Protein AF-A0A542Y1R7-F1 (afdb_monomer)

Nearest PDB structures (foldseek):
  6dq3-assembly2_B  TM=8.408E-01  e=1.015E-08  Streptococcus pyogenes
  2c79-assembly1_A  TM=8.727E-01  e=6.900E-05  Acetivibrio thermocellus
  6hm9-assembly1_A  TM=8.653E-01  e=7.761E-05  Bacillus anthracis
  7bkf-assembly1_A  TM=8.375E-01  e=1.482E-04  Bacillus anthracis
  6hpa-assembly1_A  TM=8.366E-01  e=2.238E-04  Bacillus anthracis

Foldseek 3Di:
DQFEAEAAAEDDDPDDPDVPCVLRYYYLVVVLVVLVVCLVPPSYAAEYPAAFPCCQVRVLVSCVVSVHEHEYAYALQCLVPPGGPHLVSLQVNVVSPHHYAHQFHPLDAQEPDDPVRCCRGFPVSQVSSCVSNVHHHLDYEYRVLDHYDDDPDPDDDDNGRADYDRFDQADNHGDDDDDDDDDDDDDDDDDDDDDDDDDDDDDDDDDDDDDPDDDDDCDPVNLVVLCVVPVVLLVVLLVVLVVVLVVVCVLFFKKKFKWKKAWFWFPDDPPRPPRCQQPPVLLVLLQVLLCVLVVNDDWPDDLFNVQACVSVVNQWDKTWDQDAPDGSRYGDRRGSMIIIMTMHSDPVVRLVVVVVSVVSSVVSQVVVCVVVVQDNSGGTDIDIDVVRSDMDGGGDDPVRSVVSSVVSSVVSNVVSSVVSVVVVVVVVVVVVVVVVVVVVPDD

InterPro domains:
  IPR002509 NodB homology domain [PF01522] (41-146)
  IPR002509 NodB homology domain [PS51677] (42-145)
  IPR011330 Glycoside hydrolase/deacetylase, beta/alpha-barrel [SSF88713] (41-148)

pLDDT: mean 75.61, std 21.47, range [24.28, 97.62]

Sequence (443 aa):
MIANICFHGIGTIIREREPGEARYWVTEGSFLRILDELRENPRVRLSFDDGNASDASVALPALLERGLQATFFALAGRRDDAASLSPADLRELRGAGMQIGSHGWEHVPWRGLSDAEARRELIDARTALVEASGGPIDDAALPAGALRPPPAGPAAAGPVPHRVHERPPPGQAHLAHPGALQRHGTRHGRVGALPRGASPGHPGSSQPRGERGEEAPVTIRHIVTAMLRRWYAPLALLLCAVLATALMLHDGGTYSTRTVISFMRPSTTTLSPSNGTNDSNIIAFAAAVTAQVNNGRAAARYSMDDAPFYGAGIREGVLVDLADSGNQWAATIDKAEIEVQVVGRTLDWVESRQQQLIDKIVSTAESQQAQLSVTDDGRITASVVPLTTQIEHVTPSRSALVTAFAAMLAVALLIGAWASVGIDRMLTARHDRASDSAKGQTP

Secondary structure (DSSP, 8-state):
--EE--BSEES--SS-SSTTGGGGEEPHHHHHHHHHHHTT-TTEE--BSTTBTHIIIIIHHHHHHHT---EEEE-TTTTTSTTB--HHHHHHHHHTT-EEEE--SS---STT--HHHHHIIIIIHHHHHHHHHTS---EEE-GGG-PPPPPSSS-------SEEEPPPPSSS--------------------------------------PPPPPPP--HHHHHHHHHHTTHHHHHHHHHHHHHHHHHTTS--EEEEEEEEEEE-TT--TT-TT--TT-HHHHHHHHHHHHHHTTTPPP---S-TTS-TTTTT-SSEEEEEE---SBTTB----S-EEEEEEEESSHHHHHHHHHHHHHHHHHHHHHHHHHTT--GGGPPEEEE-GGG---EEE---HHHHHHHHHHHHHHHHHHHHHHHHHHHHHHHHHHHHHHHHHHTT--

Structure (mmCIF, N/CA/C/O backbone):
data_AF-A0A542Y1R7-F1
#
_entry.id   AF-A0A542Y1R7-F1
#
loop_
_atom_site.group_PDB
_atom_site.id
_atom_site.type_symbol
_atom_site.label_atom_id
_atom_site.label_alt_id
_atom_site.label_comp_id
_atom_site.label_asym_id
_atom_site.label_entity_id
_atom_site.label_seq_id
_atom_site.pdbx_PDB_ins_code
_atom_site.Cartn_x
_atom_site.Cartn_y
_atom_site.Cartn_z
_atom_site.occupancy
_atom_site.B_iso_or_equiv
_atom_site.auth_seq_id
_atom_site.auth_comp_id
_atom_site.auth_asym_id
_atom_site.auth_atom_id
_atom_site.pdbx_PDB_model_num
ATOM 1 N N . MET A 1 1 ? -23.478 -6.245 2.203 1.00 48.12 1 MET A N 1
ATOM 2 C CA . MET A 1 1 ? -22.604 -7.156 1.436 1.00 48.12 1 MET A CA 1
ATOM 3 C C . MET A 1 1 ? -22.417 -8.436 2.243 1.00 48.12 1 MET A C 1
ATOM 5 O O . MET A 1 1 ? -22.935 -8.494 3.356 1.00 48.12 1 MET A O 1
ATOM 9 N N . ILE A 1 2 ? -21.748 -9.450 1.689 1.00 57.19 2 ILE A N 1
ATOM 10 C CA . ILE A 1 2 ? -21.076 -10.452 2.528 1.00 57.19 2 ILE A CA 1
ATOM 11 C C . ILE A 1 2 ? -19.677 -9.902 2.785 1.00 57.19 2 ILE A C 1
ATOM 13 O O . ILE A 1 2 ? -18.994 -9.481 1.854 1.00 57.19 2 ILE A O 1
ATOM 17 N N . ALA A 1 3 ? -19.361 -9.822 4.063 1.00 72.75 3 ALA A N 1
ATOM 18 C CA . ALA A 1 3 ? -18.211 -9.197 4.662 1.00 72.75 3 ALA A CA 1
ATOM 19 C C . ALA A 1 3 ? -17.218 -10.235 5.182 1.00 72.75 3 ALA A C 1
ATOM 21 O O . ALA A 1 3 ? -17.434 -11.444 5.071 1.00 72.75 3 ALA A O 1
ATOM 22 N N . ASN A 1 4 ? -16.076 -9.735 5.644 1.00 78.62 4 ASN A N 1
ATOM 23 C CA . ASN A 1 4 ? -14.827 -10.437 5.414 1.00 78.62 4 ASN A CA 1
ATOM 24 C C . ASN A 1 4 ? -13.638 -9.724 6.138 1.00 78.62 4 ASN A C 1
ATOM 26 O O . ASN A 1 4 ? -13.486 -8.542 5.878 1.00 78.62 4 ASN A O 1
ATOM 30 N N . ILE A 1 5 ? -12.761 -10.334 6.956 1.00 82.88 5 ILE A N 1
ATOM 31 C CA . ILE A 1 5 ? -11.481 -9.715 7.428 1.00 82.88 5 ILE A CA 1
ATOM 32 C C . ILE A 1 5 ? -10.321 -10.750 7.469 1.00 82.88 5 ILE A C 1
ATOM 34 O O . ILE A 1 5 ? -10.461 -11.736 8.188 1.00 82.88 5 ILE A O 1
ATOM 38 N N . CYS A 1 6 ? -9.218 -10.573 6.709 1.00 86.62 6 CYS A N 1
ATOM 39 C CA . CYS A 1 6 ? -8.192 -11.625 6.501 1.00 86.62 6 CYS A CA 1
ATOM 40 C C . CYS A 1 6 ? -7.018 -11.663 7.487 1.00 86.62 6 CYS A C 1
ATOM 42 O O . CYS A 1 6 ? -6.420 -10.640 7.818 1.00 86.62 6 CYS A O 1
ATOM 44 N N . PHE A 1 7 ? -6.655 -12.886 7.879 1.00 88.06 7 PHE A N 1
ATOM 45 C CA . PHE A 1 7 ? -5.561 -13.230 8.782 1.00 88.06 7 PHE A CA 1
ATOM 46 C C . PHE A 1 7 ? -4.466 -14.005 8.034 1.00 88.06 7 PHE A C 1
ATOM 48 O O . PHE A 1 7 ? -4.766 -14.764 7.116 1.00 88.06 7 PHE A O 1
ATOM 55 N N . HIS A 1 8 ? -3.208 -13.799 8.429 1.00 88.19 8 HIS A N 1
ATOM 56 C CA . HIS A 1 8 ? -2.035 -14.462 7.831 1.00 88.19 8 HIS A CA 1
ATOM 57 C C . HIS A 1 8 ? -1.196 -15.174 8.908 1.00 88.19 8 HIS A C 1
ATOM 59 O O . HIS A 1 8 ? -0.702 -16.277 8.701 1.00 88.19 8 HIS A O 1
ATOM 65 N N . GLY A 1 9 ? -1.072 -14.572 10.098 1.00 87.62 9 GLY A N 1
ATOM 66 C CA . GLY A 1 9 ? -0.497 -15.215 11.280 1.00 87.62 9 GLY A CA 1
ATOM 67 C C . GLY A 1 9 ? -1.096 -14.667 12.575 1.00 87.62 9 GLY A C 1
ATOM 68 O O . GLY A 1 9 ? -1.527 -13.513 12.633 1.00 87.62 9 GLY A O 1
ATOM 69 N N . ILE A 1 10 ? -1.136 -15.497 13.620 1.00 91.38 10 ILE A N 1
ATOM 70 C CA . ILE A 1 10 ? -1.618 -15.120 14.958 1.00 91.38 10 ILE A CA 1
ATOM 71 C C . ILE A 1 10 ? -0.508 -15.329 15.993 1.00 91.38 10 ILE A C 1
ATOM 73 O O . ILE A 1 10 ? 0.193 -16.342 15.969 1.00 91.38 10 ILE A O 1
ATOM 77 N N . GLY A 1 11 ? -0.394 -14.397 16.939 1.00 86.81 11 GLY A N 1
ATOM 78 C CA . GLY A 1 11 ? 0.522 -14.476 18.074 1.00 86.81 11 GLY A CA 1
ATOM 79 C C . GLY A 1 11 ? 1.840 -13.747 17.819 1.00 86.81 11 GLY A C 1
ATOM 80 O O . GLY A 1 11 ? 1.865 -12.683 17.202 1.00 86.81 11 GLY A O 1
ATOM 81 N N . THR A 1 12 ? 2.938 -14.300 18.333 1.00 78.31 12 THR A N 1
ATOM 82 C CA . THR A 1 12 ? 4.277 -13.706 18.220 1.00 78.31 12 THR A CA 1
ATOM 83 C C . THR A 1 12 ? 5.041 -14.337 17.063 1.00 78.31 12 THR A C 1
ATOM 85 O O . THR A 1 12 ? 5.358 -15.526 17.107 1.00 78.31 12 THR A O 1
ATOM 88 N N . ILE A 1 13 ? 5.398 -13.535 16.060 1.00 75.75 13 ILE A N 1
ATOM 89 C CA . ILE A 1 13 ? 6.267 -13.979 14.969 1.00 75.75 13 ILE A CA 1
ATOM 90 C C . ILE A 1 13 ? 7.671 -14.309 15.504 1.00 75.75 13 ILE A C 1
ATOM 92 O O . ILE A 1 13 ? 8.332 -13.479 16.128 1.00 75.75 13 ILE A O 1
ATOM 96 N N . ILE A 1 14 ? 8.132 -15.542 15.281 1.00 67.06 14 ILE A N 1
ATOM 97 C CA . ILE A 1 14 ? 9.459 -16.004 15.735 1.00 67.06 14 ILE A CA 1
ATOM 98 C C . ILE A 1 14 ? 10.557 -15.537 14.765 1.00 67.06 14 ILE A C 1
ATOM 100 O O . ILE A 1 14 ? 11.686 -15.260 15.173 1.00 67.06 14 ILE A O 1
ATOM 104 N N . ARG A 1 15 ? 10.228 -15.457 13.471 1.00 71.00 15 ARG A N 1
ATOM 105 C CA . ARG A 1 15 ? 11.106 -15.018 12.383 1.00 71.00 15 ARG A CA 1
ATOM 106 C C . ARG A 1 15 ? 10.259 -14.673 11.157 1.00 71.00 15 ARG A C 1
ATOM 108 O O . ARG A 1 15 ? 9.436 -15.492 10.768 1.00 71.00 15 ARG A O 1
ATOM 115 N N . GLU A 1 16 ? 10.518 -13.532 10.522 1.00 72.12 16 GLU A N 1
ATOM 116 C CA . GLU A 1 16 ? 9.963 -13.234 9.193 1.00 72.12 16 GLU A CA 1
ATOM 117 C C . GLU A 1 16 ? 10.487 -14.227 8.143 1.00 72.12 16 GLU A C 1
ATOM 119 O O . GLU A 1 16 ? 11.700 -14.442 8.008 1.00 72.12 16 GLU A O 1
ATOM 124 N N . ARG A 1 17 ? 9.556 -14.823 7.395 1.00 72.19 17 ARG A N 1
ATOM 125 C CA . ARG A 1 17 ? 9.794 -15.583 6.164 1.00 72.19 17 ARG A CA 1
ATOM 126 C C . ARG A 1 17 ? 9.994 -14.625 4.991 1.00 72.19 17 ARG A C 1
ATOM 128 O O . ARG A 1 17 ? 10.876 -14.852 4.164 1.00 72.19 17 ARG A O 1
ATOM 135 N N . GLU A 1 18 ? 9.209 -13.547 4.956 1.00 73.19 18 GLU A N 1
ATOM 136 C CA . GLU A 1 18 ? 9.225 -12.513 3.916 1.00 73.19 18 GLU A CA 1
ATOM 137 C C . GLU A 1 18 ? 9.390 -11.100 4.515 1.00 73.19 18 GLU A C 1
ATOM 139 O O . GLU A 1 18 ? 8.871 -10.838 5.600 1.00 73.19 18 GLU A O 1
ATOM 144 N N . PRO A 1 19 ? 10.097 -10.163 3.846 1.00 69.00 19 PRO A N 1
ATOM 145 C CA . PRO A 1 19 ? 10.390 -8.847 4.420 1.00 69.00 19 PRO A CA 1
ATOM 146 C C . PRO A 1 19 ? 9.138 -8.030 4.776 1.00 69.00 19 PRO A C 1
ATOM 148 O O . PRO A 1 19 ? 8.379 -7.594 3.904 1.00 69.00 19 PRO A O 1
ATOM 151 N N . GLY A 1 20 ? 8.958 -7.761 6.068 1.00 71.56 20 GLY A N 1
ATOM 152 C CA . GLY A 1 20 ? 7.815 -7.022 6.592 1.00 71.56 20 GLY A CA 1
ATOM 153 C C . GLY A 1 20 ? 6.532 -7.847 6.725 1.00 71.56 20 GLY A C 1
ATOM 154 O O . GLY A 1 20 ? 5.465 -7.239 6.833 1.00 71.56 20 GLY A O 1
ATOM 155 N N . GLU A 1 21 ? 6.609 -9.183 6.707 1.00 73.31 21 GLU A N 1
ATOM 156 C CA . GLU A 1 21 ? 5.509 -10.108 7.030 1.00 73.31 21 GLU A CA 1
ATOM 157 C C . GLU A 1 21 ? 4.869 -9.792 8.393 1.00 73.31 21 GLU A C 1
ATOM 159 O O . GLU A 1 21 ? 3.648 -9.879 8.538 1.00 73.31 21 GLU A O 1
ATOM 164 N N . ALA A 1 22 ? 5.662 -9.352 9.380 1.00 72.19 22 ALA A N 1
ATOM 165 C CA . ALA A 1 22 ? 5.204 -9.120 10.751 1.00 72.19 22 ALA A CA 1
ATOM 166 C C . ALA A 1 22 ? 4.040 -8.115 10.867 1.00 72.19 22 ALA A C 1
ATOM 168 O O . ALA A 1 22 ? 3.312 -8.143 11.856 1.00 72.19 22 ALA A O 1
ATOM 169 N N . ARG A 1 23 ? 3.816 -7.254 9.860 1.00 75.25 23 ARG A N 1
ATOM 170 C CA . ARG A 1 23 ? 2.679 -6.313 9.831 1.00 75.25 23 ARG A CA 1
ATOM 171 C C . ARG A 1 23 ? 1.317 -6.978 9.583 1.00 75.25 23 ARG A C 1
ATOM 173 O O . ARG A 1 23 ? 0.295 -6.347 9.828 1.00 75.25 23 ARG A O 1
ATOM 180 N N . TYR A 1 24 ? 1.300 -8.221 9.098 1.00 77.00 24 TYR A N 1
ATOM 181 C CA . TYR A 1 24 ? 0.085 -9.019 8.877 1.00 77.00 24 TYR A CA 1
ATOM 182 C C . TYR A 1 24 ? -0.195 -10.019 10.011 1.00 77.00 24 TYR A C 1
ATOM 184 O O . TYR A 1 24 ? -1.202 -10.731 9.978 1.00 77.00 24 TYR A O 1
ATOM 192 N N . TRP A 1 25 ? 0.675 -10.066 11.026 1.00 84.12 25 TRP A N 1
ATOM 193 C CA . TRP A 1 25 ? 0.477 -10.875 12.222 1.00 84.12 25 TRP A CA 1
ATOM 194 C C . TRP A 1 25 ? -0.378 -10.125 13.249 1.00 84.12 25 TRP A C 1
ATOM 196 O O . TRP A 1 25 ? -0.056 -9.009 13.656 1.00 84.12 25 TRP A O 1
ATOM 206 N N . VAL A 1 26 ? -1.466 -10.751 13.701 1.00 83.56 26 VAL A N 1
ATOM 207 C CA . VAL A 1 26 ? -2.347 -10.200 14.743 1.00 83.56 26 VAL A CA 1
ATOM 208 C C . VAL A 1 26 ? -2.017 -10.797 16.108 1.00 83.56 26 VAL A C 1
ATOM 210 O O . VAL A 1 26 ? -1.765 -11.994 16.237 1.00 83.56 26 VAL A O 1
ATOM 213 N N . THR A 1 27 ? -2.068 -9.991 17.171 1.00 88.81 27 THR A N 1
ATOM 214 C CA . THR A 1 27 ? -1.951 -10.537 18.531 1.00 88.81 27 THR A CA 1
ATOM 215 C C . THR A 1 27 ? -3.157 -11.419 18.853 1.00 88.81 27 THR A C 1
ATOM 217 O O . THR A 1 27 ? -4.286 -11.097 18.482 1.00 88.81 27 THR A O 1
ATOM 220 N N . GLU A 1 28 ? -2.938 -12.519 19.573 1.00 87.56 28 GLU A N 1
ATOM 221 C CA . GLU A 1 28 ? -3.985 -13.485 19.944 1.00 87.56 28 GLU A CA 1
ATOM 222 C C . GLU A 1 28 ? -5.172 -12.808 20.653 1.00 87.56 28 GLU A C 1
ATOM 224 O O . GLU A 1 28 ? -6.318 -12.948 20.235 1.00 87.56 28 GLU A O 1
ATOM 229 N N . GLY A 1 29 ? -4.898 -11.937 21.631 1.00 79.12 29 GLY A N 1
ATOM 230 C CA . GLY A 1 29 ? -5.917 -11.124 22.310 1.00 79.12 29 GLY A CA 1
ATOM 231 C C . GLY A 1 29 ? -6.604 -10.057 21.439 1.00 79.12 29 GLY A C 1
ATOM 232 O O . GLY A 1 29 ? -7.515 -9.382 21.911 1.00 79.12 29 GLY A O 1
ATOM 233 N N . SER A 1 30 ? -6.195 -9.871 20.182 1.00 84.94 30 SER A N 1
ATOM 234 C CA . SER A 1 30 ? -6.931 -9.080 19.183 1.00 84.94 30 SER A CA 1
ATOM 235 C C . SER A 1 30 ? -7.720 -9.974 18.236 1.00 84.94 30 SER A C 1
ATOM 237 O O . SER A 1 30 ? -8.882 -9.683 17.972 1.00 84.94 30 SER A O 1
ATOM 239 N N . PHE A 1 31 ? -7.132 -11.091 17.805 1.00 91.62 31 PHE A N 1
ATOM 240 C CA . PHE A 1 31 ? -7.815 -12.137 17.048 1.00 91.62 31 PHE A CA 1
ATOM 241 C C . PHE A 1 31 ? -9.071 -12.646 17.777 1.00 91.62 31 PHE A C 1
ATOM 243 O O . PHE A 1 31 ? -10.156 -12.626 17.201 1.00 91.62 31 PHE A O 1
ATOM 250 N N . LEU A 1 32 ? -8.956 -12.996 19.064 1.00 90.94 32 LEU A N 1
ATOM 251 C CA . LEU A 1 32 ? -10.081 -13.469 19.880 1.00 90.94 32 LEU A CA 1
ATOM 252 C C . LEU A 1 32 ? -11.215 -12.435 19.968 1.00 90.94 32 LEU A C 1
ATOM 254 O O . LEU A 1 32 ? -12.363 -12.783 19.711 1.00 90.94 32 LEU A O 1
ATOM 258 N N . ARG A 1 33 ? -10.892 -11.154 20.218 1.00 86.00 33 ARG A N 1
ATOM 259 C CA . ARG A 1 33 ? -11.887 -10.062 20.247 1.00 86.00 33 ARG A CA 1
ATOM 260 C C . ARG A 1 33 ? -12.607 -9.894 18.910 1.00 86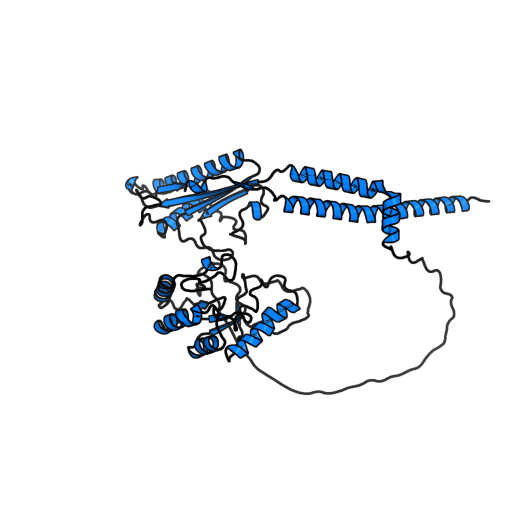.00 33 ARG A C 1
ATOM 262 O O . ARG A 1 33 ? -13.814 -9.685 18.900 1.00 86.00 33 ARG A O 1
ATOM 269 N N . ILE A 1 34 ? -11.888 -10.016 17.791 1.00 87.25 34 ILE A N 1
ATOM 270 C CA . ILE A 1 34 ? -12.508 -9.980 16.462 1.00 87.25 34 ILE A CA 1
ATOM 271 C C . ILE A 1 34 ? -13.465 -11.170 16.310 1.00 87.25 34 ILE A C 1
ATOM 273 O O . ILE A 1 34 ? -14.605 -10.970 15.910 1.00 87.25 34 ILE A O 1
ATOM 277 N N . LEU A 1 35 ? -13.067 -12.394 16.679 1.00 90.38 35 LEU A N 1
ATOM 278 C CA . LEU A 1 35 ? -13.981 -13.541 16.616 1.00 90.38 35 LEU A CA 1
ATOM 279 C C . LEU A 1 35 ? -15.208 -13.385 17.538 1.00 90.38 35 LEU A C 1
ATOM 281 O O . LEU A 1 35 ? -16.299 -13.805 17.154 1.00 90.38 35 LEU A O 1
ATOM 285 N N . ASP A 1 36 ? -15.053 -12.774 18.717 1.00 87.62 36 ASP A N 1
ATOM 286 C CA . ASP A 1 36 ? -16.157 -12.482 19.642 1.00 87.62 36 ASP A CA 1
ATOM 287 C C . ASP A 1 36 ? -17.170 -11.490 19.032 1.00 87.62 36 ASP A C 1
ATOM 289 O O . ASP A 1 36 ? -18.377 -11.716 19.123 1.00 87.62 36 ASP A O 1
ATOM 293 N N . GLU A 1 37 ? -16.705 -10.437 18.347 1.00 85.69 37 GLU A N 1
ATOM 294 C CA . GLU A 1 37 ? -17.565 -9.497 17.605 1.00 85.69 37 GLU A CA 1
ATOM 295 C C . GLU A 1 37 ? -18.207 -10.132 16.355 1.00 85.69 37 GLU A C 1
ATOM 297 O O . GLU A 1 37 ? -19.353 -9.830 16.009 1.00 85.69 37 GLU A O 1
ATOM 302 N N . LEU A 1 38 ? -17.488 -11.023 15.662 1.00 85.12 38 LEU A N 1
ATOM 303 C CA . LEU A 1 38 ? -17.956 -11.663 14.429 1.00 85.12 38 LEU A CA 1
ATOM 304 C C . LEU A 1 38 ? -18.984 -12.777 14.656 1.00 85.12 38 LEU A C 1
ATOM 306 O O . LEU A 1 38 ? -19.801 -13.029 13.769 1.00 85.12 38 LEU A O 1
ATOM 310 N N . ARG A 1 39 ? -18.969 -13.421 15.828 1.00 80.12 39 ARG A N 1
ATOM 311 C CA . ARG A 1 39 ? -19.844 -14.542 16.210 1.00 80.12 39 ARG A CA 1
ATOM 312 C C . ARG A 1 39 ? -21.325 -14.314 15.882 1.00 80.12 39 ARG A C 1
ATOM 314 O O . ARG A 1 39 ? -21.979 -15.197 15.336 1.00 80.12 39 ARG A O 1
ATOM 321 N N . GLU A 1 40 ? -21.843 -13.127 16.187 1.00 77.56 40 GLU A N 1
ATOM 322 C CA . GLU A 1 40 ? -23.264 -12.784 16.015 1.00 77.56 40 GLU A CA 1
ATOM 323 C C . GLU A 1 40 ? -23.559 -12.116 14.649 1.00 77.56 40 GLU A C 1
ATOM 325 O O . GLU A 1 40 ? -24.663 -11.626 14.404 1.00 77.56 40 GLU A O 1
ATOM 330 N N . ASN A 1 41 ? -22.584 -12.091 13.727 1.00 76.81 41 ASN A N 1
ATOM 331 C CA . ASN A 1 41 ? -22.679 -11.420 12.430 1.00 76.81 41 ASN A CA 1
ATOM 332 C C . ASN A 1 41 ? -22.591 -12.415 11.248 1.00 76.81 41 ASN A C 1
ATOM 334 O O . ASN A 1 41 ? -21.558 -12.504 10.580 1.00 76.81 41 ASN A O 1
ATOM 338 N N . PRO A 1 42 ? -23.694 -13.105 10.884 1.00 69.75 42 PRO A N 1
ATOM 339 C CA . PRO A 1 42 ? -23.722 -14.121 9.820 1.00 69.75 42 PRO A CA 1
ATOM 340 C C . PRO A 1 42 ? -23.530 -13.556 8.401 1.00 69.75 42 PRO A C 1
ATOM 342 O O . PRO A 1 42 ? -23.693 -14.268 7.410 1.00 69.75 42 PRO A O 1
ATOM 345 N N . ARG A 1 43 ? -23.219 -12.261 8.274 1.00 77.56 43 ARG A N 1
ATOM 346 C CA . ARG A 1 43 ? -22.772 -11.658 7.018 1.00 77.56 43 ARG A CA 1
ATOM 347 C C . ARG A 1 43 ? -21.259 -11.708 6.864 1.00 77.56 43 ARG A C 1
ATOM 349 O O . ARG A 1 43 ? -20.813 -11.310 5.800 1.00 77.56 43 ARG A O 1
ATOM 356 N N . VAL A 1 44 ? -20.489 -12.175 7.849 1.00 76.56 44 VAL A N 1
ATOM 357 C CA . VAL A 1 44 ? -19.024 -12.256 7.777 1.00 76.56 44 VAL A CA 1
ATOM 358 C C . VAL A 1 44 ? -18.567 -13.708 7.573 1.00 76.56 44 VAL A C 1
ATOM 360 O O . VAL A 1 44 ? -18.993 -14.598 8.303 1.00 76.56 44 VAL A O 1
ATOM 363 N N . ARG A 1 45 ? -17.727 -13.965 6.560 1.00 83.44 45 ARG A N 1
ATOM 364 C CA . ARG A 1 45 ? -17.006 -15.246 6.376 1.00 83.44 45 ARG A CA 1
ATOM 365 C C . ARG A 1 45 ? -15.670 -15.225 7.123 1.00 83.44 45 ARG A C 1
ATOM 367 O O . ARG A 1 45 ? -15.236 -14.151 7.514 1.00 83.44 45 ARG A O 1
ATOM 374 N N . LEU A 1 46 ? -14.991 -16.373 7.250 1.00 89.81 46 LEU A N 1
ATOM 375 C CA . LEU A 1 46 ? -13.599 -16.472 7.724 1.00 89.81 46 LEU A CA 1
ATOM 376 C C . LEU A 1 46 ? -12.697 -17.250 6.738 1.00 89.81 46 LEU A C 1
ATOM 378 O O . LEU A 1 46 ? -13.151 -18.126 5.992 1.00 89.81 46 LEU A O 1
ATOM 382 N N . SER A 1 47 ? -11.415 -16.885 6.704 1.00 91.44 47 SER A N 1
ATOM 383 C CA . SER A 1 47 ? -10.331 -17.469 5.898 1.00 91.44 47 SER A CA 1
ATOM 384 C C . SER A 1 47 ? -8.964 -17.014 6.420 1.00 91.44 47 SER A C 1
ATOM 386 O O . SER A 1 47 ? -8.887 -16.040 7.168 1.00 91.44 47 SER A O 1
ATOM 388 N N . PHE A 1 48 ? -7.922 -17.753 6.054 1.00 93.12 48 PHE A N 1
ATOM 389 C CA . PHE A 1 48 ? -6.539 -17.554 6.489 1.00 93.12 48 PHE A CA 1
ATOM 390 C C . PHE A 1 48 ? -5.633 -17.789 5.282 1.00 93.12 48 PHE A C 1
ATOM 392 O O . PHE A 1 48 ? -5.799 -18.810 4.614 1.00 93.12 48 PHE A O 1
ATOM 399 N N . ASP A 1 49 ? -4.738 -16.852 4.987 1.00 90.88 49 ASP A N 1
ATOM 400 C CA . ASP A 1 49 ? -3.763 -16.961 3.895 1.00 90.88 49 ASP A CA 1
ATOM 401 C C . ASP A 1 49 ? -2.394 -17.443 4.447 1.00 90.88 49 ASP A C 1
ATOM 403 O O . ASP A 1 49 ? -2.248 -17.645 5.652 1.00 90.88 49 ASP A O 1
ATOM 407 N N . ASP A 1 50 ? -1.405 -17.699 3.580 1.00 89.38 50 ASP A N 1
ATOM 408 C CA . ASP A 1 50 ? -0.088 -18.325 3.867 1.00 89.38 50 ASP A CA 1
ATOM 409 C C . ASP A 1 50 ? -0.082 -19.775 4.412 1.00 89.38 50 ASP A C 1
ATOM 411 O O . ASP A 1 50 ? 0.760 -20.584 3.999 1.00 89.38 50 ASP A O 1
ATOM 415 N N . GLY A 1 51 ? -0.985 -20.133 5.329 1.00 90.69 51 GLY A N 1
ATOM 416 C CA . GLY A 1 51 ? -0.994 -21.428 6.017 1.00 90.69 51 GLY A CA 1
ATOM 417 C C . GLY A 1 51 ? 0.099 -21.537 7.085 1.00 90.69 51 GLY A C 1
ATOM 418 O O . GLY A 1 51 ? 0.969 -22.415 7.009 1.00 90.69 51 GLY A O 1
ATOM 419 N N . ASN A 1 52 ? 0.095 -20.631 8.063 1.00 92.56 52 ASN A N 1
ATOM 420 C CA . ASN A 1 52 ? 1.057 -20.618 9.170 1.00 92.56 52 ASN A CA 1
ATOM 421 C C . ASN A 1 52 ? 0.660 -21.611 10.279 1.00 92.56 52 ASN A C 1
ATOM 423 O O . ASN A 1 52 ? -0.511 -21.919 10.471 1.00 92.56 52 ASN A O 1
ATOM 427 N N . ALA A 1 53 ? 1.620 -22.106 11.070 1.00 92.44 53 ALA A N 1
ATOM 428 C CA . ALA A 1 53 ? 1.323 -23.084 12.134 1.00 92.44 53 ALA A CA 1
ATOM 429 C C . ALA A 1 53 ? 0.377 -22.556 13.244 1.00 92.44 53 ALA A C 1
ATOM 431 O O . ALA A 1 53 ? -0.223 -23.345 13.982 1.00 92.44 53 ALA A O 1
ATOM 432 N N . SER A 1 54 ? 0.202 -21.234 13.357 1.00 93.69 54 SER A N 1
ATOM 433 C CA . SER A 1 54 ? -0.796 -20.596 14.229 1.00 93.69 54 SER A CA 1
ATOM 434 C C . SER A 1 54 ? -2.248 -20.841 13.786 1.00 93.69 54 SER A C 1
ATOM 436 O O . SER A 1 54 ? -3.153 -20.778 14.617 1.00 93.69 54 SER A O 1
ATOM 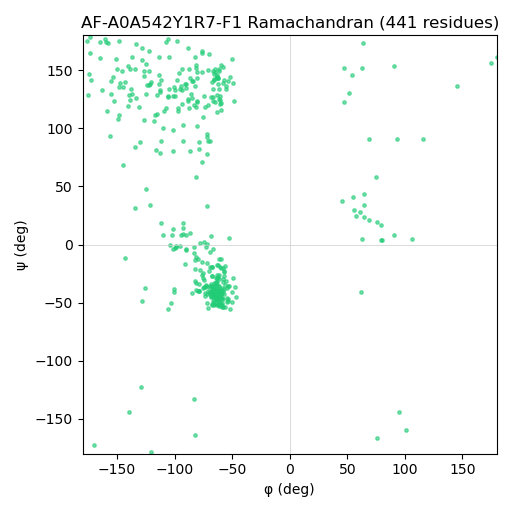438 N N . ASP A 1 55 ? -2.486 -21.224 12.532 1.00 95.31 55 ASP A N 1
ATOM 439 C CA . ASP A 1 55 ? -3.819 -21.543 12.009 1.00 95.31 55 ASP A CA 1
ATOM 440 C C . ASP A 1 55 ? -4.426 -22.787 12.679 1.00 95.31 55 ASP A C 1
ATOM 442 O O . ASP A 1 55 ? -5.595 -22.794 13.067 1.00 95.31 55 ASP A O 1
ATOM 446 N N . ALA A 1 56 ? -3.627 -23.836 12.883 1.00 95.38 56 ALA A N 1
ATOM 447 C CA . ALA A 1 56 ? -4.068 -25.034 13.597 1.00 95.38 56 ALA A CA 1
ATOM 448 C C . ALA A 1 56 ? -3.918 -24.893 15.119 1.00 95.38 56 ALA A C 1
ATOM 450 O O . ALA A 1 56 ? -4.821 -25.263 15.865 1.00 95.38 56 ALA A O 1
ATOM 451 N N . SER A 1 57 ? -2.807 -24.319 15.594 1.00 94.56 57 SER A N 1
ATOM 452 C CA . SER A 1 57 ? -2.527 -24.243 17.037 1.00 94.56 57 SER A CA 1
ATOM 453 C C . SER A 1 57 ? -3.300 -23.149 17.788 1.00 94.56 57 SER A C 1
ATOM 455 O O . SER A 1 57 ? -3.474 -23.275 18.999 1.00 94.56 57 SER A O 1
ATOM 457 N N . VAL A 1 58 ? -3.790 -22.106 17.101 1.00 95.00 58 VAL A N 1
ATOM 458 C CA . VAL A 1 58 ? -4.508 -20.969 17.715 1.00 95.00 58 VAL A CA 1
ATOM 459 C C . VAL A 1 58 ? -5.849 -20.691 17.031 1.00 95.00 58 VAL A C 1
ATOM 461 O O . VAL A 1 58 ? -6.862 -20.564 17.721 1.00 95.00 58 VAL A O 1
ATOM 464 N N . ALA A 1 59 ? -5.905 -20.614 15.693 1.00 96.62 59 ALA A N 1
ATOM 465 C CA . ALA A 1 59 ? -7.149 -20.241 15.011 1.00 96.62 59 ALA A CA 1
ATOM 466 C C . ALA A 1 59 ? -8.236 -21.314 15.158 1.00 96.62 59 ALA A C 1
ATOM 468 O O . ALA A 1 59 ? -9.347 -21.012 15.592 1.00 96.62 59 ALA A O 1
ATOM 469 N N . LEU A 1 60 ? -7.913 -22.569 14.840 1.00 97.38 60 LEU A N 1
ATOM 470 C CA . LEU A 1 60 ? -8.839 -23.700 14.905 1.00 97.38 60 LEU A CA 1
ATOM 471 C C . LEU A 1 60 ? -9.574 -23.840 16.259 1.00 97.38 60 LEU A C 1
ATOM 473 O O . LEU A 1 60 ? -10.809 -23.825 16.241 1.00 97.38 60 LEU A O 1
ATOM 477 N N . PRO A 1 61 ? -8.902 -23.940 17.427 1.00 97.62 61 PRO A N 1
ATOM 478 C CA . PRO A 1 61 ? -9.604 -24.077 18.706 1.00 97.62 61 PRO A CA 1
ATOM 479 C C . PRO A 1 61 ? -10.480 -22.858 19.036 1.00 97.62 61 PRO A C 1
ATOM 481 O O . PRO A 1 61 ? -11.613 -23.025 19.490 1.00 97.62 61 PRO A O 1
ATOM 484 N N . ALA A 1 62 ? -10.012 -21.640 18.744 1.00 96.69 62 ALA A N 1
ATOM 485 C CA . ALA A 1 62 ? -10.762 -20.410 19.000 1.00 96.69 62 ALA A CA 1
ATOM 486 C C . ALA A 1 62 ? -12.015 -20.257 18.114 1.00 96.69 62 ALA A C 1
ATOM 488 O O . ALA A 1 62 ? -13.032 -19.720 18.566 1.00 96.69 62 ALA A O 1
ATOM 489 N N . LEU A 1 63 ? -11.957 -20.742 16.867 1.00 96.19 63 LEU A N 1
ATOM 490 C CA . LEU A 1 63 ? -13.099 -20.817 15.951 1.00 96.19 63 LEU A CA 1
ATOM 491 C C . LEU A 1 63 ? -14.127 -21.851 16.429 1.00 96.19 63 LEU A C 1
ATOM 493 O O . LEU A 1 63 ? -15.322 -21.552 16.456 1.00 96.19 63 LEU A O 1
ATOM 497 N N . LEU A 1 64 ? -13.666 -23.036 16.848 1.00 96.31 64 LEU A N 1
ATOM 498 C CA . LEU A 1 64 ? -14.523 -24.114 17.352 1.00 96.31 64 LEU A CA 1
ATOM 499 C C . LEU A 1 64 ? -15.274 -23.718 18.629 1.00 96.31 64 LEU A C 1
ATOM 501 O O . LEU A 1 64 ? -16.479 -23.949 18.710 1.00 96.31 64 LEU A O 1
ATOM 505 N N . GLU A 1 65 ? -14.609 -23.052 19.580 1.00 95.94 65 GLU A N 1
ATOM 506 C CA . GLU A 1 65 ? -15.239 -22.498 20.794 1.00 95.94 65 GLU A CA 1
ATOM 507 C C . GLU A 1 65 ? -16.418 -21.556 20.469 1.00 95.94 65 GLU A C 1
ATOM 509 O O . GLU A 1 65 ? -17.403 -21.483 21.207 1.00 95.94 65 GLU A O 1
ATOM 514 N N . ARG A 1 66 ? -16.342 -20.854 19.332 1.00 93.12 66 ARG A N 1
ATOM 515 C CA . ARG A 1 66 ? -17.324 -19.852 18.889 1.00 93.12 66 ARG A CA 1
ATOM 516 C C . ARG A 1 66 ? -18.325 -20.379 17.858 1.00 93.12 66 ARG A C 1
ATOM 518 O O . ARG A 1 66 ? -19.231 -19.641 17.482 1.00 93.12 66 ARG A O 1
ATOM 525 N N . GLY A 1 67 ? -18.188 -21.630 17.411 1.00 92.69 67 GLY A N 1
ATOM 526 C CA . GLY A 1 67 ? -19.019 -22.219 16.353 1.00 92.69 67 GLY A CA 1
ATOM 527 C C . GLY A 1 67 ? -18.789 -21.617 14.959 1.00 92.69 67 GLY A C 1
ATOM 528 O O . GLY A 1 67 ? -19.665 -21.713 14.098 1.00 92.69 67 GLY A O 1
ATOM 529 N N . LEU A 1 68 ? -17.639 -20.976 14.736 1.00 92.81 68 LEU A N 1
ATOM 530 C CA . LEU A 1 68 ? -17.286 -20.293 13.490 1.00 92.81 68 LEU A CA 1
ATOM 531 C C . LEU A 1 68 ? -16.630 -21.251 12.480 1.00 92.81 68 LEU A C 1
ATOM 533 O O . LEU A 1 68 ? -15.959 -22.208 12.858 1.00 92.81 68 LEU A O 1
ATOM 537 N N . GLN A 1 69 ? -16.797 -20.972 11.182 1.00 91.38 69 GLN A N 1
ATOM 538 C CA . GLN A 1 69 ? -16.206 -21.743 10.077 1.00 91.38 69 GLN A CA 1
ATOM 539 C C . GLN A 1 69 ? -15.319 -20.856 9.205 1.00 91.38 69 GLN A C 1
ATOM 541 O O . GLN A 1 69 ? -15.711 -19.738 8.866 1.00 91.38 69 GLN A O 1
ATOM 546 N N . ALA A 1 70 ? -14.159 -21.376 8.796 1.00 93.81 70 ALA A N 1
ATOM 547 C CA . ALA A 1 70 ? -13.157 -20.645 8.025 1.00 93.81 70 ALA A CA 1
ATOM 548 C C . ALA A 1 70 ? -12.597 -21.431 6.821 1.00 93.81 70 ALA A C 1
ATOM 550 O O . ALA A 1 70 ? -12.898 -22.609 6.638 1.00 93.81 70 ALA A O 1
ATOM 551 N N . THR A 1 71 ? -11.791 -20.753 5.994 1.00 92.44 71 THR A N 1
ATOM 552 C CA . THR A 1 71 ? -11.220 -21.248 4.724 1.00 92.44 71 THR A CA 1
ATOM 553 C C . THR A 1 71 ? -9.690 -21.083 4.717 1.00 92.44 71 THR A C 1
ATOM 555 O O . THR A 1 71 ? -9.206 -19.967 4.620 1.00 92.44 71 THR A O 1
ATOM 558 N N . PHE A 1 72 ? -8.899 -22.143 4.841 1.00 95.12 72 PHE A N 1
ATOM 559 C CA . PHE A 1 72 ? -7.439 -22.027 5.004 1.00 95.12 72 PHE A CA 1
ATOM 560 C C . PHE A 1 72 ? -6.711 -22.202 3.662 1.00 95.12 72 PHE A C 1
ATOM 562 O O . PHE A 1 72 ? -6.768 -23.278 3.067 1.00 95.12 72 PHE A O 1
ATOM 569 N N . PHE A 1 73 ? -6.046 -21.159 3.164 1.00 94.94 73 PHE A N 1
ATOM 570 C CA . PHE A 1 73 ? -5.287 -21.150 1.910 1.00 94.94 73 PHE A CA 1
ATOM 571 C C . PHE A 1 73 ? -3.827 -21.489 2.179 1.00 94.94 73 PHE A C 1
ATOM 573 O O . PHE A 1 73 ? -2.987 -20.626 2.412 1.00 94.94 73 PHE A O 1
ATOM 580 N N . ALA A 1 74 ? -3.524 -22.782 2.143 1.00 93.00 74 ALA A N 1
ATOM 581 C CA . ALA A 1 74 ? -2.180 -23.266 2.411 1.00 93.00 74 ALA A CA 1
ATOM 582 C C . ALA A 1 74 ? -1.263 -23.133 1.184 1.00 93.00 74 ALA A C 1
ATOM 584 O O . ALA A 1 74 ? -1.694 -23.288 0.036 1.00 93.00 74 ALA A O 1
ATOM 585 N N . LEU A 1 75 ? 0.027 -22.907 1.435 1.00 93.50 75 LEU A N 1
ATOM 586 C CA . LEU A 1 75 ? 1.079 -22.950 0.420 1.00 93.50 75 LEU A CA 1
ATOM 587 C C . LEU A 1 75 ? 1.619 -24.373 0.253 1.00 93.50 75 LEU A C 1
ATOM 589 O O . LEU A 1 75 ? 2.229 -24.944 1.159 1.00 93.50 75 LEU A O 1
ATOM 593 N N . ALA A 1 76 ? 1.460 -24.940 -0.943 1.00 90.00 76 ALA A N 1
ATOM 594 C CA . ALA A 1 76 ? 1.847 -26.320 -1.239 1.00 90.00 76 ALA A CA 1
ATOM 595 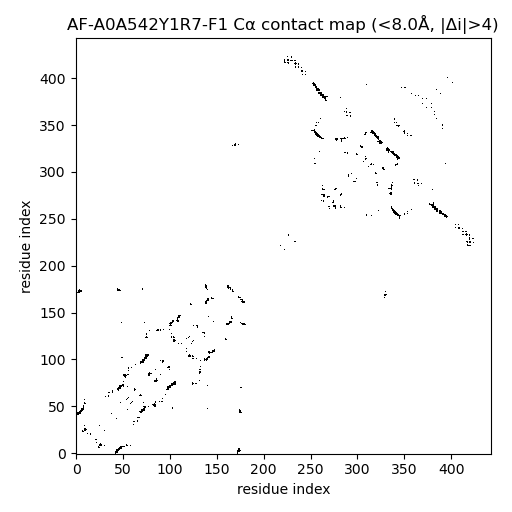C C . ALA A 1 76 ? 3.350 -26.595 -1.058 1.00 90.00 76 ALA A C 1
ATOM 597 O O . ALA A 1 76 ? 3.731 -27.737 -0.785 1.00 90.00 76 ALA A O 1
ATOM 598 N N . GLY A 1 77 ? 4.194 -25.565 -1.197 1.00 91.44 77 GLY A N 1
ATOM 599 C CA . GLY A 1 77 ? 5.635 -25.631 -0.959 1.00 91.44 77 GLY A CA 1
ATOM 600 C C . GLY A 1 77 ? 6.060 -25.506 0.506 1.00 91.44 77 GLY A C 1
ATOM 601 O O . GLY A 1 77 ? 7.207 -25.824 0.803 1.00 91.44 77 GLY A O 1
ATOM 602 N N . ARG A 1 78 ? 5.167 -25.089 1.420 1.00 89.94 78 ARG A N 1
ATOM 603 C CA . ARG A 1 78 ? 5.456 -24.932 2.862 1.00 89.94 78 ARG A CA 1
ATOM 604 C C . ARG A 1 78 ? 4.941 -26.087 3.735 1.00 89.94 78 ARG A C 1
ATOM 606 O O . ARG A 1 78 ? 5.239 -26.122 4.918 1.00 89.94 78 ARG A O 1
ATOM 613 N N . ARG A 1 79 ? 4.230 -27.074 3.175 1.00 84.38 79 ARG A N 1
ATOM 614 C CA . ARG A 1 79 ? 3.655 -28.223 3.923 1.00 84.38 79 ARG A CA 1
ATOM 615 C C . ARG A 1 79 ? 4.669 -29.063 4.730 1.00 84.38 79 ARG A C 1
ATOM 617 O O . ARG A 1 79 ? 4.275 -29.796 5.628 1.00 84.38 79 ARG A O 1
ATOM 624 N N . ASP A 1 80 ? 5.948 -29.015 4.352 1.00 86.12 80 ASP A N 1
ATOM 625 C CA . ASP A 1 80 ? 7.042 -29.781 4.968 1.00 86.12 80 ASP A CA 1
ATOM 626 C C . ASP A 1 80 ? 7.895 -28.892 5.922 1.00 86.12 80 ASP A C 1
ATOM 628 O O . ASP A 1 80 ? 8.943 -29.318 6.408 1.00 86.12 80 ASP A O 1
ATOM 632 N N . ASP A 1 81 ? 7.458 -27.650 6.188 1.00 87.31 81 ASP A N 1
ATOM 633 C CA . ASP A 1 81 ? 8.081 -26.658 7.081 1.00 87.31 81 ASP A CA 1
ATOM 634 C C . ASP A 1 81 ? 7.377 -26.644 8.452 1.00 87.31 81 ASP A C 1
ATOM 636 O O . ASP A 1 81 ? 6.161 -26.495 8.543 1.00 87.31 81 ASP A O 1
ATOM 640 N N . ALA A 1 82 ? 8.148 -26.771 9.537 1.00 87.06 82 ALA A N 1
ATOM 641 C CA . ALA A 1 82 ? 7.628 -26.932 10.900 1.00 87.06 82 ALA A CA 1
ATOM 642 C C . ALA A 1 82 ? 6.925 -25.692 11.500 1.00 87.06 82 ALA A C 1
ATOM 644 O O . ALA A 1 82 ? 6.383 -25.781 12.599 1.00 87.06 82 ALA A O 1
ATOM 645 N N . ALA A 1 83 ? 6.945 -24.543 10.819 1.00 88.62 83 ALA A N 1
ATOM 646 C CA . ALA A 1 83 ? 6.193 -23.344 11.193 1.00 88.62 83 ALA A CA 1
ATOM 647 C C . ALA A 1 83 ? 5.067 -23.015 10.185 1.00 88.62 83 ALA A C 1
ATOM 649 O O . ALA A 1 83 ? 4.572 -21.888 10.148 1.00 88.62 83 ALA A O 1
ATOM 650 N N . SER A 1 84 ? 4.662 -23.981 9.358 1.00 92.06 84 SER A N 1
ATOM 65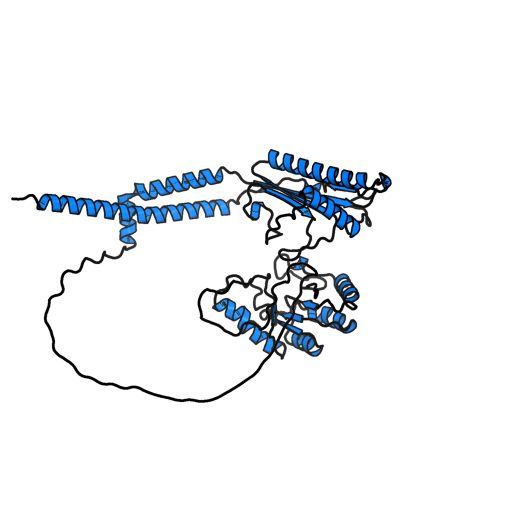1 C CA . SER A 1 84 ? 3.503 -23.916 8.459 1.00 92.06 84 SER A CA 1
ATOM 652 C C . SER A 1 84 ? 2.598 -25.139 8.649 1.00 92.06 84 SER A C 1
ATOM 654 O O . SER A 1 84 ? 2.962 -26.089 9.337 1.00 92.06 84 SER A O 1
ATOM 656 N N . LEU A 1 85 ? 1.398 -25.105 8.064 1.00 93.50 85 LEU A N 1
ATOM 657 C CA . LEU A 1 85 ? 0.428 -26.200 8.149 1.00 93.50 85 LEU A CA 1
ATOM 658 C C . LEU A 1 85 ? 0.956 -27.483 7.490 1.00 93.50 85 LEU A C 1
ATOM 660 O O . LEU A 1 85 ? 1.090 -27.565 6.265 1.00 93.50 85 LEU A O 1
ATOM 664 N N . SER A 1 86 ? 1.187 -28.514 8.301 1.00 95.31 86 SER A N 1
ATOM 665 C CA . SER A 1 86 ? 1.569 -29.842 7.833 1.00 95.31 86 SER A CA 1
ATOM 666 C C . SER A 1 86 ? 0.370 -30.610 7.253 1.00 95.31 86 SER A C 1
ATOM 668 O O . SER A 1 86 ? -0.792 -30.270 7.502 1.00 95.31 86 SER A O 1
ATOM 670 N N . PRO A 1 87 ? 0.595 -31.730 6.539 1.00 95.88 87 PRO A N 1
ATOM 671 C CA . PRO A 1 87 ? -0.486 -32.617 6.120 1.00 95.88 87 PRO A CA 1
ATOM 672 C C . PRO A 1 87 ? -1.344 -33.155 7.277 1.00 95.88 87 PRO A C 1
ATOM 674 O O . PRO A 1 87 ? -2.482 -33.549 7.038 1.00 95.88 87 PRO A O 1
ATOM 677 N N . ALA A 1 88 ? -0.831 -33.211 8.514 1.00 96.62 88 ALA A N 1
ATOM 678 C CA . ALA A 1 88 ? -1.638 -33.590 9.674 1.00 96.62 88 ALA A CA 1
ATOM 679 C C . ALA A 1 88 ? -2.625 -32.472 10.039 1.00 96.62 88 ALA A C 1
ATOM 681 O O . ALA A 1 88 ? -3.829 -32.721 10.080 1.00 96.62 88 ALA A O 1
ATOM 682 N N . ASP A 1 89 ? -2.126 -31.244 10.168 1.00 97.44 89 ASP A N 1
ATOM 683 C CA . ASP A 1 89 ? -2.910 -30.053 10.514 1.00 97.44 89 ASP A CA 1
ATOM 684 C C . ASP A 1 89 ? -3.995 -29.770 9.463 1.00 97.44 89 ASP A C 1
ATOM 686 O O . ASP A 1 89 ? -5.149 -29.507 9.791 1.00 97.44 89 ASP A O 1
ATOM 690 N N . LEU A 1 90 ? -3.667 -29.933 8.175 1.00 96.81 90 LEU A N 1
ATOM 691 C CA . LEU A 1 90 ? -4.631 -29.822 7.073 1.00 96.81 90 LEU A CA 1
ATOM 692 C C . LEU A 1 90 ? -5.746 -30.881 7.136 1.00 96.81 90 LEU A C 1
ATOM 694 O O . LEU A 1 90 ? -6.855 -30.637 6.663 1.00 96.81 90 LEU A O 1
ATOM 698 N N . ARG A 1 91 ? -5.489 -32.061 7.711 1.00 97.00 91 ARG A N 1
ATOM 699 C CA . ARG A 1 91 ? -6.535 -33.072 7.941 1.00 97.00 91 ARG A CA 1
ATOM 700 C C . ARG A 1 91 ? -7.333 -32.791 9.212 1.00 97.00 91 ARG A C 1
ATOM 702 O O . ARG A 1 91 ? -8.526 -33.079 9.222 1.00 97.00 91 ARG A O 1
ATOM 709 N N . GLU A 1 92 ? -6.721 -32.196 10.233 1.00 97.31 92 GLU A N 1
ATOM 710 C CA . GLU A 1 92 ? -7.410 -31.762 11.452 1.00 97.31 92 GLU A CA 1
ATOM 711 C C . GLU A 1 92 ? -8.382 -30.609 11.166 1.00 97.31 92 GLU A C 1
ATOM 713 O O . GLU A 1 92 ? -9.576 -30.743 11.432 1.00 97.31 92 GLU A O 1
ATOM 718 N N . LEU A 1 93 ? -7.914 -29.544 10.501 1.00 97.12 93 LEU A N 1
ATOM 719 C CA . LEU A 1 93 ? -8.733 -28.424 10.022 1.00 97.12 93 LEU A CA 1
ATOM 720 C C . LEU A 1 93 ? -9.953 -28.920 9.228 1.00 97.12 93 LEU A C 1
ATOM 722 O O . LEU A 1 93 ? -11.089 -28.539 9.518 1.00 97.12 93 LEU A O 1
ATOM 726 N N . ARG A 1 94 ? -9.741 -29.824 8.259 1.00 94.56 94 ARG A N 1
ATOM 727 C CA . ARG A 1 94 ? -10.831 -30.407 7.459 1.00 94.56 94 ARG A CA 1
ATOM 728 C C . ARG A 1 94 ? -11.763 -31.290 8.296 1.00 94.56 94 ARG A C 1
ATOM 730 O O . ARG A 1 94 ? -12.977 -31.236 8.107 1.00 94.56 94 ARG A O 1
ATOM 737 N N . GLY A 1 95 ? -11.222 -32.092 9.215 1.00 95.81 95 GLY A N 1
ATOM 738 C CA . GLY A 1 95 ? -11.990 -32.952 10.122 1.00 95.81 95 GLY A CA 1
ATOM 739 C C . GLY A 1 95 ? -12.876 -32.165 11.092 1.00 95.81 95 GLY A C 1
ATOM 740 O O . GLY A 1 95 ? -13.984 -32.596 11.401 1.00 95.81 95 GLY A O 1
ATOM 741 N N . ALA A 1 96 ? -12.428 -30.975 11.488 1.00 96.44 96 ALA A N 1
ATOM 742 C CA . ALA A 1 96 ? -13.175 -30.001 12.276 1.00 96.44 96 ALA A CA 1
ATOM 743 C C . ALA A 1 96 ? -14.210 -29.186 11.467 1.00 96.44 96 ALA A C 1
ATOM 745 O O . ALA A 1 96 ? -14.895 -28.331 12.025 1.00 96.44 96 ALA A O 1
ATOM 746 N N . GLY A 1 97 ? -14.348 -29.444 10.160 1.00 93.81 97 GLY A N 1
ATOM 747 C CA . GLY A 1 97 ? -15.333 -28.797 9.288 1.00 93.81 97 GLY A CA 1
ATOM 748 C C . GLY A 1 97 ? -14.857 -27.519 8.590 1.00 93.81 97 GLY A C 1
ATOM 749 O O . GLY A 1 97 ? -15.670 -26.853 7.949 1.00 93.81 97 GLY A O 1
ATOM 750 N N . MET A 1 98 ? -13.568 -27.175 8.670 1.00 96.38 98 MET A N 1
ATOM 751 C CA . MET A 1 98 ? -13.014 -26.018 7.961 1.00 96.38 98 MET A CA 1
ATOM 752 C C . MET A 1 98 ? -12.826 -26.306 6.464 1.00 96.38 98 MET A C 1
ATOM 754 O O . MET A 1 98 ? -12.548 -27.431 6.039 1.00 96.38 98 MET A O 1
ATOM 758 N N . GLN A 1 99 ? -12.963 -25.263 5.648 1.00 93.44 99 GLN A N 1
ATOM 759 C CA . GLN A 1 99 ? -12.667 -25.290 4.216 1.00 93.44 99 GLN A CA 1
ATOM 760 C C . GLN A 1 99 ? -11.154 -25.108 4.003 1.00 93.44 99 GLN A C 1
ATOM 762 O O . GLN A 1 99 ? -10.483 -24.486 4.825 1.00 93.44 99 GLN A O 1
ATOM 767 N N . ILE A 1 100 ? -10.599 -25.644 2.911 1.00 91.88 100 ILE A N 1
ATOM 768 C CA . ILE A 1 100 ? -9.162 -25.544 2.598 1.00 91.88 100 ILE A CA 1
ATOM 769 C C . ILE A 1 100 ? -9.000 -25.222 1.113 1.00 91.88 100 ILE A C 1
ATOM 771 O O . ILE A 1 100 ? -9.588 -25.892 0.265 1.00 91.88 100 ILE A O 1
ATOM 775 N N . GLY A 1 101 ? -8.206 -24.197 0.820 1.00 88.44 101 GLY A N 1
ATOM 776 C CA . GLY A 1 101 ? -7.857 -23.734 -0.517 1.00 88.44 101 GLY A CA 1
ATOM 777 C C . GLY A 1 101 ? -6.349 -23.783 -0.778 1.00 88.44 101 GLY A C 1
ATOM 778 O O . GLY A 1 101 ? -5.561 -24.195 0.072 1.00 88.44 101 GLY A O 1
ATOM 779 N N . SER A 1 102 ? -5.946 -23.341 -1.968 1.00 89.38 102 SER A N 1
ATOM 780 C CA . SER A 1 102 ? -4.546 -23.169 -2.369 1.00 89.38 102 SER A CA 1
ATOM 781 C C . SER A 1 102 ? -4.146 -21.696 -2.381 1.00 89.38 102 SER A C 1
ATOM 783 O O . SER A 1 102 ? -4.850 -20.878 -2.976 1.00 89.38 102 SER A O 1
ATOM 785 N N . HIS A 1 103 ? -2.987 -21.370 -1.807 1.00 93.00 103 HIS A N 1
ATOM 786 C CA . HIS A 1 103 ? -2.315 -20.082 -2.030 1.00 93.00 103 HIS A CA 1
ATOM 787 C C . HIS A 1 103 ? -1.141 -20.188 -3.021 1.00 93.00 103 HIS A C 1
ATOM 789 O O . HIS A 1 103 ? -0.327 -19.281 -3.132 1.00 93.00 103 HIS A O 1
ATOM 795 N N . GLY A 1 104 ? -1.027 -21.303 -3.750 1.00 89.56 104 GLY A N 1
ATOM 796 C CA . GLY A 1 104 ? 0.073 -21.558 -4.684 1.00 89.56 104 GLY A CA 1
ATOM 797 C C . GLY A 1 104 ? 1.148 -22.487 -4.123 1.00 89.56 104 GLY A C 1
ATOM 798 O O . GLY A 1 104 ? 0.889 -23.263 -3.197 1.00 89.56 104 GLY A O 1
ATOM 799 N N . TRP A 1 105 ? 2.352 -22.445 -4.699 1.00 91.00 105 TRP A N 1
ATOM 800 C CA . TRP A 1 105 ? 3.496 -23.245 -4.243 1.00 91.00 105 TRP A CA 1
ATOM 801 C C . TRP A 1 105 ? 4.525 -22.391 -3.498 1.00 91.00 105 TRP A C 1
ATOM 803 O O . TRP A 1 105 ? 4.852 -22.721 -2.359 1.00 91.00 105 TRP A O 1
ATOM 813 N N . GLU A 1 106 ? 5.032 -21.324 -4.122 1.00 87.12 106 GLU A N 1
ATOM 814 C CA . GLU A 1 106 ? 6.144 -20.501 -3.606 1.00 87.12 106 GLU A CA 1
ATOM 815 C C . GLU A 1 106 ? 5.740 -19.085 -3.157 1.00 87.12 106 GLU A C 1
ATOM 817 O O . GLU A 1 106 ? 6.618 -18.294 -2.828 1.00 87.12 106 GLU A O 1
ATOM 822 N N . HIS A 1 107 ? 4.439 -18.767 -3.112 1.00 87.38 107 HIS A N 1
ATOM 823 C CA . HIS A 1 107 ? 3.909 -17.426 -2.793 1.00 87.38 107 HIS A CA 1
ATOM 824 C C . HIS A 1 107 ? 4.368 -16.328 -3.785 1.00 87.38 107 HIS A C 1
ATOM 826 O O . HIS A 1 107 ? 4.458 -15.145 -3.467 1.00 87.38 107 HIS A O 1
ATOM 832 N N . VAL A 1 108 ? 4.646 -16.708 -5.037 1.00 83.69 108 VAL A N 1
ATOM 833 C CA . VAL A 1 108 ? 5.048 -15.757 -6.087 1.00 83.69 108 VAL A CA 1
ATOM 834 C C . VAL A 1 108 ? 3.835 -15.028 -6.689 1.00 83.69 108 VAL A C 1
ATOM 836 O O . VAL A 1 108 ? 2.795 -15.656 -6.892 1.00 83.69 108 VAL A O 1
ATOM 839 N N . PRO A 1 109 ? 3.933 -13.732 -7.051 1.00 78.62 109 PRO A N 1
ATOM 840 C CA . PRO A 1 109 ? 2.827 -13.011 -7.682 1.00 78.62 109 PRO A CA 1
ATOM 841 C C . PRO A 1 109 ? 2.407 -13.640 -9.018 1.00 78.62 109 PRO A C 1
ATOM 843 O O . PRO A 1 109 ? 3.204 -13.742 -9.950 1.00 78.62 109 PRO A O 1
ATOM 846 N N . TRP A 1 110 ? 1.129 -13.999 -9.165 1.00 73.56 110 TRP A N 1
ATOM 847 C CA . TRP A 1 110 ? 0.633 -14.690 -10.369 1.00 73.56 110 TRP A CA 1
ATOM 848 C C . TRP A 1 110 ? 0.530 -13.797 -11.628 1.00 73.56 110 TRP A C 1
ATOM 850 O O . TRP A 1 110 ? 0.225 -14.269 -12.730 1.00 73.56 110 TRP A O 1
ATOM 860 N N . ARG A 1 111 ? 0.844 -12.502 -11.511 1.00 73.88 111 ARG A N 1
ATOM 861 C CA . ARG A 1 111 ? 0.920 -11.556 -12.630 1.00 73.88 111 ARG A CA 1
ATOM 862 C C . ARG A 1 111 ? 2.255 -11.689 -13.367 1.00 73.88 111 ARG A C 1
ATOM 864 O O . ARG A 1 111 ? 3.251 -11.095 -12.975 1.00 73.88 111 ARG A O 1
ATOM 871 N N . GLY A 1 112 ? 2.221 -12.363 -14.515 1.00 72.19 112 GLY A N 1
ATOM 872 C CA . GLY A 1 112 ? 3.347 -12.415 -15.460 1.00 72.19 112 GLY A CA 1
ATOM 873 C C . GLY A 1 112 ? 4.115 -13.736 -15.490 1.00 72.19 112 GLY A C 1
ATOM 874 O O . GLY A 1 112 ? 5.090 -13.821 -16.229 1.00 72.19 112 GLY A O 1
ATOM 875 N N . LEU A 1 113 ? 3.651 -14.752 -14.753 1.00 78.38 113 LEU A N 1
ATOM 876 C CA . LEU A 1 113 ? 4.198 -16.111 -14.793 1.00 78.38 113 LEU A CA 1
ATOM 877 C C . LEU A 1 113 ? 4.296 -16.660 -16.226 1.00 78.38 113 LEU A C 1
ATOM 879 O O . LEU A 1 113 ? 3.400 -16.451 -17.054 1.00 78.38 113 LEU A O 1
ATOM 883 N N . SER A 1 114 ? 5.353 -17.429 -16.481 1.00 80.62 114 SER A N 1
ATOM 884 C CA . SER A 1 114 ? 5.441 -18.343 -17.619 1.00 80.62 114 SER A CA 1
ATOM 885 C C . SER A 1 114 ? 4.505 -19.545 -17.446 1.00 80.62 114 SER A C 1
ATOM 887 O O . SER A 1 114 ? 4.070 -19.866 -16.339 1.00 80.62 114 SER A O 1
ATOM 889 N N . ASP A 1 115 ? 4.241 -20.271 -18.534 1.00 76.44 115 ASP A N 1
ATOM 890 C CA . ASP A 1 115 ? 3.380 -21.463 -18.518 1.00 76.44 115 ASP A CA 1
ATOM 891 C C . ASP A 1 115 ? 3.885 -22.554 -17.546 1.00 76.44 115 ASP A C 1
ATOM 893 O O . ASP A 1 115 ? 3.090 -23.309 -16.984 1.00 76.44 115 ASP A O 1
ATOM 897 N N . ALA A 1 116 ? 5.202 -22.628 -17.316 1.00 78.56 116 ALA A N 1
ATOM 898 C CA . ALA A 1 116 ? 5.816 -23.577 -16.387 1.00 78.56 116 ALA A CA 1
ATOM 899 C C . ALA A 1 116 ? 5.579 -23.189 -14.917 1.00 78.56 116 ALA A C 1
ATOM 901 O O . ALA A 1 116 ? 5.208 -24.039 -14.106 1.00 78.56 116 ALA A O 1
ATOM 902 N N . GLU A 1 117 ? 5.741 -21.907 -14.583 1.00 82.75 117 GLU A N 1
ATOM 903 C CA . GLU A 1 117 ? 5.468 -21.378 -13.242 1.00 82.75 117 GLU A CA 1
ATOM 904 C C . GLU A 1 117 ? 3.964 -21.420 -12.945 1.00 82.75 117 GLU A C 1
ATOM 906 O O . GLU A 1 117 ? 3.562 -21.915 -11.897 1.00 82.75 117 GLU A O 1
ATOM 911 N N . ALA A 1 118 ? 3.117 -21.022 -13.900 1.00 77.69 118 ALA A N 1
ATOM 912 C CA . ALA A 1 118 ? 1.664 -21.113 -13.775 1.00 77.69 118 ALA A CA 1
ATOM 913 C C . ALA A 1 118 ? 1.187 -22.565 -13.585 1.00 77.69 118 ALA A C 1
ATOM 915 O O . ALA A 1 118 ? 0.292 -22.822 -12.780 1.00 77.69 118 ALA A O 1
ATOM 916 N N . ARG A 1 119 ? 1.806 -23.543 -14.263 1.00 78.44 119 ARG A N 1
ATOM 917 C CA . ARG A 1 119 ? 1.531 -24.967 -14.016 1.00 78.44 119 ARG A CA 1
ATOM 918 C C . ARG A 1 119 ? 1.900 -25.375 -12.584 1.00 78.44 119 ARG A C 1
ATOM 920 O O . ARG A 1 119 ? 1.118 -26.077 -11.942 1.00 78.44 119 ARG A O 1
ATOM 927 N N . ARG A 1 120 ? 3.056 -24.937 -12.080 1.00 85.06 120 ARG A N 1
ATOM 928 C CA . ARG A 1 120 ? 3.532 -25.264 -10.728 1.00 85.06 120 ARG A CA 1
ATOM 929 C C . ARG A 1 120 ? 2.637 -24.657 -9.642 1.00 85.06 120 ARG A C 1
ATOM 931 O O . ARG A 1 120 ? 2.155 -25.377 -8.769 1.00 85.06 120 ARG A O 1
ATOM 938 N N . GLU A 1 121 ? 2.369 -23.359 -9.750 1.00 84.38 121 GLU A N 1
ATOM 939 C CA . GLU A 1 121 ? 1.569 -22.577 -8.802 1.00 84.38 121 GLU A CA 1
ATOM 940 C C . GLU A 1 121 ? 0.085 -22.968 -8.790 1.00 84.38 121 GLU A C 1
ATOM 942 O O . GLU A 1 121 ? -0.532 -22.984 -7.730 1.00 84.38 121 GLU A O 1
ATOM 947 N N . LEU A 1 122 ? -0.510 -23.309 -9.939 1.00 81.50 122 LEU A N 1
ATOM 948 C CA . LEU A 1 122 ? -1.957 -23.556 -10.023 1.00 81.50 122 LEU A CA 1
ATOM 949 C C . LEU A 1 122 ? -2.328 -25.045 -10.023 1.00 81.50 122 LEU A C 1
ATOM 951 O O . LEU A 1 122 ? -3.342 -25.424 -9.437 1.00 81.50 122 LEU A O 1
ATOM 955 N N . ILE A 1 123 ? -1.541 -25.901 -10.687 1.00 80.50 123 ILE A N 1
ATOM 956 C CA . ILE A 1 123 ? -1.910 -27.304 -10.947 1.00 80.50 123 ILE A CA 1
ATOM 957 C C . ILE A 1 123 ? -1.165 -28.256 -10.010 1.00 80.50 123 ILE A C 1
ATOM 959 O O . ILE A 1 123 ? -1.798 -29.089 -9.353 1.00 80.50 123 ILE A O 1
ATOM 963 N N . ASP A 1 124 ? 0.159 -28.128 -9.904 1.00 78.88 124 ASP A N 1
ATOM 964 C CA . ASP A 1 124 ? 0.948 -29.007 -9.033 1.00 78.88 124 ASP A CA 1
ATOM 965 C C . ASP A 1 124 ? 0.680 -28.692 -7.552 1.00 78.88 124 ASP A C 1
ATOM 967 O O . ASP A 1 124 ? 0.484 -29.612 -6.757 1.00 78.88 124 ASP A O 1
ATOM 971 N N . ALA A 1 125 ? 0.549 -27.408 -7.193 1.00 86.75 125 ALA A N 1
ATOM 972 C CA . ALA A 1 125 ? 0.178 -26.981 -5.843 1.00 86.75 125 ALA A CA 1
ATOM 973 C C . ALA A 1 125 ? -1.183 -27.538 -5.398 1.00 86.75 125 ALA A C 1
ATOM 975 O O . ALA A 1 125 ? -1.291 -28.166 -4.344 1.00 86.75 125 ALA A O 1
ATOM 976 N N . ARG A 1 126 ? -2.216 -27.384 -6.241 1.00 85.81 126 ARG A N 1
ATOM 977 C CA . ARG A 1 126 ? -3.552 -27.949 -5.995 1.00 85.81 126 ARG A CA 1
ATOM 978 C C . ARG A 1 126 ? -3.483 -29.465 -5.805 1.00 85.81 126 ARG A C 1
ATOM 980 O O . ARG A 1 126 ? -4.131 -29.994 -4.910 1.00 85.81 126 ARG A O 1
ATOM 987 N N . THR A 1 127 ? -2.697 -30.158 -6.629 1.00 79.12 127 THR A N 1
ATOM 988 C CA . THR A 1 127 ? -2.511 -31.616 -6.536 1.00 79.12 127 THR A CA 1
ATOM 989 C C . THR A 1 127 ? -1.917 -32.022 -5.185 1.00 79.12 127 THR A C 1
ATOM 991 O O . THR A 1 127 ? -2.497 -32.859 -4.496 1.00 79.12 127 THR A O 1
ATOM 994 N N . ALA A 1 128 ? -0.826 -31.374 -4.765 1.00 85.56 128 ALA A N 1
ATOM 995 C CA . ALA A 1 128 ? -0.167 -31.655 -3.489 1.00 85.56 128 ALA A CA 1
ATOM 996 C C . ALA A 1 128 ? -1.057 -31.343 -2.269 1.00 85.56 128 ALA A C 1
ATOM 998 O O . ALA A 1 128 ? -1.035 -32.078 -1.283 1.00 85.56 128 ALA A O 1
ATOM 999 N N . LEU A 1 129 ? -1.880 -30.289 -2.327 1.00 87.94 129 LEU A N 1
ATOM 1000 C CA . LEU A 1 129 ? -2.801 -29.934 -1.240 1.00 87.94 129 LEU A CA 1
ATOM 1001 C C . LEU A 1 129 ? -4.022 -30.863 -1.157 1.00 87.94 129 LEU A C 1
ATOM 1003 O O . LEU A 1 129 ? -4.511 -31.118 -0.055 1.00 87.94 129 LEU A O 1
ATOM 1007 N N . VAL A 1 130 ? -4.494 -31.417 -2.282 1.00 81.62 130 VAL A N 1
ATOM 1008 C CA . VAL A 1 130 ? -5.527 -32.472 -2.286 1.00 81.62 130 VAL A CA 1
ATOM 1009 C C . VAL A 1 130 ? -5.012 -33.737 -1.597 1.00 81.62 130 VAL A C 1
ATOM 1011 O O . VAL A 1 130 ? -5.717 -34.313 -0.768 1.00 81.62 130 VAL A O 1
ATOM 1014 N N . GLU A 1 131 ? -3.775 -34.140 -1.897 1.00 90.19 131 GLU A N 1
ATOM 1015 C CA . GLU A 1 131 ? -3.111 -35.279 -1.254 1.00 90.19 131 GLU A CA 1
ATOM 1016 C C . GLU A 1 131 ? -2.881 -35.028 0.245 1.00 90.19 131 GLU A C 1
ATOM 1018 O O . GLU A 1 131 ? -3.300 -35.830 1.080 1.00 90.19 131 GLU A O 1
ATOM 1023 N N . ALA A 1 132 ? -2.294 -33.881 0.605 1.00 91.38 132 ALA A N 1
ATOM 1024 C CA . ALA A 1 132 ? -1.986 -33.541 1.992 1.00 91.38 132 ALA A CA 1
ATOM 1025 C C . ALA A 1 132 ? -3.244 -33.455 2.876 1.00 91.38 132 ALA A C 1
ATOM 1027 O O . ALA A 1 132 ? -3.298 -34.082 3.935 1.00 91.38 132 ALA A O 1
ATOM 1028 N N . SER A 1 133 ? -4.270 -32.723 2.429 1.00 91.19 133 SER A N 1
ATOM 1029 C CA . SER A 1 133 ? -5.499 -32.473 3.201 1.00 91.19 133 SER A CA 1
ATOM 1030 C C . SER A 1 133 ? -6.553 -33.585 3.111 1.00 91.19 133 SER A C 1
ATOM 1032 O O . SER A 1 133 ? -7.610 -33.468 3.734 1.00 91.19 133 SER A O 1
ATOM 1034 N N . GLY A 1 134 ? -6.315 -34.643 2.325 1.00 86.12 134 GLY A N 1
ATOM 1035 C CA . GLY A 1 134 ? -7.226 -35.785 2.186 1.00 86.12 134 GLY A CA 1
ATOM 1036 C C . GLY A 1 134 ? -8.594 -35.460 1.566 1.00 86.12 134 GLY A C 1
ATOM 1037 O O . GLY A 1 134 ? -9.561 -36.180 1.811 1.00 86.12 134 GLY A O 1
ATOM 1038 N N . GLY A 1 135 ? -8.712 -34.378 0.792 1.00 81.19 135 GLY A N 1
ATOM 1039 C CA . GLY A 1 135 ? -9.986 -33.930 0.223 1.00 81.19 135 GLY A CA 1
ATOM 1040 C C . GLY A 1 135 ? -9.819 -32.907 -0.903 1.00 81.19 135 GLY A C 1
ATOM 1041 O O . GLY A 1 135 ? -8.702 -32.476 -1.181 1.00 81.19 135 GLY A O 1
ATOM 1042 N N . PRO A 1 136 ? -10.909 -32.510 -1.582 1.00 76.88 136 PRO A N 1
ATOM 1043 C CA . PRO A 1 136 ? -10.838 -31.564 -2.690 1.00 76.88 136 PRO A CA 1
ATOM 1044 C C . PRO A 1 136 ? -10.363 -30.175 -2.237 1.00 76.88 136 PRO A C 1
ATOM 1046 O O . PRO A 1 136 ? -10.626 -29.741 -1.112 1.00 76.88 136 PRO A O 1
ATOM 1049 N N . ILE A 1 137 ? -9.672 -29.504 -3.157 1.00 82.81 137 ILE A N 1
ATOM 1050 C CA . ILE A 1 137 ? -9.190 -28.122 -3.089 1.00 82.81 137 ILE A CA 1
ATOM 1051 C C . ILE A 1 137 ? -9.645 -27.493 -4.406 1.00 82.81 137 ILE A C 1
ATOM 1053 O O . ILE A 1 137 ? -8.947 -27.601 -5.409 1.00 82.81 137 ILE A O 1
ATOM 1057 N N . ASP A 1 138 ? -10.845 -26.931 -4.490 1.00 75.69 138 ASP A N 1
ATOM 1058 C CA . ASP A 1 138 ? -11.414 -26.475 -5.778 1.00 75.69 138 ASP A CA 1
ATOM 1059 C C . ASP A 1 138 ? -11.115 -24.995 -6.081 1.00 75.69 138 ASP A C 1
ATOM 1061 O O . ASP A 1 138 ? -11.733 -24.357 -6.938 1.00 75.69 138 ASP A O 1
ATOM 1065 N N . ASP A 1 139 ? -10.100 -24.481 -5.384 1.00 78.81 139 ASP A N 1
ATOM 1066 C CA . ASP A 1 139 ? -10.288 -23.309 -4.545 1.00 78.81 139 ASP A CA 1
ATOM 1067 C C . ASP A 1 139 ? -8.966 -22.552 -4.350 1.00 78.81 139 ASP A C 1
ATOM 1069 O O . ASP A 1 139 ? -7.966 -23.174 -3.985 1.00 78.81 139 ASP A O 1
ATOM 1073 N N . ALA A 1 140 ? -8.934 -21.230 -4.576 1.00 78.38 140 ALA A N 1
ATOM 1074 C CA . ALA A 1 140 ? -7.684 -20.464 -4.489 1.00 78.38 140 ALA A CA 1
ATOM 1075 C C . ALA A 1 140 ? -7.834 -18.971 -4.140 1.00 78.38 140 ALA A C 1
ATOM 1077 O O . ALA A 1 140 ? -8.735 -18.298 -4.646 1.00 78.38 140 ALA A O 1
ATOM 1078 N N . ALA A 1 141 ? -6.875 -18.452 -3.370 1.00 78.00 141 ALA A N 1
ATOM 1079 C CA . ALA A 1 141 ? -6.605 -17.028 -3.155 1.00 78.00 141 ALA A CA 1
ATOM 1080 C C . ALA A 1 141 ? -5.257 -16.676 -3.811 1.00 78.00 141 ALA A C 1
ATOM 1082 O O . ALA A 1 141 ? -4.339 -17.494 -3.771 1.00 78.00 141 ALA A O 1
ATOM 1083 N N . LEU A 1 142 ? -5.123 -15.497 -4.433 1.00 76.88 142 LEU A N 1
ATOM 1084 C CA . LEU A 1 142 ? -3.894 -15.135 -5.157 1.00 76.88 142 LEU A CA 1
ATOM 1085 C C . LEU A 1 142 ? -2.836 -14.528 -4.216 1.00 76.88 142 LEU A C 1
ATOM 1087 O O . LEU A 1 142 ? -3.149 -13.519 -3.573 1.00 76.88 142 LEU A O 1
ATOM 1091 N N . PRO A 1 143 ? -1.579 -15.013 -4.232 1.00 67.69 143 PRO A N 1
ATOM 1092 C CA . PRO A 1 143 ? -0.427 -14.287 -3.700 1.00 67.69 143 PRO A CA 1
ATOM 1093 C C . PRO A 1 143 ? -0.397 -12.851 -4.220 1.00 67.69 143 PRO A C 1
ATOM 1095 O O . PRO A 1 143 ? -0.449 -12.613 -5.433 1.00 67.69 143 PRO A O 1
ATOM 1098 N N . ALA A 1 144 ? -0.372 -11.892 -3.294 1.00 57.06 144 ALA A N 1
ATOM 1099 C CA . ALA A 1 144 ? -0.436 -10.461 -3.588 1.00 57.06 144 ALA A CA 1
ATOM 1100 C C . ALA A 1 144 ? -1.526 -10.066 -4.622 1.00 57.06 144 ALA A C 1
ATOM 1102 O O . ALA A 1 144 ? -1.295 -9.197 -5.460 1.00 57.06 144 ALA A O 1
ATOM 1103 N N . GLY A 1 145 ? -2.703 -10.712 -4.598 1.00 46.19 145 GLY A N 1
ATOM 1104 C CA . GLY A 1 145 ? -3.945 -10.253 -5.247 1.00 46.19 145 GLY A CA 1
ATOM 1105 C C . GLY A 1 145 ? -3.961 -10.118 -6.782 1.00 46.19 145 GLY A C 1
ATOM 1106 O O . GLY A 1 145 ? -4.948 -9.631 -7.334 1.00 46.19 145 GLY A O 1
ATOM 1107 N N . ALA A 1 146 ? -2.899 -10.504 -7.495 1.00 38.44 146 ALA A N 1
ATOM 1108 C CA . ALA A 1 146 ? -2.647 -10.024 -8.855 1.00 38.44 146 ALA A CA 1
ATOM 1109 C C . ALA A 1 146 ? -2.827 -11.089 -9.956 1.00 38.44 146 ALA A C 1
ATOM 1111 O O . ALA A 1 146 ? -1.907 -11.854 -10.249 1.00 38.44 146 ALA A O 1
ATOM 1112 N N . LEU A 1 147 ? -3.971 -11.074 -10.654 1.00 35.66 147 LEU A N 1
ATOM 1113 C CA . LEU A 1 147 ? -4.183 -11.875 -11.869 1.00 35.66 147 LEU A CA 1
ATOM 1114 C C . LEU A 1 147 ? -3.597 -11.192 -13.128 1.00 35.66 147 LEU A C 1
ATOM 1116 O O . LEU A 1 147 ? -3.339 -9.982 -13.167 1.00 35.66 147 LEU A O 1
ATOM 1120 N N . ARG A 1 148 ? -3.400 -11.988 -14.185 1.00 36.62 148 ARG A N 1
ATOM 1121 C CA . ARG A 1 148 ? -3.086 -11.565 -15.559 1.00 36.62 148 ARG A CA 1
ATOM 1122 C C . ARG A 1 148 ? -4.367 -11.606 -16.419 1.00 36.62 148 ARG A C 1
ATOM 1124 O O . ARG A 1 148 ? -5.051 -12.627 -16.385 1.00 36.62 148 ARG A O 1
ATOM 1131 N N . PRO A 1 149 ? -4.673 -10.595 -17.260 1.00 33.81 149 PRO A N 1
ATOM 1132 C CA . PRO A 1 149 ? -5.728 -10.735 -18.265 1.00 33.81 149 PRO A CA 1
ATOM 1133 C C . PRO A 1 149 ? -5.386 -11.858 -19.271 1.00 33.81 149 PRO A C 1
ATOM 1135 O O . PRO A 1 149 ? -4.209 -12.027 -19.627 1.00 33.81 149 PRO A O 1
ATOM 1138 N N . PRO A 1 150 ? -6.379 -12.633 -19.745 1.00 33.38 150 PRO A N 1
ATOM 1139 C CA . PRO A 1 150 ? -6.131 -13.779 -20.614 1.00 33.38 150 PRO A CA 1
ATOM 1140 C C . PRO A 1 150 ? -5.492 -13.354 -21.949 1.00 33.38 150 PRO A C 1
ATOM 1142 O O . PRO A 1 150 ? -5.816 -12.287 -22.478 1.00 33.38 150 PRO A O 1
ATOM 1145 N N . PRO A 1 151 ? -4.583 -14.166 -22.523 1.00 35.84 151 PRO A N 1
ATOM 1146 C CA . PRO A 1 151 ? -4.031 -13.899 -23.847 1.00 35.84 151 PRO A CA 1
ATOM 1147 C C . PRO A 1 151 ? -5.126 -13.950 -24.921 1.00 35.84 151 PRO A C 1
ATOM 1149 O O . PRO A 1 151 ? -6.031 -14.782 -24.872 1.00 35.84 151 PRO A O 1
ATOM 1152 N N . ALA A 1 152 ? -5.015 -13.089 -25.933 1.00 30.84 152 ALA A N 1
ATOM 1153 C CA . ALA A 1 152 ? -5.937 -13.051 -27.066 1.00 30.84 152 ALA A CA 1
ATOM 1154 C C . ALA A 1 152 ? -5.666 -14.204 -28.059 1.00 30.84 152 ALA A C 1
ATOM 1156 O O . ALA A 1 152 ? -5.150 -13.987 -29.154 1.00 30.84 152 ALA A O 1
ATOM 1157 N N . GLY A 1 153 ? -5.993 -15.442 -27.673 1.00 32.59 153 GLY A N 1
ATOM 1158 C CA . GLY A 1 153 ? -5.857 -16.624 -28.529 1.00 32.59 153 GLY A CA 1
ATOM 1159 C C . GLY A 1 153 ? -6.460 -17.899 -27.913 1.00 32.59 153 GLY A C 1
ATOM 1160 O O . GLY A 1 153 ? -6.335 -18.102 -26.707 1.00 32.59 153 GLY A O 1
ATOM 1161 N N . PRO A 1 154 ? -7.111 -18.778 -28.703 1.00 39.50 154 PRO A N 1
ATOM 1162 C CA . PRO A 1 154 ? -7.790 -19.968 -28.186 1.00 39.50 154 PRO A CA 1
ATOM 1163 C C . PRO A 1 154 ? -6.844 -21.179 -28.051 1.00 39.50 154 PRO A C 1
ATOM 1165 O O . PRO A 1 154 ? -6.838 -22.069 -28.901 1.00 39.50 154 PRO A O 1
ATOM 1168 N N . ALA A 1 155 ? -6.053 -21.238 -26.975 1.00 35.16 155 ALA A N 1
ATOM 1169 C CA . ALA A 1 155 ? -5.237 -22.410 -26.628 1.00 35.16 155 ALA A CA 1
ATOM 1170 C C . ALA A 1 155 ? -5.003 -22.544 -25.106 1.00 35.16 155 ALA A C 1
ATOM 1172 O O . ALA A 1 155 ? -5.099 -21.568 -24.372 1.00 35.16 155 ALA A O 1
ATOM 1173 N N . ALA A 1 156 ? -4.656 -23.760 -24.658 1.00 32.12 156 ALA A N 1
ATOM 1174 C CA . ALA A 1 156 ? -4.178 -24.089 -23.303 1.00 32.12 156 ALA A CA 1
ATOM 1175 C C . ALA A 1 156 ? -5.150 -23.876 -22.111 1.00 32.12 156 ALA A C 1
ATOM 1177 O O . ALA A 1 156 ? -4.743 -23.460 -21.028 1.00 32.12 156 ALA A O 1
ATOM 1178 N N . ALA A 1 157 ? -6.423 -24.262 -22.253 1.00 33.19 157 ALA A N 1
ATOM 1179 C CA . ALA A 1 157 ? -7.341 -24.381 -21.113 1.00 33.19 157 ALA A CA 1
ATOM 1180 C C . ALA A 1 157 ? -7.115 -25.689 -20.317 1.00 33.19 157 ALA A C 1
ATOM 1182 O O . ALA A 1 157 ? -7.754 -26.710 -20.576 1.00 33.19 157 ALA A O 1
ATOM 1183 N N . GLY A 1 158 ? -6.213 -25.654 -19.331 1.00 36.50 158 GLY A N 1
ATOM 1184 C CA . GLY A 1 158 ? -6.256 -26.582 -18.191 1.00 36.50 158 GLY A CA 1
ATOM 1185 C C . GLY A 1 158 ? -7.361 -26.187 -17.192 1.00 36.50 158 GLY A C 1
ATOM 1186 O O . GLY A 1 158 ? -7.863 -25.062 -17.265 1.00 36.50 158 GLY A O 1
ATOM 1187 N N . PRO A 1 159 ? -7.767 -27.067 -16.256 1.00 34.03 159 PRO A N 1
ATOM 1188 C CA . PRO A 1 159 ? -8.781 -26.736 -15.256 1.00 34.03 159 PRO A CA 1
ATOM 1189 C C . PRO A 1 159 ? -8.231 -25.750 -14.211 1.00 34.03 159 PRO A C 1
ATOM 1191 O O . PRO A 1 159 ? -7.649 -26.143 -13.201 1.00 34.03 159 PRO A O 1
ATOM 1194 N N . VAL A 1 160 ? -8.438 -24.458 -14.470 1.00 43.47 160 VAL A N 1
ATOM 1195 C CA . VAL A 1 160 ? -8.316 -23.370 -13.485 1.00 43.47 160 VAL A CA 1
ATOM 1196 C C . VAL A 1 160 ? -9.262 -23.663 -12.301 1.00 43.47 160 VAL A C 1
ATOM 1198 O O . VAL A 1 160 ? -10.364 -24.165 -12.548 1.00 43.47 160 VAL A O 1
ATOM 1201 N N . PRO A 1 161 ? -8.885 -23.377 -11.034 1.00 38.38 161 PRO A N 1
ATOM 1202 C CA . PRO A 1 161 ? -9.782 -23.524 -9.882 1.00 38.38 161 PRO A CA 1
ATOM 1203 C C . PRO A 1 161 ? -11.143 -22.850 -10.116 1.00 38.38 161 PRO A C 1
ATOM 1205 O O . PRO A 1 161 ? -11.232 -21.761 -10.685 1.00 38.38 161 PRO A O 1
ATOM 1208 N N . HIS A 1 162 ? -12.219 -23.515 -9.689 1.00 34.59 162 HIS A N 1
ATOM 1209 C CA . HIS A 1 162 ? -13.588 -23.200 -10.114 1.00 34.59 162 HIS A CA 1
ATOM 1210 C C . HIS A 1 162 ? -14.120 -21.866 -9.574 1.00 34.59 162 HIS A C 1
ATOM 1212 O O . HIS A 1 162 ? -15.076 -21.324 -10.133 1.00 34.59 162 HIS A O 1
ATOM 1218 N N . ARG A 1 163 ? -13.517 -21.328 -8.510 1.00 42.84 163 ARG A N 1
ATOM 1219 C CA . ARG A 1 163 ? -13.735 -19.953 -8.056 1.00 42.84 163 ARG A CA 1
ATOM 1220 C C . ARG A 1 163 ? -12.446 -19.425 -7.409 1.00 42.84 163 ARG A C 1
ATOM 1222 O O . ARG A 1 163 ? -12.032 -19.890 -6.352 1.00 42.84 163 ARG A O 1
ATOM 1229 N N . VAL A 1 164 ? -11.821 -18.467 -8.090 1.00 44.31 164 VAL A N 1
ATOM 1230 C CA . VAL A 1 164 ? -10.631 -17.723 -7.647 1.00 44.31 164 VAL A CA 1
ATOM 1231 C C . VAL A 1 164 ? -11.058 -16.519 -6.806 1.00 44.31 164 VAL A C 1
ATOM 1233 O O . VAL A 1 164 ? -12.054 -15.870 -7.131 1.00 44.31 164 VAL A O 1
ATOM 1236 N N . HIS A 1 165 ? -10.291 -16.196 -5.764 1.00 44.00 165 HIS A N 1
ATOM 1237 C CA . HIS A 1 165 ? -10.521 -15.033 -4.909 1.00 44.00 165 HIS A CA 1
ATOM 1238 C C . HIS A 1 165 ? -9.598 -13.866 -5.219 1.00 44.00 165 HIS A C 1
ATOM 1240 O O . HIS A 1 165 ? -8.637 -13.579 -4.509 1.00 44.00 165 HIS A O 1
ATOM 1246 N N . GLU A 1 166 ? -9.977 -13.140 -6.268 1.00 43.38 166 GLU A N 1
ATOM 1247 C CA . GLU A 1 166 ? -9.717 -11.705 -6.331 1.00 43.38 166 GLU A CA 1
ATOM 1248 C C . GLU A 1 166 ? -10.463 -11.016 -5.170 1.00 43.38 166 GLU A C 1
ATOM 1250 O O . GLU A 1 166 ? -11.563 -11.435 -4.784 1.00 43.38 166 GLU A O 1
ATOM 1255 N N . ARG A 1 167 ? -9.862 -9.977 -4.577 1.00 36.06 167 ARG A N 1
ATOM 1256 C CA . ARG A 1 167 ? -10.490 -9.244 -3.468 1.00 36.06 167 ARG A CA 1
ATOM 1257 C C . ARG A 1 167 ? -11.756 -8.518 -3.955 1.00 36.06 167 ARG A C 1
ATOM 1259 O O . ARG A 1 167 ? -11.733 -7.942 -5.044 1.00 36.06 167 ARG A O 1
ATOM 1266 N N . PRO A 1 168 ? -12.842 -8.465 -3.157 1.00 28.47 168 PRO A N 1
ATOM 1267 C CA . PRO A 1 168 ? -13.921 -7.520 -3.427 1.00 28.47 168 PRO A CA 1
ATOM 1268 C C . PRO A 1 168 ? -13.379 -6.079 -3.351 1.00 28.47 168 PRO A C 1
ATOM 1270 O O . PRO A 1 168 ? -12.464 -5.824 -2.562 1.00 28.47 168 PRO A O 1
ATOM 1273 N N . PRO A 1 169 ? -13.937 -5.118 -4.116 1.00 26.66 169 PRO A N 1
ATOM 1274 C CA . PRO A 1 169 ? -13.599 -3.708 -3.938 1.00 26.66 169 PRO A CA 1
ATOM 1275 C C . PRO A 1 169 ? -13.910 -3.291 -2.488 1.00 26.66 169 PRO A C 1
ATOM 1277 O O . PRO A 1 169 ? -14.931 -3.728 -1.945 1.00 26.66 169 PRO A O 1
ATOM 1280 N N . PRO A 1 170 ? -13.055 -2.485 -1.834 1.00 25.05 170 PRO A N 1
ATOM 1281 C CA . PRO A 1 170 ? -13.065 -2.365 -0.381 1.00 25.05 170 PRO A CA 1
ATOM 1282 C C . PRO A 1 170 ? -14.278 -1.597 0.149 1.00 25.05 170 PRO A C 1
ATOM 1284 O O . PRO A 1 170 ? -14.298 -0.375 0.263 1.00 25.05 170 PRO A O 1
ATOM 1287 N N . GLY A 1 171 ? -15.294 -2.362 0.528 1.00 29.30 171 GLY A N 1
ATOM 1288 C CA . GLY A 1 171 ? -16.463 -1.919 1.267 1.00 29.30 171 GLY A CA 1
ATOM 1289 C C . GLY A 1 171 ? -17.078 -3.142 1.926 1.00 29.30 171 GLY A C 1
ATOM 1290 O O . GLY A 1 171 ? -17.528 -4.046 1.232 1.00 29.30 171 GLY A O 1
ATOM 1291 N N . GLN A 1 172 ? -17.067 -3.189 3.261 1.00 29.02 172 GLN A N 1
ATOM 1292 C CA . GLN A 1 172 ? -17.305 -4.424 4.027 1.00 29.02 172 GLN A CA 1
ATOM 1293 C C . GLN A 1 172 ? -16.215 -5.512 3.813 1.00 29.02 172 GLN A C 1
ATOM 1295 O O . GLN A 1 172 ? -16.494 -6.697 3.934 1.00 29.02 172 GLN A O 1
ATOM 1300 N N . ALA A 1 173 ? -14.962 -5.067 3.627 1.00 26.78 173 ALA A N 1
ATOM 1301 C CA . ALA A 1 173 ? -13.701 -5.773 3.929 1.00 26.78 173 ALA A CA 1
ATOM 1302 C C . ALA A 1 173 ? -13.390 -7.092 3.137 1.00 26.78 173 ALA A C 1
ATOM 1304 O O . ALA A 1 173 ? -14.170 -7.492 2.269 1.00 26.78 173 ALA A O 1
ATOM 1305 N N . HIS A 1 174 ? -12.187 -7.688 3.288 1.00 29.95 174 HIS A N 1
ATOM 1306 C CA . HIS A 1 174 ? -11.635 -8.751 2.399 1.00 29.95 174 HIS A CA 1
ATOM 1307 C C . HIS A 1 174 ? -11.269 -10.070 3.118 1.00 29.95 174 HIS A C 1
ATOM 1309 O O . HIS A 1 174 ? -10.686 -10.039 4.194 1.00 29.95 174 HIS A O 1
ATOM 1315 N N . LEU A 1 175 ? -11.638 -11.191 2.474 1.00 26.14 175 LEU A N 1
ATOM 1316 C CA . LEU A 1 175 ? -11.447 -12.629 2.763 1.00 26.14 175 LEU A CA 1
ATOM 1317 C C . LEU A 1 175 ? -11.896 -13.399 1.496 1.00 26.14 175 LEU A C 1
ATOM 1319 O O . LEU A 1 175 ? -12.212 -12.766 0.480 1.00 26.14 175 LEU A O 1
ATOM 1323 N N . ALA A 1 176 ? -11.972 -14.734 1.546 1.00 27.08 176 ALA A N 1
ATOM 1324 C CA . ALA A 1 176 ? -12.300 -15.575 0.393 1.00 27.08 176 ALA A CA 1
ATOM 1325 C C . ALA A 1 176 ? -13.503 -16.546 0.575 1.00 27.08 176 ALA A C 1
ATOM 1327 O O . ALA A 1 176 ? -13.862 -16.960 1.684 1.00 27.08 176 ALA A O 1
ATOM 1328 N N . HIS A 1 177 ? -14.138 -16.920 -0.555 1.00 36.12 177 HIS A N 1
ATOM 1329 C CA . HIS A 1 177 ? -14.905 -18.184 -0.681 1.00 36.12 177 HIS A CA 1
ATOM 1330 C C . HIS A 1 177 ? -13.915 -19.344 -0.981 1.00 36.12 177 HIS A C 1
ATOM 1332 O O . HIS A 1 177 ? -12.744 -19.066 -0.748 1.00 36.12 177 HIS A O 1
ATOM 1338 N N . PRO A 1 178 ? -14.237 -20.584 -1.469 1.00 40.28 178 PRO A N 1
ATOM 1339 C CA . PRO A 1 178 ? -15.120 -20.973 -2.607 1.00 40.28 178 PRO A CA 1
ATOM 1340 C C . PRO A 1 178 ? -15.999 -22.226 -2.279 1.00 40.28 178 PRO A C 1
ATOM 1342 O O . PRO A 1 178 ? -16.560 -22.214 -1.187 1.00 40.28 178 PRO A O 1
ATOM 1345 N N . GLY A 1 179 ? -16.376 -23.239 -3.094 1.00 31.39 179 GLY A N 1
ATOM 1346 C CA . GLY A 1 179 ? -16.309 -23.573 -4.544 1.00 31.39 179 GLY A CA 1
ATOM 1347 C C . GLY A 1 179 ? -17.703 -24.004 -5.088 1.00 31.39 179 GLY A C 1
ATOM 1348 O O . GLY A 1 179 ? -18.629 -23.199 -4.944 1.00 31.39 179 GLY A O 1
ATOM 1349 N N . ALA A 1 180 ? -17.998 -25.175 -5.695 1.00 28.97 180 ALA A N 1
ATOM 1350 C CA . ALA A 1 180 ? -17.218 -26.356 -6.140 1.00 28.97 180 ALA A CA 1
ATOM 1351 C C . ALA A 1 180 ? -18.127 -27.368 -6.942 1.00 28.97 180 ALA A C 1
ATOM 1353 O O . ALA A 1 180 ? -19.342 -27.300 -6.778 1.00 28.97 180 ALA A O 1
ATOM 1354 N N . LEU A 1 181 ? -17.552 -28.342 -7.699 1.00 27.83 181 LEU A N 1
ATOM 1355 C CA . LEU A 1 181 ? -18.114 -29.672 -8.143 1.00 27.83 181 LEU A CA 1
ATOM 1356 C C . LEU A 1 181 ? -19.382 -29.756 -9.078 1.00 27.83 181 LEU A C 1
ATOM 1358 O O . LEU A 1 181 ? -20.267 -28.919 -8.988 1.00 27.83 181 LEU A O 1
ATOM 1362 N N . GLN A 1 182 ? -19.647 -30.771 -9.946 1.00 27.12 182 GLN A N 1
ATOM 1363 C CA . GLN A 1 182 ? -18.882 -31.856 -10.641 1.00 27.12 182 GLN A CA 1
ATOM 1364 C C . GLN A 1 182 ? -19.793 -32.619 -11.679 1.00 27.12 182 GLN A C 1
ATOM 1366 O O . GLN A 1 182 ? -20.999 -32.394 -11.687 1.00 27.12 182 GLN A O 1
ATOM 1371 N N . ARG A 1 183 ? -19.239 -33.619 -12.419 1.00 26.56 183 ARG A N 1
ATOM 1372 C CA . ARG A 1 183 ? -19.865 -34.790 -13.142 1.00 26.56 183 ARG A CA 1
ATOM 1373 C C . ARG A 1 183 ? -20.297 -34.609 -14.619 1.00 26.56 183 ARG A C 1
ATOM 1375 O O . ARG A 1 183 ? -20.666 -33.514 -15.002 1.00 26.56 183 ARG A O 1
ATOM 1382 N N . HIS A 1 184 ? -20.377 -35.639 -15.494 1.00 25.23 184 HIS A N 1
ATOM 1383 C CA . HIS A 1 184 ? -19.664 -36.939 -15.707 1.00 25.23 184 HIS A CA 1
ATOM 1384 C C . HIS A 1 184 ? -20.198 -37.577 -17.034 1.00 25.23 184 HIS A C 1
ATOM 1386 O O . HIS A 1 184 ? -21.385 -37.421 -17.307 1.00 25.23 184 HIS A O 1
ATOM 1392 N N . GLY A 1 185 ? -19.422 -38.320 -17.850 1.00 24.50 185 GLY A N 1
ATOM 1393 C CA . GLY A 1 185 ? -19.968 -38.978 -19.070 1.00 24.50 185 GLY A CA 1
ATOM 1394 C C . GLY A 1 185 ? -18.953 -39.699 -19.987 1.00 24.50 185 GLY A C 1
ATOM 1395 O O . GLY A 1 185 ? -17.770 -39.380 -19.954 1.00 24.50 185 GLY A O 1
ATOM 1396 N N . THR A 1 186 ? -19.391 -40.687 -20.793 1.00 24.28 186 THR A N 1
ATOM 1397 C CA . THR A 1 186 ? -18.513 -41.571 -21.615 1.00 24.28 186 THR A CA 1
ATOM 1398 C C . THR A 1 186 ? -19.121 -42.000 -22.971 1.00 24.28 186 THR A C 1
ATOM 1400 O O . THR A 1 186 ? -20.331 -42.200 -23.026 1.00 24.28 186 THR A O 1
ATOM 1403 N N . ARG A 1 187 ? -18.278 -42.230 -24.014 1.00 25.39 187 ARG A N 1
ATOM 1404 C CA . ARG A 1 187 ? -18.234 -43.407 -24.955 1.00 25.39 187 ARG A CA 1
ATOM 1405 C C . ARG A 1 187 ? -17.838 -43.141 -26.438 1.00 25.39 187 ARG A C 1
ATOM 1407 O O . ARG A 1 187 ? -18.416 -42.294 -27.094 1.00 25.39 187 ARG A O 1
ATOM 1414 N N . HIS A 1 188 ? -16.975 -44.043 -26.946 1.00 26.06 188 HIS A N 1
ATOM 1415 C CA . HIS A 1 188 ? -16.872 -44.682 -28.292 1.00 26.06 188 HIS A CA 1
ATOM 1416 C C . HIS A 1 188 ? -16.804 -43.917 -29.647 1.00 26.06 188 HIS A C 1
ATOM 1418 O O . HIS A 1 188 ? -17.547 -42.985 -29.908 1.00 26.06 188 HIS A O 1
ATOM 1424 N N . GLY A 1 189 ? -16.027 -44.510 -30.584 1.00 25.55 189 GLY A N 1
ATOM 1425 C CA . GLY A 1 189 ? -16.066 -44.299 -32.054 1.00 25.55 189 GLY A CA 1
ATOM 1426 C C . GLY A 1 189 ? -14.770 -43.687 -32.621 1.00 25.55 189 GLY A C 1
ATOM 1427 O O . GLY A 1 189 ? -14.611 -42.481 -32.544 1.00 25.55 189 GLY A O 1
ATOM 1428 N N . ARG A 1 190 ? -13.717 -44.393 -33.075 1.00 25.88 190 ARG A N 1
ATOM 1429 C CA . ARG A 1 190 ? -13.501 -45.595 -33.931 1.00 25.88 190 ARG A CA 1
ATOM 1430 C C . ARG A 1 190 ? -13.279 -45.283 -35.432 1.00 25.88 190 ARG A C 1
ATOM 1432 O O . ARG A 1 190 ? -14.218 -45.333 -36.207 1.00 25.88 190 ARG A O 1
ATOM 1439 N N . VAL A 1 191 ? -11.996 -45.117 -35.788 1.00 28.58 191 VAL A N 1
ATOM 1440 C CA . VAL A 1 191 ? -11.287 -45.526 -37.034 1.00 28.58 191 VAL A CA 1
ATOM 1441 C C . VAL A 1 191 ? -11.928 -45.238 -38.410 1.00 28.58 191 VAL A C 1
ATOM 1443 O O . VAL A 1 191 ? -12.934 -45.831 -38.777 1.00 28.58 191 VAL A O 1
ATOM 1446 N N . GLY A 1 192 ? -11.193 -44.506 -39.257 1.00 27.16 192 GLY A N 1
ATOM 1447 C CA . GLY A 1 192 ? -11.336 -44.494 -40.721 1.00 27.16 192 GLY A CA 1
ATOM 1448 C C . GLY A 1 192 ? -10.019 -44.060 -41.383 1.00 27.16 192 GLY A C 1
ATOM 1449 O O . GLY A 1 192 ? -9.335 -43.196 -40.839 1.00 27.16 192 GLY A O 1
ATOM 1450 N N . ALA A 1 193 ? -9.623 -44.676 -42.503 1.00 28.47 193 ALA A N 1
ATOM 1451 C CA . ALA A 1 193 ? -8.302 -44.484 -43.116 1.00 28.47 193 ALA A CA 1
ATOM 1452 C C . ALA A 1 193 ? -8.354 -44.136 -44.619 1.00 28.47 193 ALA A C 1
ATOM 1454 O O . ALA A 1 193 ? -9.320 -44.434 -45.315 1.00 28.47 193 ALA A O 1
ATOM 1455 N N . LEU A 1 194 ? -7.255 -43.536 -45.091 1.00 35.78 194 LEU A N 1
ATOM 1456 C CA . LEU A 1 194 ? -6.812 -43.404 -46.493 1.00 35.78 194 LEU A CA 1
ATOM 1457 C C . LEU A 1 194 ? -6.838 -44.773 -47.236 1.00 35.78 194 LEU A C 1
ATOM 1459 O O . LEU A 1 194 ? -6.720 -45.783 -46.537 1.00 35.78 194 LEU A O 1
ATOM 1463 N N . PRO A 1 195 ? -6.875 -44.864 -48.602 1.00 42.81 195 PRO A N 1
ATOM 1464 C CA . PRO A 1 195 ? -5.963 -44.086 -49.468 1.00 42.81 195 PRO A CA 1
ATOM 1465 C C . PRO A 1 195 ? -6.315 -43.795 -50.961 1.00 42.81 195 PRO A C 1
ATOM 1467 O O . PRO A 1 195 ? -7.201 -44.387 -51.558 1.00 42.81 195 PRO A O 1
ATOM 1470 N N . ARG A 1 196 ? -5.448 -42.954 -51.565 1.00 30.75 196 ARG A N 1
ATOM 1471 C CA . ARG A 1 196 ? -4.901 -42.961 -52.954 1.00 30.75 196 ARG A CA 1
ATOM 1472 C C . ARG A 1 196 ? -5.825 -43.046 -54.190 1.00 30.75 196 ARG A C 1
ATOM 1474 O O . ARG A 1 196 ? -6.488 -44.044 -54.432 1.00 30.75 196 ARG A O 1
ATOM 1481 N N . GLY A 1 197 ? -5.575 -42.119 -55.123 1.00 28.59 197 GLY A N 1
ATOM 1482 C CA . GLY A 1 197 ? -5.735 -42.305 -56.573 1.00 28.59 197 GLY A CA 1
ATOM 1483 C C . GLY A 1 197 ? -4.687 -41.484 -57.346 1.00 28.59 197 GLY A C 1
ATOM 1484 O O . GLY A 1 197 ? -4.391 -40.359 -56.953 1.00 28.59 197 GLY A O 1
ATOM 1485 N N . ALA A 1 198 ? -4.100 -42.054 -58.404 1.00 27.86 198 ALA A N 1
ATOM 1486 C CA . ALA A 1 198 ? -3.228 -41.370 -59.380 1.00 27.86 198 ALA A CA 1
ATOM 1487 C C . ALA A 1 198 ? -4.019 -41.145 -60.695 1.00 27.86 198 ALA A C 1
ATOM 1489 O O . ALA A 1 198 ? -5.065 -41.762 -60.876 1.00 27.86 198 ALA A O 1
ATOM 1490 N N . SER A 1 199 ? -3.640 -40.250 -61.616 1.00 31.41 199 SER A N 1
ATOM 1491 C CA . SER A 1 199 ? -2.560 -40.458 -62.606 1.00 31.41 199 SER A CA 1
ATOM 1492 C C . SER A 1 199 ? -2.306 -39.188 -63.474 1.00 31.41 199 SER A C 1
ATOM 1494 O O . SER A 1 199 ? -3.006 -38.196 -63.278 1.00 31.41 199 SER A O 1
ATOM 1496 N N . PRO A 1 200 ? -1.289 -39.157 -64.372 1.00 44.03 200 PRO A N 1
ATOM 1497 C CA . PRO A 1 200 ? -0.608 -37.911 -64.779 1.00 44.03 200 PRO A CA 1
ATOM 1498 C C . PRO A 1 200 ? -0.937 -37.372 -66.192 1.00 44.03 200 PRO A C 1
ATOM 1500 O O . PRO A 1 200 ? -1.597 -38.038 -66.986 1.00 44.03 200 PRO A O 1
ATOM 1503 N N . GLY A 1 201 ? -0.374 -36.200 -66.543 1.00 28.98 201 GLY A N 1
ATOM 1504 C CA . GLY A 1 201 ? -0.440 -35.618 -67.895 1.00 28.98 201 GLY A CA 1
ATOM 1505 C C . GLY A 1 201 ? 0.690 -34.630 -68.251 1.00 28.98 201 GLY A C 1
ATOM 1506 O O . GLY A 1 201 ? 0.542 -33.443 -68.006 1.00 28.98 201 GLY A O 1
ATOM 1507 N N . HIS A 1 202 ? 1.761 -35.155 -68.869 1.00 32.81 202 HIS A N 1
ATOM 1508 C CA . HIS A 1 202 ? 2.831 -34.533 -69.694 1.00 32.81 202 HIS A CA 1
ATOM 1509 C C . HIS A 1 202 ? 3.596 -33.235 -69.280 1.00 32.81 202 HIS A C 1
ATOM 1511 O O . HIS A 1 202 ? 3.083 -32.373 -68.576 1.00 32.81 202 HIS A O 1
ATOM 1517 N N . PRO A 1 203 ? 4.864 -33.072 -69.739 1.00 40.28 203 PRO A N 1
ATOM 1518 C CA . PRO A 1 203 ? 5.713 -31.921 -69.419 1.00 40.28 203 PRO A CA 1
ATOM 1519 C C . PRO A 1 203 ? 5.647 -30.791 -70.464 1.00 40.28 203 PRO A C 1
ATOM 1521 O O . PRO A 1 203 ? 5.517 -31.043 -71.661 1.00 40.28 203 PRO A O 1
ATOM 1524 N N . GLY A 1 204 ? 5.857 -29.548 -70.017 1.00 29.61 204 GLY A N 1
ATOM 1525 C CA . GLY A 1 204 ? 6.122 -28.383 -70.868 1.00 29.61 204 GLY A CA 1
ATOM 1526 C C . GLY A 1 204 ? 7.421 -27.689 -70.449 1.00 29.61 204 GLY A C 1
ATOM 1527 O O . GLY A 1 204 ? 7.628 -27.426 -69.266 1.00 29.61 204 GLY A O 1
ATOM 1528 N N . SER A 1 205 ? 8.316 -27.418 -71.400 1.00 32.78 205 SER A N 1
ATOM 1529 C CA . SER A 1 205 ? 9.648 -26.859 -71.136 1.00 32.78 205 SER A CA 1
ATOM 1530 C C . SER A 1 205 ? 9.682 -25.330 -71.232 1.00 32.78 205 SER A C 1
ATOM 1532 O O . SER A 1 205 ? 9.463 -24.777 -72.309 1.00 32.78 205 SER A O 1
ATOM 1534 N N . SER A 1 206 ? 10.070 -24.649 -70.152 1.00 31.16 206 SER A N 1
ATOM 1535 C CA . SER A 1 206 ? 10.439 -23.225 -70.169 1.00 31.16 206 SER A CA 1
ATOM 1536 C C . SER A 1 206 ? 11.507 -22.922 -69.114 1.00 31.16 206 SER A C 1
ATOM 1538 O O . SER A 1 206 ? 11.404 -23.389 -67.982 1.00 31.16 206 SER A O 1
ATOM 1540 N N . GLN A 1 207 ? 12.528 -22.148 -69.485 1.00 32.44 207 GLN A N 1
ATOM 1541 C CA . GLN A 1 207 ? 13.680 -21.816 -68.634 1.00 32.44 207 GLN A CA 1
ATOM 1542 C C . GLN A 1 207 ? 13.293 -20.932 -67.426 1.00 32.44 207 GLN A C 1
ATOM 1544 O O . GLN A 1 207 ? 12.389 -20.100 -67.553 1.00 32.44 207 GLN A O 1
ATOM 1549 N N . PRO A 1 208 ? 13.997 -21.034 -66.278 1.00 35.62 208 PRO A N 1
ATOM 1550 C CA . PRO A 1 208 ? 13.830 -20.098 -65.170 1.00 35.62 208 PRO A CA 1
ATOM 1551 C C . PRO A 1 208 ? 14.325 -18.700 -65.568 1.00 35.62 208 PRO A C 1
ATOM 1553 O O . PRO A 1 208 ? 15.399 -18.541 -66.150 1.00 35.62 208 PRO A O 1
ATOM 1556 N N . ARG A 1 209 ? 13.531 -17.668 -65.262 1.00 32.88 209 ARG A N 1
ATOM 1557 C CA . ARG A 1 209 ? 13.745 -16.295 -65.742 1.00 32.88 209 ARG A CA 1
ATOM 1558 C C . ARG A 1 209 ? 14.128 -15.347 -64.605 1.00 32.88 209 ARG A C 1
ATOM 1560 O O . ARG A 1 209 ? 13.263 -14.676 -64.053 1.00 32.88 209 ARG A O 1
ATOM 1567 N N . GLY A 1 210 ? 15.430 -15.247 -64.340 1.00 30.94 210 GLY A N 1
ATOM 1568 C CA . GLY A 1 210 ? 16.041 -14.157 -63.571 1.00 30.94 210 GLY A CA 1
ATOM 1569 C C . GLY A 1 210 ? 15.694 -14.129 -62.082 1.00 30.94 210 GLY A C 1
ATOM 1570 O O . GLY A 1 210 ? 14.767 -13.435 -61.661 1.00 30.94 210 GLY A O 1
ATOM 1571 N N . GLU A 1 211 ? 16.511 -14.801 -61.274 1.00 34.72 211 GLU A N 1
ATOM 1572 C CA . GLU A 1 211 ? 16.565 -14.557 -59.833 1.00 34.72 211 GLU A CA 1
ATOM 1573 C C . GLU A 1 211 ? 16.971 -13.094 -59.587 1.00 34.72 211 GLU A C 1
ATOM 1575 O O . GLU A 1 211 ? 18.025 -12.636 -60.033 1.00 34.72 211 GLU A O 1
ATOM 1580 N N . ARG A 1 212 ? 16.118 -12.332 -58.894 1.00 39.88 212 ARG A N 1
ATOM 1581 C CA . ARG A 1 212 ? 16.516 -11.037 -58.328 1.00 39.88 212 ARG A CA 1
ATOM 1582 C C . ARG A 1 212 ? 17.207 -11.334 -57.006 1.00 39.88 212 ARG A C 1
ATOM 1584 O O . ARG A 1 212 ? 16.607 -11.979 -56.155 1.00 39.88 212 ARG A O 1
ATOM 1591 N N . GLY A 1 213 ? 18.469 -10.921 -56.908 1.00 37.25 213 GLY A N 1
ATOM 1592 C CA . GLY A 1 213 ? 19.423 -11.489 -55.959 1.00 37.25 213 GLY A CA 1
ATOM 1593 C C . GLY A 1 213 ? 18.974 -11.459 -54.501 1.00 37.25 213 GLY A C 1
ATOM 1594 O O . GLY A 1 213 ? 18.503 -10.436 -54.003 1.00 37.25 213 GLY A O 1
ATOM 1595 N N . GLU A 1 214 ? 19.198 -12.578 -53.815 1.00 41.31 214 GLU A N 1
ATOM 1596 C CA . GLU A 1 214 ? 19.224 -12.614 -52.359 1.00 41.31 214 GLU A CA 1
ATOM 1597 C C . GLU A 1 214 ? 20.356 -11.705 -51.859 1.00 41.31 214 GLU A C 1
ATOM 1599 O O . GLU A 1 214 ? 21.517 -11.856 -52.249 1.00 41.31 214 GLU A O 1
ATOM 1604 N N . GLU A 1 215 ? 20.041 -10.749 -50.984 1.00 56.00 215 GLU A N 1
ATOM 1605 C CA . GLU A 1 215 ? 21.088 -10.030 -50.264 1.00 56.00 215 GLU A CA 1
ATOM 1606 C C . GLU A 1 215 ? 21.795 -10.997 -49.307 1.00 56.00 215 GLU A C 1
ATOM 1608 O O . GLU A 1 215 ? 21.159 -11.590 -48.434 1.00 56.00 215 GLU A O 1
ATOM 1613 N N . ALA A 1 216 ? 23.119 -11.123 -49.431 1.00 60.31 216 ALA A N 1
ATOM 1614 C CA . ALA A 1 216 ? 23.902 -11.972 -48.538 1.00 60.31 216 ALA A CA 1
ATOM 1615 C C . ALA A 1 216 ? 23.665 -11.590 -47.055 1.00 60.31 216 ALA A C 1
ATOM 1617 O O . ALA A 1 216 ? 23.705 -10.400 -46.713 1.00 60.31 216 ALA A O 1
ATOM 1618 N N . PRO A 1 217 ? 23.435 -12.569 -46.158 1.00 69.19 217 PRO A N 1
ATOM 1619 C CA . PRO A 1 217 ? 22.967 -12.303 -44.801 1.00 69.19 217 PRO A CA 1
ATOM 1620 C C . PRO A 1 217 ? 23.963 -11.457 -43.997 1.00 69.19 217 PRO A C 1
ATOM 1622 O O . PRO A 1 217 ? 25.169 -11.724 -43.967 1.00 69.19 217 PRO A O 1
ATOM 1625 N N . VAL A 1 218 ? 23.446 -10.431 -43.310 1.00 74.62 218 VAL A N 1
ATOM 1626 C CA . VAL A 1 218 ? 24.243 -9.432 -42.578 1.00 74.62 218 VAL A CA 1
ATOM 1627 C C . VAL A 1 218 ? 24.915 -10.064 -41.354 1.00 74.62 218 VAL A C 1
ATOM 1629 O O . VAL A 1 218 ? 24.389 -10.094 -40.246 1.00 74.62 218 VAL A O 1
ATOM 1632 N N . THR A 1 219 ? 26.117 -10.589 -41.572 1.00 87.12 219 THR A N 1
ATOM 1633 C CA . THR A 1 219 ? 26.963 -11.214 -40.550 1.00 87.12 219 THR A CA 1
ATOM 1634 C C . THR A 1 219 ? 27.540 -10.175 -39.584 1.00 87.12 219 THR A C 1
ATOM 1636 O O . THR A 1 219 ? 27.883 -9.068 -39.997 1.00 87.12 219 THR A O 1
ATOM 1639 N N . ILE A 1 220 ? 27.786 -10.557 -38.324 1.00 83.94 220 ILE A N 1
ATOM 1640 C CA . ILE A 1 220 ? 28.398 -9.687 -37.293 1.00 83.94 220 ILE A CA 1
ATOM 1641 C C . ILE A 1 220 ? 29.693 -9.016 -37.798 1.00 83.94 220 ILE A C 1
ATOM 1643 O O . ILE A 1 220 ? 29.894 -7.819 -37.604 1.00 83.94 220 ILE A O 1
ATOM 1647 N N . ARG A 1 221 ? 30.542 -9.753 -38.533 1.00 84.50 221 ARG A N 1
ATOM 1648 C CA . ARG A 1 221 ? 31.776 -9.224 -39.146 1.00 84.50 221 ARG A CA 1
ATOM 1649 C C . ARG A 1 221 ? 31.516 -8.067 -40.121 1.00 84.50 221 ARG A C 1
ATOM 1651 O O . ARG A 1 221 ? 32.301 -7.121 -40.152 1.00 84.50 221 ARG A O 1
ATOM 1658 N N . HIS A 1 222 ? 30.431 -8.115 -40.896 1.00 84.38 222 HIS A N 1
ATOM 1659 C CA . HIS A 1 222 ? 30.034 -7.029 -41.797 1.00 84.38 222 HIS A CA 1
ATOM 1660 C C . HIS A 1 222 ? 29.558 -5.796 -41.020 1.00 84.38 222 HIS A C 1
ATOM 1662 O O . HIS A 1 222 ? 29.967 -4.688 -41.360 1.00 84.38 222 HIS A O 1
ATOM 1668 N N . ILE A 1 223 ? 28.792 -5.982 -39.938 1.00 85.81 223 ILE A N 1
ATOM 1669 C CA . ILE A 1 223 ? 28.353 -4.886 -39.055 1.00 85.81 223 ILE A CA 1
ATOM 1670 C C . ILE A 1 223 ? 29.568 -4.167 -38.449 1.00 85.81 223 ILE A C 1
ATOM 1672 O O . ILE A 1 223 ? 29.707 -2.957 -38.610 1.00 85.81 223 ILE A O 1
ATOM 1676 N N . VAL A 1 224 ? 30.497 -4.910 -37.833 1.00 87.94 224 VAL A N 1
ATOM 1677 C CA . VAL A 1 224 ? 31.718 -4.341 -37.228 1.00 87.94 224 VAL A CA 1
ATOM 1678 C C . VAL A 1 224 ? 32.578 -3.621 -38.273 1.00 87.94 224 VAL A C 1
ATOM 1680 O O . VAL A 1 224 ? 33.067 -2.521 -38.024 1.00 87.94 224 VAL A O 1
ATOM 1683 N N . THR A 1 225 ? 32.719 -4.191 -39.474 1.00 88.06 225 THR A N 1
ATOM 1684 C CA . THR A 1 225 ? 33.491 -3.565 -40.561 1.00 88.06 225 THR A CA 1
ATOM 1685 C C . THR A 1 225 ? 32.831 -2.268 -41.045 1.00 88.06 225 THR A C 1
ATOM 1687 O O . THR A 1 225 ? 33.525 -1.271 -41.238 1.00 88.06 225 THR A O 1
ATOM 1690 N N . ALA A 1 226 ? 31.501 -2.236 -41.183 1.00 85.62 226 ALA A N 1
ATOM 1691 C CA . ALA A 1 226 ? 30.764 -1.023 -41.535 1.00 85.62 226 ALA A CA 1
ATOM 1692 C C . ALA A 1 226 ? 30.896 0.057 -40.447 1.00 85.62 226 ALA A C 1
ATOM 1694 O O . ALA A 1 226 ? 31.166 1.213 -40.770 1.00 85.62 226 ALA A O 1
ATOM 1695 N N . MET A 1 227 ? 30.792 -0.311 -39.162 1.00 87.56 227 MET A N 1
ATOM 1696 C CA . MET A 1 227 ? 30.999 0.613 -38.036 1.00 87.56 227 MET A CA 1
ATOM 1697 C C . MET A 1 227 ? 32.402 1.226 -38.030 1.00 87.56 227 MET A C 1
ATOM 1699 O O . MET A 1 227 ? 32.533 2.421 -37.793 1.00 87.56 227 MET A O 1
ATOM 1703 N N . LEU A 1 228 ? 33.447 0.453 -38.343 1.00 90.44 228 LEU A N 1
ATOM 1704 C CA . LEU A 1 228 ? 34.815 0.975 -38.451 1.00 90.44 228 LEU A CA 1
ATOM 1705 C C . LEU A 1 228 ? 34.977 1.924 -39.654 1.00 90.44 228 LEU A C 1
ATOM 1707 O O . LEU A 1 228 ? 35.568 2.995 -39.523 1.00 90.44 228 LEU A O 1
ATOM 1711 N N . ARG A 1 229 ? 34.400 1.586 -40.818 1.00 89.81 229 ARG A N 1
ATOM 1712 C CA . ARG A 1 229 ? 34.419 2.447 -42.023 1.00 89.81 229 ARG A CA 1
ATOM 1713 C C . ARG A 1 229 ? 33.599 3.731 -41.861 1.00 89.81 229 ARG A C 1
ATOM 1715 O O . ARG A 1 229 ? 33.880 4.722 -42.534 1.00 89.81 229 ARG A O 1
ATOM 1722 N N . ARG A 1 230 ? 32.579 3.713 -40.998 1.00 91.50 230 ARG A N 1
ATOM 1723 C CA . ARG A 1 230 ? 31.625 4.809 -40.758 1.00 91.50 230 ARG A CA 1
ATOM 1724 C C . ARG A 1 230 ? 31.628 5.272 -39.302 1.00 91.50 230 ARG A C 1
ATOM 1726 O O . ARG A 1 230 ? 30.592 5.698 -38.811 1.00 91.50 230 ARG A O 1
ATOM 1733 N N . TRP A 1 231 ? 32.786 5.234 -38.636 1.00 91.50 231 TRP A N 1
ATOM 1734 C CA . TRP A 1 231 ? 32.966 5.493 -37.194 1.00 91.50 231 TRP A CA 1
ATOM 1735 C C . TRP A 1 231 ? 32.304 6.780 -36.673 1.00 91.50 231 TRP A C 1
ATOM 1737 O O . TRP A 1 231 ? 31.869 6.830 -35.524 1.00 91.50 231 TRP A O 1
ATOM 1747 N N . TYR A 1 232 ? 32.164 7.796 -37.527 1.00 93.56 232 TYR A N 1
ATOM 1748 C CA . TYR A 1 232 ? 31.455 9.037 -37.222 1.00 93.56 232 TYR A CA 1
ATOM 1749 C C . TYR A 1 232 ? 29.965 8.829 -36.890 1.00 93.56 232 TYR A C 1
ATOM 1751 O O . TYR A 1 232 ? 29.418 9.589 -36.102 1.00 93.56 232 TYR A O 1
ATOM 1759 N N . ALA A 1 233 ? 29.304 7.807 -37.445 1.00 90.00 233 ALA A N 1
ATOM 1760 C CA . ALA A 1 233 ? 27.887 7.526 -37.214 1.00 90.00 233 ALA A CA 1
ATOM 1761 C C . ALA A 1 233 ? 27.595 6.993 -35.792 1.00 90.00 233 ALA A C 1
ATOM 1763 O O . ALA A 1 233 ? 26.801 7.627 -35.093 1.00 90.00 233 ALA A O 1
ATOM 1764 N N . PRO A 1 234 ? 28.230 5.904 -35.299 1.00 91.44 234 PRO A N 1
ATOM 1765 C CA . PRO A 1 234 ? 28.069 5.493 -33.909 1.00 91.44 234 PRO A CA 1
ATOM 1766 C C . PRO A 1 234 ? 28.659 6.522 -32.939 1.00 91.44 234 PRO A C 1
ATOM 1768 O O . PRO A 1 234 ? 28.072 6.722 -31.883 1.00 91.44 234 PRO A O 1
ATOM 1771 N N . LEU A 1 235 ? 29.746 7.230 -33.284 1.00 93.81 235 LEU A N 1
ATOM 1772 C CA . LEU A 1 235 ? 30.284 8.283 -32.414 1.00 93.81 235 LEU A CA 1
ATOM 1773 C C . LEU A 1 235 ? 29.307 9.457 -32.247 1.00 93.81 235 LEU A C 1
ATOM 1775 O O . LEU A 1 235 ? 29.090 9.900 -31.124 1.00 93.81 235 LEU A O 1
ATOM 1779 N N . ALA A 1 236 ? 28.686 9.940 -33.328 1.00 93.75 236 ALA A N 1
ATOM 1780 C CA . ALA A 1 236 ? 27.687 11.005 -33.244 1.00 93.75 236 ALA A CA 1
ATOM 1781 C C . ALA A 1 236 ? 26.484 10.577 -32.390 1.00 93.75 236 ALA A C 1
ATOM 1783 O O . ALA A 1 236 ? 26.062 11.326 -31.514 1.00 93.75 236 ALA A O 1
ATOM 1784 N N . LEU A 1 237 ? 25.981 9.351 -32.576 1.00 93.44 237 LEU A N 1
ATOM 1785 C CA . LEU A 1 237 ? 24.877 8.815 -31.774 1.00 93.44 237 LEU A CA 1
ATOM 1786 C C . LEU A 1 237 ? 25.255 8.620 -30.298 1.00 93.44 237 LEU A C 1
ATOM 1788 O O . LEU A 1 237 ? 24.444 8.928 -29.429 1.00 93.44 237 LEU A O 1
ATOM 1792 N N . LEU A 1 238 ? 26.483 8.184 -30.001 1.00 95.19 238 LEU A N 1
ATOM 1793 C CA . LEU A 1 238 ? 27.016 8.117 -28.636 1.00 95.19 238 LEU A CA 1
ATOM 1794 C C . LEU A 1 238 ? 27.090 9.505 -27.988 1.00 95.19 238 LEU A C 1
ATOM 1796 O O . LEU A 1 238 ? 26.639 9.668 -26.859 1.00 95.19 238 LEU A O 1
ATOM 1800 N N . LEU A 1 239 ? 27.600 10.516 -28.699 1.00 95.19 239 LEU A N 1
ATOM 1801 C CA . LEU A 1 239 ? 27.665 11.895 -28.202 1.00 95.19 239 LEU A CA 1
ATOM 1802 C C . LEU A 1 239 ? 26.264 12.487 -27.979 1.00 95.19 239 LEU A C 1
ATOM 1804 O O . LEU A 1 239 ? 26.024 13.102 -26.942 1.00 95.19 239 LEU A O 1
ATOM 1808 N N . CYS A 1 240 ? 25.318 12.243 -28.890 1.00 94.56 240 CYS A N 1
ATOM 1809 C CA . CYS A 1 240 ? 23.915 12.619 -28.707 1.00 94.56 240 CYS A CA 1
ATOM 1810 C C . CYS A 1 240 ? 23.277 11.911 -27.502 1.00 94.56 240 CYS A C 1
ATOM 1812 O O . CYS A 1 240 ? 22.547 12.553 -26.752 1.00 94.56 240 CYS A O 1
ATOM 1814 N N . ALA A 1 241 ? 23.565 10.626 -27.277 1.00 93.12 241 ALA A N 1
ATOM 1815 C CA . ALA A 1 241 ? 23.052 9.885 -26.126 1.00 93.12 241 ALA A CA 1
ATOM 1816 C C . ALA A 1 241 ? 23.660 10.366 -24.800 1.00 93.12 241 ALA A C 1
ATOM 1818 O O . ALA A 1 241 ? 22.927 10.525 -23.827 1.00 93.12 241 ALA A O 1
ATOM 1819 N N . VAL A 1 242 ? 24.964 10.668 -24.757 1.00 93.50 242 VAL A N 1
ATOM 1820 C CA . VAL A 1 242 ? 25.615 11.284 -23.587 1.00 93.50 242 VAL A CA 1
ATOM 1821 C C . VAL A 1 242 ? 25.003 12.652 -23.289 1.00 93.50 242 VAL A C 1
ATOM 1823 O O . VAL A 1 242 ? 24.637 12.903 -22.143 1.00 93.50 242 VAL A O 1
ATOM 1826 N N . LEU A 1 243 ? 24.824 13.506 -24.303 1.00 92.81 243 LEU A N 1
ATOM 1827 C CA . LEU A 1 243 ? 24.209 14.826 -24.143 1.00 92.81 243 LEU A CA 1
ATOM 1828 C C . LEU A 1 243 ? 22.751 14.727 -23.670 1.00 92.81 243 LEU A C 1
ATOM 1830 O O . LEU A 1 243 ? 22.380 15.397 -22.712 1.00 92.81 243 LEU A O 1
ATOM 1834 N N . ALA A 1 244 ? 21.939 13.865 -24.287 1.00 88.44 244 ALA A N 1
ATOM 1835 C CA . ALA A 1 244 ? 20.553 13.645 -23.878 1.00 88.44 244 ALA A CA 1
ATOM 1836 C C . ALA A 1 244 ? 20.461 13.120 -22.437 1.00 88.44 244 ALA A C 1
ATOM 1838 O O . ALA A 1 244 ? 19.662 13.622 -21.652 1.00 88.44 244 ALA A O 1
ATOM 1839 N N . THR A 1 245 ? 21.320 12.169 -22.057 1.00 87.00 245 THR A N 1
ATOM 1840 C CA . THR A 1 245 ? 21.347 11.628 -20.689 1.00 87.00 245 THR A CA 1
ATOM 1841 C C . THR A 1 245 ? 21.795 12.695 -19.684 1.00 87.00 245 THR A C 1
ATOM 1843 O O . THR A 1 245 ? 21.176 12.837 -18.637 1.00 87.00 245 THR A O 1
ATOM 1846 N N . ALA A 1 246 ? 22.804 13.510 -20.015 1.00 85.06 246 ALA A N 1
ATOM 1847 C CA . ALA A 1 246 ? 23.246 14.624 -19.173 1.00 85.06 246 ALA A CA 1
ATOM 1848 C C . ALA A 1 246 ? 22.159 15.701 -18.989 1.00 85.06 246 ALA A C 1
ATOM 1850 O O . ALA A 1 246 ? 21.977 16.192 -17.878 1.00 85.06 246 ALA A O 1
ATOM 1851 N N . LEU A 1 247 ? 21.397 16.021 -20.042 1.00 83.69 247 LEU A N 1
ATOM 1852 C CA . LEU A 1 247 ? 20.239 16.917 -19.958 1.00 83.69 247 LEU A CA 1
ATOM 1853 C C . LEU A 1 247 ? 19.122 16.322 -19.083 1.00 83.69 247 LEU A C 1
ATOM 1855 O O . LEU A 1 247 ? 18.547 17.034 -18.269 1.00 83.69 247 LEU A O 1
ATOM 1859 N N . MET A 1 248 ? 18.854 15.016 -19.181 1.00 78.38 248 MET A N 1
ATOM 1860 C CA . MET A 1 248 ? 17.864 14.340 -18.328 1.00 78.38 248 MET A CA 1
ATOM 1861 C C . MET A 1 248 ? 18.304 14.205 -16.860 1.00 78.38 248 MET A C 1
ATOM 1863 O O . MET A 1 248 ? 17.445 14.096 -15.990 1.00 78.38 248 MET A O 1
ATOM 1867 N N . LEU A 1 249 ? 19.609 14.243 -16.562 1.00 76.31 249 LEU A N 1
ATOM 1868 C CA . LEU A 1 249 ? 20.130 14.339 -15.190 1.00 76.31 249 LEU A CA 1
ATOM 1869 C C . LEU A 1 249 ? 20.092 15.769 -14.616 1.00 76.31 249 LEU A C 1
ATOM 1871 O O . LEU A 1 249 ? 20.308 15.929 -13.415 1.00 76.31 249 LEU A O 1
ATOM 1875 N N . HIS A 1 250 ? 19.847 16.796 -15.436 1.00 72.44 250 HIS A N 1
ATOM 1876 C CA . HIS A 1 250 ? 19.789 18.188 -14.977 1.00 72.44 250 HIS A CA 1
ATOM 1877 C C . HIS A 1 250 ? 18.481 18.513 -14.225 1.00 72.44 250 HIS A C 1
ATOM 1879 O O . HIS A 1 250 ? 18.476 19.404 -13.375 1.00 72.44 250 HIS A O 1
ATOM 1885 N N . ASP A 1 251 ? 17.391 17.772 -14.469 1.00 64.75 251 ASP A N 1
ATOM 1886 C CA . ASP A 1 251 ? 16.202 17.757 -13.597 1.00 64.75 251 ASP A CA 1
ATOM 1887 C C . ASP A 1 251 ? 16.564 16.997 -12.299 1.00 64.75 251 ASP A C 1
ATOM 1889 O O . ASP A 1 251 ? 16.291 15.806 -12.123 1.00 64.75 251 ASP A O 1
ATOM 1893 N N . GLY A 1 252 ? 17.287 17.693 -11.41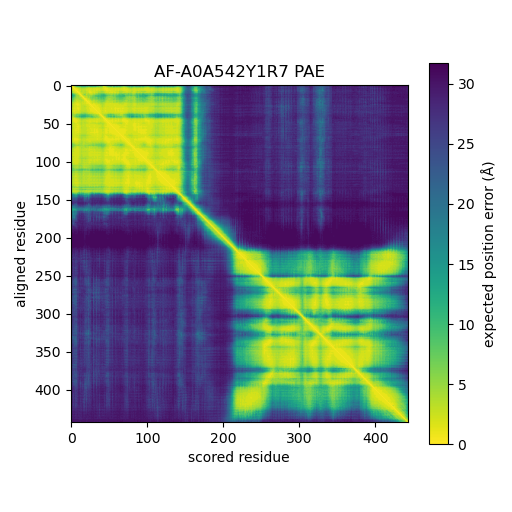9 1.00 65.00 252 GLY A N 1
ATOM 1894 C CA . GLY A 1 252 ? 17.921 17.146 -10.224 1.00 65.00 252 GLY A CA 1
ATOM 1895 C C . GLY A 1 252 ? 16.932 16.754 -9.128 1.00 65.00 252 GLY A C 1
ATOM 1896 O O . GLY A 1 252 ? 16.668 17.543 -8.230 1.00 65.00 252 GLY A O 1
ATOM 1897 N N . GLY A 1 253 ? 16.461 15.507 -9.173 1.00 77.44 253 GLY A N 1
ATOM 1898 C CA . GLY A 1 253 ? 15.660 14.898 -8.108 1.00 77.44 253 GLY A CA 1
ATOM 1899 C C . GLY A 1 253 ? 14.207 15.377 -8.049 1.00 77.44 253 GLY A C 1
ATOM 1900 O O . GLY A 1 253 ? 13.675 15.971 -8.985 1.00 77.44 253 GLY A O 1
ATOM 1901 N N . THR A 1 254 ? 13.546 15.059 -6.938 1.00 87.69 254 THR A N 1
ATOM 1902 C CA . THR A 1 254 ? 12.213 15.561 -6.572 1.00 87.69 254 THR A CA 1
ATOM 1903 C C . THR A 1 254 ? 12.134 15.745 -5.066 1.00 87.69 254 THR A C 1
ATOM 1905 O O . THR A 1 254 ? 12.534 14.855 -4.315 1.00 87.69 254 THR A O 1
ATOM 1908 N N . TYR A 1 255 ? 11.574 16.864 -4.627 1.00 90.00 255 TYR A N 1
ATOM 1909 C CA . TYR A 1 255 ? 11.252 17.114 -3.227 1.00 90.00 255 TYR A CA 1
ATOM 1910 C C . TYR A 1 255 ? 9.893 16.491 -2.899 1.00 90.00 255 TYR A C 1
ATOM 1912 O O . TYR A 1 255 ? 8.984 16.529 -3.729 1.00 90.00 255 TYR A O 1
ATOM 1920 N N . SER A 1 256 ? 9.765 15.897 -1.714 1.00 90.88 256 SER A N 1
ATOM 1921 C CA . SER A 1 256 ? 8.579 15.157 -1.278 1.00 90.88 256 SER A CA 1
ATOM 1922 C C . SER A 1 256 ? 8.310 15.375 0.206 1.00 90.88 256 SER A C 1
ATOM 1924 O O . SER A 1 256 ? 9.235 15.338 1.009 1.00 90.88 256 SER A O 1
ATOM 1926 N N . THR A 1 257 ? 7.048 15.518 0.598 1.00 91.69 257 THR A N 1
ATOM 1927 C CA . THR A 1 257 ? 6.627 15.458 2.006 1.00 91.69 257 THR A CA 1
ATOM 1928 C C . THR A 1 257 ? 5.301 14.714 2.154 1.00 91.69 257 THR A C 1
ATOM 1930 O O . THR A 1 257 ? 4.512 14.652 1.207 1.00 91.69 257 THR A O 1
ATOM 1933 N N . ARG A 1 258 ? 5.086 14.123 3.334 1.00 90.69 258 ARG A N 1
ATOM 1934 C CA . ARG A 1 258 ? 3.904 13.347 3.737 1.00 90.69 258 ARG A CA 1
ATOM 1935 C C . ARG A 1 258 ? 3.502 13.809 5.138 1.00 90.69 258 ARG A C 1
ATOM 1937 O O . ARG A 1 258 ? 3.923 13.222 6.130 1.00 90.69 258 ARG A O 1
ATOM 1944 N N . THR A 1 259 ? 2.743 14.898 5.212 1.00 92.31 259 THR A N 1
ATOM 1945 C CA . THR A 1 259 ? 2.368 15.554 6.474 1.00 92.31 259 THR A CA 1
ATOM 1946 C C . THR A 1 259 ? 1.017 15.069 6.977 1.00 92.31 259 THR A C 1
ATOM 1948 O O . THR A 1 259 ? 0.070 14.965 6.205 1.00 92.31 259 THR A O 1
ATOM 1951 N N . VAL A 1 260 ? 0.916 14.799 8.278 1.00 92.69 260 VAL A N 1
ATOM 1952 C CA . VAL A 1 260 ? -0.299 14.297 8.931 1.00 92.69 260 VAL A CA 1
ATOM 1953 C C . VAL A 1 260 ? -0.864 15.348 9.883 1.00 92.69 260 VAL A C 1
ATOM 1955 O O . VAL A 1 260 ? -0.141 15.933 10.694 1.00 92.69 260 VAL A O 1
ATOM 1958 N N . ILE A 1 261 ? -2.175 15.569 9.798 1.00 94.56 261 ILE A N 1
ATOM 1959 C CA . ILE A 1 261 ? -2.951 16.469 10.654 1.00 94.56 261 ILE A CA 1
ATOM 1960 C C . ILE A 1 261 ? -3.961 15.619 11.426 1.00 94.56 261 ILE A C 1
ATOM 1962 O O . ILE A 1 261 ? -4.884 15.059 10.840 1.00 94.56 261 ILE A O 1
ATOM 1966 N N . SER A 1 262 ? -3.773 15.501 12.738 1.00 93.44 262 SER A N 1
ATOM 1967 C CA . SER A 1 262 ? -4.614 14.697 13.627 1.00 93.44 262 SER A CA 1
ATOM 1968 C C . SER A 1 262 ? -5.766 15.528 14.194 1.00 93.44 262 SER A C 1
ATOM 1970 O O . SER A 1 262 ? -5.553 16.655 14.647 1.00 93.44 262 SER A O 1
ATOM 1972 N N . PHE A 1 263 ? -6.976 14.971 14.178 1.00 93.44 263 PHE A N 1
ATOM 1973 C CA . PHE A 1 263 ? -8.193 15.562 14.728 1.00 93.44 263 PHE A CA 1
ATOM 1974 C C . PHE A 1 263 ? -8.568 14.852 16.027 1.00 93.44 263 PHE A C 1
ATOM 1976 O O . PHE A 1 263 ? -8.672 13.627 16.085 1.00 93.44 263 PHE A O 1
ATOM 1983 N N . MET A 1 264 ? -8.753 15.635 17.087 1.00 93.25 264 MET A N 1
ATOM 1984 C CA . MET A 1 264 ? -8.877 15.141 18.458 1.00 93.25 264 MET A CA 1
ATOM 1985 C C . MET A 1 264 ? -10.002 15.851 19.213 1.00 93.25 264 MET A C 1
ATOM 1987 O O . MET A 1 264 ? -10.435 16.944 18.848 1.00 93.25 264 MET A O 1
ATOM 1991 N N . ARG A 1 265 ? -10.461 15.241 20.305 1.00 90.50 265 ARG A N 1
ATOM 1992 C CA . ARG A 1 265 ? -11.438 15.814 21.240 1.00 90.50 265 ARG A CA 1
ATOM 1993 C C . ARG A 1 265 ? -10.921 17.123 21.864 1.00 90.50 265 ARG A C 1
ATOM 1995 O O . ARG A 1 265 ? -9.702 17.286 21.989 1.00 90.50 265 ARG A O 1
ATOM 2002 N N . PRO A 1 266 ? -11.821 18.026 22.298 1.00 86.19 266 PRO A N 1
ATOM 2003 C CA . PRO A 1 266 ? -11.435 19.301 22.898 1.00 86.19 266 PRO A CA 1
ATOM 2004 C C . PRO A 1 266 ? -10.470 19.110 24.069 1.00 86.19 266 PRO A C 1
ATOM 2006 O O . PRO A 1 266 ? -10.631 18.183 24.865 1.00 86.19 266 PRO A O 1
ATOM 2009 N N . SER A 1 267 ? -9.473 19.989 24.180 1.00 80.81 267 SER A N 1
ATOM 2010 C CA . SER A 1 267 ? -8.487 19.988 25.274 1.00 80.81 267 SER A CA 1
ATOM 2011 C C . SER A 1 267 ? -7.686 18.680 25.439 1.00 80.81 267 SER A C 1
ATOM 2013 O O . SER A 1 267 ? -7.173 18.404 26.524 1.00 80.81 267 SER A O 1
ATOM 2015 N N . THR A 1 268 ? -7.537 17.881 24.373 1.00 83.88 268 THR A N 1
ATOM 2016 C CA . THR A 1 268 ? -6.689 16.672 24.360 1.00 83.88 268 THR A CA 1
ATOM 2017 C C . THR A 1 268 ? -5.479 16.810 23.431 1.00 83.88 268 THR A C 1
ATOM 2019 O O . THR A 1 268 ? -5.423 17.683 22.567 1.00 83.88 268 THR A O 1
ATOM 2022 N N . THR A 1 269 ? -4.475 15.954 23.631 1.00 81.38 269 THR A N 1
ATOM 2023 C CA . THR A 1 269 ? -3.219 15.935 22.860 1.00 81.38 269 THR A CA 1
ATOM 2024 C C . THR A 1 269 ? -2.988 14.580 22.193 1.00 81.38 269 THR A C 1
ATOM 2026 O O . THR A 1 269 ? -3.586 13.573 22.575 1.00 81.38 269 THR A O 1
ATOM 2029 N N . THR A 1 270 ? -2.047 14.511 21.248 1.00 73.38 270 THR A N 1
ATOM 2030 C CA . THR A 1 270 ? -1.661 13.262 20.561 1.00 73.38 270 THR A CA 1
ATOM 2031 C C . THR A 1 270 ? -1.140 12.172 21.508 1.00 73.38 270 THR A C 1
ATOM 2033 O O . THR A 1 270 ? -1.186 10.997 21.163 1.00 73.38 270 THR A O 1
ATOM 2036 N N . LEU A 1 271 ? -0.696 12.543 22.716 1.00 76.62 271 LEU A N 1
ATOM 2037 C CA . LEU A 1 271 ? -0.244 11.630 23.775 1.00 76.62 271 LEU A CA 1
ATOM 2038 C C . LEU A 1 271 ? -1.340 11.291 24.807 1.00 76.62 271 LEU A C 1
ATOM 2040 O O . LEU A 1 271 ? -1.083 10.547 25.751 1.00 76.62 271 LEU A O 1
ATOM 2044 N N . SER A 1 272 ? -2.546 11.853 24.679 1.00 79.38 272 SER A N 1
ATOM 2045 C CA . SER A 1 272 ? -3.643 11.638 25.631 1.00 79.38 272 SER A CA 1
ATOM 2046 C C . SER A 1 272 ? -4.352 10.298 25.353 1.00 79.38 272 SER A C 1
ATOM 2048 O O . SER A 1 272 ? -4.889 10.145 24.256 1.00 79.38 272 SER A O 1
ATOM 2050 N N . PRO A 1 273 ? -4.453 9.354 26.318 1.00 73.00 273 PRO A N 1
ATOM 2051 C CA . PRO A 1 273 ? -4.982 7.996 26.081 1.00 73.00 273 PRO A CA 1
ATOM 2052 C C . PRO A 1 273 ? -6.427 7.891 25.561 1.00 73.00 273 PRO A C 1
ATOM 2054 O O . PRO A 1 273 ? -6.861 6.813 25.167 1.00 73.00 273 PRO A O 1
ATOM 2057 N N . SER A 1 274 ? -7.190 8.983 25.598 1.00 80.88 274 SER A N 1
ATOM 2058 C CA . SER A 1 274 ? -8.591 9.066 25.169 1.00 80.88 274 SER A CA 1
ATOM 2059 C C . SER A 1 274 ? -8.873 10.310 24.311 1.00 80.88 274 SER A C 1
ATOM 2061 O O . SER A 1 274 ? -9.989 10.836 24.313 1.00 80.88 274 SER A O 1
ATOM 2063 N N . ASN A 1 275 ? -7.868 10.762 23.548 1.00 84.38 275 ASN A N 1
ATOM 2064 C CA . ASN A 1 275 ? -7.960 11.881 22.598 1.00 84.38 275 ASN A CA 1
ATOM 2065 C C . ASN A 1 275 ? -9.062 11.727 21.529 1.00 84.38 275 ASN A C 1
ATOM 2067 O O . ASN A 1 275 ? -9.475 12.714 20.931 1.00 84.38 275 ASN A O 1
ATOM 2071 N N . GLY A 1 276 ? -9.571 10.515 21.302 1.00 84.81 276 GLY A N 1
ATOM 2072 C CA . GLY A 1 276 ? -10.661 10.256 20.367 1.00 84.81 276 GLY A CA 1
ATOM 2073 C C . GLY A 1 276 ? -10.258 10.275 18.894 1.00 84.81 276 GLY A C 1
ATOM 2074 O O . GLY A 1 276 ? -11.149 10.377 18.059 1.00 84.81 276 GLY A O 1
ATOM 2075 N N . THR A 1 277 ? -8.973 10.126 18.543 1.00 86.50 277 THR A N 1
ATOM 2076 C CA . THR A 1 277 ? -8.566 9.963 17.130 1.00 86.50 277 THR A CA 1
ATOM 2077 C C . THR A 1 277 ? -9.316 8.819 16.453 1.00 86.50 277 THR A C 1
ATOM 2079 O O . THR A 1 277 ? -9.678 8.925 15.291 1.00 86.50 277 THR A O 1
ATOM 2082 N N . ASN A 1 278 ? -9.604 7.746 17.188 1.00 86.88 278 ASN A N 1
ATOM 2083 C CA . ASN A 1 278 ? -10.292 6.555 16.690 1.00 86.88 278 ASN A CA 1
ATOM 2084 C C . ASN A 1 278 ? -11.829 6.617 16.894 1.00 86.88 278 ASN A C 1
ATOM 2086 O O . ASN A 1 278 ? -12.514 5.600 16.813 1.00 86.88 278 ASN A O 1
ATOM 2090 N N . ASP A 1 279 ? -12.388 7.794 17.206 1.00 85.81 279 ASP A N 1
ATOM 2091 C CA . ASP A 1 279 ? -13.834 8.007 17.353 1.00 85.81 279 ASP A CA 1
ATOM 2092 C C . ASP A 1 279 ? -14.485 8.179 15.974 1.00 85.81 279 ASP A C 1
ATOM 2094 O O . ASP A 1 279 ? -14.133 9.087 15.218 1.00 85.81 279 ASP A O 1
ATOM 2098 N N . SER A 1 280 ? -15.470 7.339 15.648 1.00 83.69 280 SER A N 1
ATOM 2099 C CA . SER A 1 280 ? -16.143 7.340 14.342 1.00 83.69 280 SER A CA 1
ATOM 2100 C C . SER A 1 280 ? -16.781 8.684 13.970 1.00 83.69 280 SER A C 1
ATOM 2102 O O . SER A 1 280 ? -16.859 9.009 12.785 1.00 83.69 280 SER A O 1
ATOM 2104 N N . ASN A 1 281 ? -17.177 9.501 14.950 1.00 85.12 281 ASN A N 1
ATOM 2105 C CA . ASN A 1 281 ? -17.726 10.836 14.705 1.00 85.12 281 ASN A CA 1
ATOM 2106 C C . ASN A 1 281 ? -16.631 11.834 14.299 1.00 85.12 281 ASN A C 1
ATOM 2108 O O . ASN A 1 281 ? -16.856 12.690 13.445 1.00 85.12 281 ASN A O 1
ATOM 2112 N N . ILE A 1 282 ? -15.435 11.707 14.879 1.00 90.62 282 ILE A N 1
ATOM 2113 C CA . ILE A 1 282 ? -14.287 12.574 14.581 1.00 90.62 282 ILE A CA 1
ATOM 2114 C C . ILE A 1 282 ? -13.638 12.140 13.257 1.00 90.62 282 ILE A C 1
ATOM 2116 O O . ILE A 1 282 ? -13.261 12.995 12.457 1.00 90.62 282 ILE A O 1
ATOM 2120 N N . ILE A 1 283 ? -13.635 10.836 12.949 1.00 86.19 283 ILE A N 1
ATOM 2121 C CA . ILE A 1 283 ? -13.285 10.299 11.621 1.00 86.19 283 ILE A CA 1
ATOM 2122 C C . ILE A 1 283 ? -14.241 10.853 10.552 1.00 86.19 283 ILE A C 1
ATOM 2124 O O . ILE A 1 283 ? -13.795 11.355 9.520 1.00 86.19 283 ILE A O 1
ATOM 2128 N N . ALA A 1 284 ? -15.556 10.831 10.803 1.00 84.94 284 ALA A N 1
ATOM 2129 C CA . ALA A 1 284 ? -16.550 11.393 9.887 1.00 84.94 284 ALA A CA 1
ATOM 2130 C C . ALA A 1 284 ? -16.412 12.919 9.713 1.00 84.94 284 ALA A C 1
ATOM 2132 O O . ALA A 1 284 ? -16.607 13.431 8.609 1.00 84.94 284 ALA A O 1
ATOM 2133 N N . PHE A 1 285 ? -16.028 13.648 10.766 1.00 89.31 285 PHE A N 1
ATOM 2134 C CA . PHE A 1 285 ? -15.710 15.074 10.677 1.00 89.31 285 PHE A CA 1
ATOM 2135 C C . PHE A 1 285 ? -14.458 15.331 9.822 1.00 89.31 285 PHE A C 1
ATOM 2137 O O . PHE A 1 285 ? -14.515 16.127 8.886 1.00 89.31 285 PHE A O 1
ATOM 2144 N N . ALA A 1 286 ? -13.359 14.609 10.063 1.00 91.75 286 ALA A N 1
ATOM 2145 C CA . ALA A 1 286 ? -12.158 14.692 9.231 1.00 91.75 286 ALA A CA 1
ATOM 2146 C C . ALA A 1 286 ? -12.472 14.371 7.755 1.00 91.75 286 ALA A C 1
ATOM 2148 O O . ALA A 1 286 ? -11.998 15.064 6.855 1.00 91.75 286 ALA A O 1
ATOM 2149 N N . ALA A 1 287 ? -13.352 13.398 7.490 1.00 87.50 287 ALA A N 1
ATOM 2150 C CA . ALA A 1 287 ? -13.823 13.082 6.142 1.00 87.50 287 ALA A CA 1
ATOM 2151 C C . ALA A 1 287 ? -14.582 14.248 5.483 1.00 87.50 287 ALA A C 1
ATOM 2153 O O . ALA A 1 287 ? -14.370 14.531 4.302 1.00 87.50 287 ALA A O 1
ATOM 2154 N N . ALA A 1 288 ? -15.431 14.956 6.235 1.00 88.19 288 ALA A N 1
ATOM 2155 C CA . ALA A 1 288 ? -16.143 16.140 5.753 1.00 88.19 288 ALA A CA 1
ATOM 2156 C C . ALA A 1 288 ? -15.195 17.323 5.471 1.00 88.19 288 ALA A C 1
ATOM 2158 O O . ALA A 1 288 ? -15.391 18.051 4.492 1.00 88.19 288 ALA A O 1
ATOM 2159 N N . VAL A 1 289 ? -14.140 17.493 6.276 1.00 92.25 289 VAL A N 1
ATOM 2160 C CA . VAL A 1 289 ? -13.075 18.481 6.033 1.00 92.25 289 VAL A CA 1
ATOM 2161 C C . VAL A 1 289 ? -12.293 18.122 4.765 1.00 92.25 289 VAL A C 1
ATOM 2163 O O . VAL A 1 289 ? -12.218 18.949 3.857 1.00 92.25 289 VAL A O 1
ATOM 2166 N N . THR A 1 290 ? -11.795 16.886 4.635 1.00 91.12 290 THR A N 1
ATOM 2167 C CA . THR A 1 290 ? -11.104 16.381 3.430 1.00 91.12 290 THR A CA 1
ATOM 2168 C C . THR A 1 290 ? -11.947 16.571 2.169 1.00 91.12 290 THR A C 1
ATOM 2170 O O . THR A 1 290 ? -11.470 17.121 1.173 1.00 91.12 290 THR A O 1
ATOM 2173 N N . ALA A 1 291 ? -13.225 16.180 2.208 1.00 88.12 291 ALA A N 1
ATOM 2174 C CA . ALA A 1 291 ? -14.135 16.330 1.079 1.00 88.12 291 ALA A CA 1
ATOM 2175 C C . ALA A 1 291 ? -14.291 17.801 0.658 1.00 88.12 291 ALA A C 1
ATOM 2177 O O . ALA A 1 291 ? -14.240 18.105 -0.535 1.00 88.12 291 ALA A O 1
ATOM 2178 N N . GLN A 1 292 ? -14.427 18.734 1.607 1.00 88.94 292 GLN A N 1
ATOM 2179 C CA . GLN A 1 292 ? -14.540 20.160 1.290 1.00 88.94 292 GLN A CA 1
ATOM 2180 C C . GLN A 1 292 ? -13.208 20.771 0.823 1.00 88.94 292 GLN A C 1
ATOM 2182 O O . GLN A 1 292 ? -13.198 21.572 -0.115 1.00 88.94 292 GLN A O 1
ATOM 2187 N N . VAL A 1 293 ? -12.071 20.342 1.378 1.00 91.38 293 VAL A N 1
ATOM 2188 C CA . VAL A 1 293 ? -10.729 20.736 0.913 1.00 91.38 293 VAL A CA 1
ATOM 2189 C C . VAL A 1 293 ? -10.487 20.293 -0.537 1.00 91.38 293 VAL A C 1
ATOM 2191 O O . VAL A 1 293 ? -9.925 21.068 -1.317 1.00 91.38 293 VAL A O 1
ATOM 2194 N N . ASN A 1 294 ? -11.011 19.132 -0.938 1.00 87.81 294 ASN A N 1
ATOM 2195 C CA . ASN A 1 294 ? -10.978 18.620 -2.312 1.00 87.81 294 ASN A CA 1
ATOM 2196 C C . ASN A 1 294 ? -12.138 19.112 -3.208 1.00 87.81 294 ASN A C 1
ATOM 2198 O O . ASN A 1 294 ? -12.313 18.624 -4.327 1.00 87.81 294 ASN A O 1
ATOM 2202 N N . ASN A 1 295 ? -12.930 20.094 -2.756 1.00 86.62 295 ASN A N 1
ATOM 2203 C CA . ASN A 1 295 ? -14.088 20.649 -3.472 1.00 86.62 295 ASN A CA 1
ATOM 2204 C C . ASN A 1 295 ? -15.122 19.574 -3.895 1.00 86.62 295 ASN A C 1
ATOM 2206 O O . ASN A 1 295 ? -15.627 19.589 -5.018 1.00 86.62 295 ASN A O 1
ATOM 2210 N N . GLY A 1 296 ? -15.399 18.608 -3.016 1.00 73.44 296 GLY A N 1
ATOM 2211 C CA . GLY A 1 296 ? -16.345 17.506 -3.229 1.00 73.44 296 GLY A CA 1
ATOM 2212 C C . GLY A 1 296 ? -15.814 16.341 -4.072 1.00 73.44 296 GLY A C 1
ATOM 2213 O O . GLY A 1 296 ? -16.566 15.415 -4.368 1.00 73.44 296 GLY A O 1
ATOM 2214 N N . ARG A 1 297 ? -14.538 16.362 -4.479 1.00 73.62 297 ARG A N 1
ATOM 2215 C CA . ARG A 1 297 ? -13.909 15.267 -5.233 1.00 73.62 297 ARG A CA 1
ATOM 2216 C C . ARG A 1 297 ? -13.269 14.264 -4.272 1.00 73.62 297 ARG A C 1
ATOM 2218 O O . ARG A 1 297 ? -12.598 14.662 -3.324 1.00 73.62 297 ARG A O 1
ATOM 2225 N N . ALA A 1 298 ? -13.424 12.971 -4.549 1.00 65.94 298 ALA A N 1
ATOM 2226 C CA . ALA A 1 298 ? -12.568 11.956 -3.939 1.00 65.94 298 ALA A CA 1
ATOM 2227 C C . ALA A 1 298 ? -11.112 12.173 -4.386 1.00 65.94 298 ALA A C 1
ATOM 2229 O O . ALA A 1 298 ? -10.871 12.601 -5.521 1.00 65.94 298 ALA A O 1
ATOM 2230 N N . ALA A 1 299 ? -10.151 11.879 -3.510 1.00 67.44 299 ALA A N 1
ATOM 2231 C CA . ALA A 1 299 ? -8.744 11.913 -3.881 1.00 67.44 299 ALA A CA 1
ATOM 2232 C C . ALA A 1 299 ? -8.437 10.819 -4.920 1.00 67.44 299 ALA A C 1
ATOM 2234 O O . ALA A 1 299 ? -9.040 9.742 -4.918 1.00 67.44 299 ALA A O 1
ATOM 2235 N N . ALA A 1 300 ? -7.501 11.096 -5.829 1.00 59.22 300 ALA A N 1
ATOM 2236 C CA . ALA A 1 300 ? -7.097 10.147 -6.861 1.00 59.22 300 ALA A CA 1
ATOM 2237 C C . ALA A 1 300 ? -6.142 9.096 -6.274 1.00 59.22 300 ALA A C 1
ATOM 2239 O O . ALA A 1 300 ? -4.924 9.217 -6.394 1.00 59.22 300 ALA A O 1
ATOM 2240 N N . ARG A 1 301 ? -6.704 8.074 -5.622 1.00 53.38 301 ARG A N 1
ATOM 2241 C CA . ARG A 1 301 ? -5.947 6.914 -5.136 1.00 53.38 301 ARG A CA 1
ATOM 2242 C C . ARG A 1 301 ? -5.438 6.093 -6.322 1.00 53.38 301 ARG A C 1
ATOM 2244 O O . ARG A 1 301 ? -6.211 5.719 -7.207 1.00 53.38 301 ARG A O 1
ATOM 2251 N N . TYR A 1 302 ? -4.136 5.833 -6.344 1.00 49.97 302 TYR A N 1
ATOM 2252 C CA . TYR A 1 302 ? -3.482 4.972 -7.328 1.00 49.97 302 TYR A CA 1
ATOM 2253 C C . TYR A 1 302 ? -3.336 3.568 -6.740 1.00 49.97 302 TYR A C 1
ATOM 2255 O O . TYR A 1 302 ? -3.110 3.438 -5.546 1.00 49.97 302 TYR A O 1
ATOM 2263 N N . SER A 1 303 ? -3.399 2.518 -7.566 1.00 43.44 303 SER A N 1
ATOM 2264 C CA . SER A 1 303 ? -3.372 1.103 -7.131 1.00 43.44 303 SER A CA 1
ATOM 2265 C C . SER A 1 303 ? -2.011 0.597 -6.610 1.00 43.44 303 SER A C 1
ATOM 2267 O O . SER A 1 303 ? -1.648 -0.554 -6.839 1.00 43.44 303 SER A O 1
ATOM 2269 N N . MET A 1 304 ? -1.235 1.474 -5.974 1.00 42.34 304 MET A N 1
ATOM 2270 C CA . MET A 1 304 ? -0.013 1.201 -5.225 1.00 42.34 304 MET A CA 1
ATOM 2271 C C . MET A 1 304 ? 0.017 2.172 -4.035 1.00 42.34 304 MET A C 1
ATOM 2273 O O . MET A 1 304 ? 0.822 3.096 -4.019 1.00 42.34 304 MET A O 1
ATOM 2277 N N . ASP A 1 305 ? -0.893 2.006 -3.069 1.00 43.34 305 ASP A N 1
ATOM 2278 C CA . ASP A 1 305 ? -1.083 2.961 -1.960 1.00 43.34 305 ASP A CA 1
ATOM 2279 C C . ASP A 1 305 ? 0.171 3.152 -1.065 1.00 43.34 305 ASP A C 1
ATOM 2281 O O . ASP A 1 305 ? 0.317 4.186 -0.418 1.00 43.34 305 ASP A O 1
ATOM 2285 N N . ASP A 1 306 ? 1.126 2.210 -1.090 1.00 47.34 306 ASP A N 1
ATOM 2286 C CA . ASP A 1 306 ? 2.441 2.336 -0.429 1.00 47.34 306 ASP A CA 1
ATOM 2287 C C . ASP A 1 306 ? 3.479 3.150 -1.234 1.00 47.34 306 ASP A C 1
ATOM 2289 O O . ASP A 1 306 ? 4.559 3.455 -0.725 1.00 47.34 306 ASP A O 1
ATOM 2293 N N . ALA A 1 307 ? 3.209 3.470 -2.504 1.00 53.69 307 ALA A N 1
ATOM 2294 C CA . ALA A 1 307 ? 4.139 4.181 -3.376 1.00 53.69 307 ALA A CA 1
ATOM 2295 C C . ALA A 1 307 ? 3.882 5.701 -3.310 1.00 53.69 307 ALA A C 1
ATOM 2297 O O . ALA A 1 307 ? 2.949 6.183 -3.960 1.00 53.69 307 ALA A O 1
ATOM 2298 N N . PRO A 1 308 ? 4.709 6.493 -2.593 1.00 61.97 308 PRO A N 1
ATOM 2299 C CA . PRO A 1 308 ? 4.582 7.949 -2.607 1.00 61.97 308 PRO A CA 1
ATOM 2300 C C . PRO A 1 308 ? 4.717 8.482 -4.037 1.00 61.97 308 PRO A C 1
ATOM 2302 O O . PRO A 1 308 ? 5.390 7.878 -4.876 1.00 61.97 308 PRO A O 1
ATOM 2305 N N . PHE A 1 309 ? 4.101 9.631 -4.322 1.00 68.44 309 PHE A N 1
ATOM 2306 C CA . PHE A 1 309 ? 3.911 10.156 -5.685 1.00 68.44 309 PHE A CA 1
ATOM 2307 C C . PHE A 1 309 ? 5.172 10.131 -6.582 1.00 68.44 309 PHE A C 1
ATOM 2309 O O . PHE A 1 309 ? 5.075 9.794 -7.765 1.00 68.44 309 PHE A O 1
ATOM 2316 N N . TYR A 1 310 ? 6.367 10.384 -6.034 1.00 63.56 310 TYR A N 1
ATOM 2317 C CA . TYR A 1 310 ? 7.629 10.302 -6.786 1.00 63.56 310 TYR A CA 1
ATOM 2318 C C . TYR A 1 310 ? 7.951 8.889 -7.316 1.00 63.56 310 TYR A C 1
ATOM 2320 O O . TYR A 1 310 ? 8.539 8.752 -8.390 1.00 63.56 310 TYR A O 1
ATOM 2328 N N . GLY A 1 311 ? 7.549 7.838 -6.593 1.00 62.38 311 GLY A N 1
ATOM 2329 C CA . GLY A 1 311 ? 7.675 6.430 -6.981 1.00 62.38 311 GLY A CA 1
ATOM 2330 C C . GLY A 1 311 ? 6.659 6.010 -8.046 1.00 62.38 311 GLY A C 1
ATOM 2331 O O . GLY A 1 311 ? 6.975 5.188 -8.902 1.00 62.38 311 GLY A O 1
ATOM 2332 N N . ALA A 1 312 ? 5.489 6.656 -8.079 1.0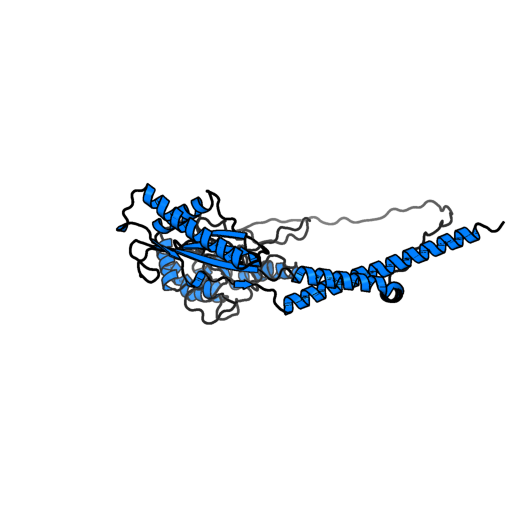0 61.09 312 ALA A N 1
ATOM 2333 C CA . ALA A 1 312 ? 4.532 6.562 -9.186 1.00 61.09 312 ALA A CA 1
ATOM 2334 C C . ALA A 1 312 ? 4.976 7.344 -10.448 1.00 61.09 312 ALA A C 1
ATOM 2336 O O . ALA A 1 312 ? 4.246 7.403 -11.436 1.00 61.09 312 ALA A O 1
ATOM 2337 N N . GLY A 1 313 ? 6.166 7.961 -10.430 1.00 67.00 313 GLY A N 1
ATOM 2338 C CA . GLY A 1 313 ? 6.707 8.765 -11.530 1.00 67.00 313 GLY A CA 1
ATOM 2339 C C . GLY A 1 313 ? 6.159 10.195 -11.602 1.00 67.00 313 GLY A C 1
ATOM 2340 O O . GLY A 1 313 ? 6.523 10.938 -12.516 1.00 67.00 313 GLY A O 1
ATOM 2341 N N . ILE A 1 314 ? 5.321 10.608 -10.647 1.00 73.81 314 ILE A N 1
ATOM 2342 C CA . ILE A 1 314 ? 4.766 11.961 -10.574 1.00 73.81 314 ILE A CA 1
ATOM 2343 C C . ILE A 1 314 ? 5.879 12.913 -10.114 1.00 73.81 314 ILE A C 1
ATOM 2345 O O . ILE A 1 314 ? 6.428 12.768 -9.025 1.00 73.81 314 ILE A O 1
ATOM 2349 N N . ARG A 1 315 ? 6.234 13.889 -10.960 1.00 76.12 315 ARG A N 1
ATOM 2350 C CA . ARG A 1 315 ? 7.279 14.895 -10.670 1.00 76.12 315 ARG A CA 1
ATOM 2351 C C . ARG A 1 315 ? 6.757 16.169 -10.008 1.00 76.12 315 ARG A C 1
ATOM 2353 O O . ARG A 1 315 ? 7.545 16.925 -9.452 1.00 76.12 315 ARG A O 1
ATOM 2360 N N . GLU A 1 316 ? 5.452 16.392 -10.082 1.00 86.81 316 GLU A N 1
ATOM 2361 C CA . GLU A 1 316 ? 4.756 17.517 -9.467 1.00 86.81 316 GLU A CA 1
ATOM 2362 C C . GLU A 1 316 ? 3.310 17.087 -9.192 1.00 86.81 316 GLU A C 1
ATOM 2364 O O . GLU A 1 316 ? 2.633 16.603 -10.101 1.00 86.81 316 GLU A O 1
ATOM 2369 N N . GLY A 1 317 ? 2.847 17.179 -7.945 1.00 86.06 317 GLY A N 1
ATOM 2370 C CA . GLY A 1 317 ? 1.538 16.659 -7.555 1.00 86.06 317 GLY A CA 1
ATOM 2371 C C . GLY A 1 317 ? 1.201 16.860 -6.080 1.00 86.06 317 GLY A C 1
ATOM 2372 O O . GLY A 1 317 ? 2.075 17.100 -5.249 1.00 86.06 317 GLY A O 1
ATOM 2373 N N . VAL A 1 318 ? -0.094 16.768 -5.769 1.00 88.75 318 VAL A N 1
ATOM 2374 C CA . VAL A 1 318 ? -0.652 16.948 -4.422 1.00 88.75 318 VAL A CA 1
ATOM 2375 C C . VAL A 1 318 ? -1.726 15.898 -4.157 1.00 88.75 318 VAL A C 1
ATOM 2377 O O . VAL A 1 318 ? -2.623 15.720 -4.983 1.00 88.75 318 VAL A O 1
ATOM 2380 N N . LEU A 1 319 ? -1.668 15.273 -2.982 1.00 87.25 319 LEU A N 1
ATOM 2381 C CA . LEU A 1 319 ? -2.745 14.490 -2.381 1.00 87.25 319 LEU A CA 1
ATOM 2382 C C . LEU A 1 319 ? -3.226 15.210 -1.115 1.00 87.25 319 LEU A C 1
ATOM 2384 O O . LEU A 1 319 ? -2.408 15.675 -0.325 1.00 87.25 319 LEU A O 1
ATOM 2388 N N . VAL A 1 320 ? -4.540 15.249 -0.903 1.00 90.00 320 VAL A N 1
ATOM 2389 C CA . VAL A 1 320 ? -5.131 15.411 0.430 1.00 90.00 320 VAL A CA 1
ATOM 2390 C C . VAL A 1 320 ? -6.190 14.329 0.566 1.00 90.00 320 VAL A C 1
ATOM 2392 O O . VAL A 1 320 ? -7.133 14.298 -0.225 1.00 90.00 320 VAL A O 1
ATOM 2395 N N . ASP A 1 321 ? -6.027 13.430 1.525 1.00 89.19 321 ASP A N 1
ATOM 2396 C CA . ASP A 1 321 ? -6.991 12.368 1.825 1.00 89.19 321 ASP A CA 1
ATOM 2397 C C . ASP A 1 321 ? -6.957 12.051 3.329 1.00 89.19 321 ASP A C 1
ATOM 2399 O O . ASP A 1 321 ? -6.146 12.599 4.072 1.00 89.19 321 ASP A O 1
ATOM 2403 N N . LEU A 1 322 ? -7.839 11.183 3.805 1.00 87.69 322 LEU A N 1
ATOM 2404 C CA . LEU A 1 322 ? -7.704 10.584 5.130 1.00 87.69 322 LEU A CA 1
ATOM 2405 C C . LEU A 1 322 ? -6.485 9.656 5.151 1.00 87.69 322 LEU A C 1
ATOM 2407 O O . LEU A 1 322 ? -6.242 8.931 4.185 1.00 87.69 322 LEU A O 1
ATOM 2411 N N . ALA A 1 323 ? -5.734 9.685 6.251 1.00 84.44 323 ALA A N 1
ATOM 2412 C CA . ALA A 1 323 ? -4.596 8.806 6.465 1.00 84.44 323 ALA A CA 1
ATOM 2413 C C . ALA A 1 323 ? -5.066 7.347 6.457 1.00 84.44 323 ALA A C 1
ATOM 2415 O O . ALA A 1 323 ? -6.008 6.977 7.161 1.00 84.44 323 ALA A O 1
ATOM 2416 N N . ASP A 1 324 ? -4.407 6.533 5.637 1.00 75.56 324 ASP A N 1
ATOM 2417 C CA . ASP A 1 324 ? -4.783 5.146 5.406 1.00 75.56 324 ASP A CA 1
ATOM 2418 C C . ASP A 1 324 ? -3.781 4.211 6.094 1.00 75.56 324 ASP A C 1
ATOM 2420 O O . ASP A 1 324 ? -2.588 4.218 5.783 1.00 75.56 324 ASP A O 1
ATOM 2424 N N . SER A 1 325 ? -4.267 3.424 7.053 1.00 69.19 325 SER A N 1
ATOM 2425 C CA . SER A 1 325 ? -3.511 2.382 7.761 1.00 69.19 325 SER A CA 1
ATOM 2426 C C . SER A 1 325 ? -3.688 0.994 7.129 1.00 69.19 325 SER A C 1
ATOM 2428 O O . SER A 1 325 ? -3.278 -0.016 7.702 1.00 69.19 325 SER A O 1
ATOM 2430 N N . GLY A 1 326 ? -4.340 0.933 5.964 1.00 59.78 326 GLY A N 1
ATOM 2431 C CA . GLY A 1 326 ? -4.681 -0.285 5.250 1.00 59.78 326 GLY A CA 1
ATOM 2432 C C . GLY A 1 326 ? -3.545 -0.823 4.386 1.00 59.78 326 GLY A C 1
ATOM 2433 O O . GLY A 1 326 ? -2.422 -1.033 4.835 1.00 59.78 326 GLY A O 1
ATOM 2434 N N . ASN A 1 327 ? -3.867 -1.167 3.143 1.00 58.25 327 ASN A N 1
ATOM 2435 C CA . ASN A 1 327 ? -2.917 -1.681 2.154 1.00 58.25 327 ASN A CA 1
ATOM 2436 C C . ASN A 1 327 ? -3.472 -1.510 0.731 1.00 58.25 327 ASN A C 1
ATOM 2438 O O . ASN A 1 327 ? -4.645 -1.187 0.566 1.00 58.25 327 ASN A O 1
ATOM 2442 N N . GLN A 1 328 ? -2.648 -1.831 -0.275 1.00 43.53 328 GLN A N 1
ATOM 2443 C CA . GLN A 1 328 ? -2.814 -1.626 -1.735 1.00 43.53 328 GLN A CA 1
ATOM 2444 C C . GLN A 1 328 ? -4.116 -2.141 -2.411 1.00 43.53 328 GLN A C 1
ATOM 2446 O O . GLN A 1 328 ? -4.236 -2.132 -3.636 1.00 43.53 328 GLN A O 1
ATOM 2451 N N . TRP A 1 329 ? -5.080 -2.647 -1.640 1.00 43.44 329 TRP A N 1
ATOM 2452 C CA . TRP A 1 329 ? -6.383 -3.145 -2.101 1.00 43.44 329 TRP A CA 1
ATOM 2453 C C . TRP A 1 329 ? -7.534 -2.827 -1.138 1.00 43.44 329 TRP A C 1
ATOM 2455 O O . TRP A 1 329 ? -8.691 -3.103 -1.457 1.00 43.44 329 TRP A O 1
ATOM 2465 N N . ALA A 1 330 ? -7.232 -2.369 0.077 1.00 44.81 330 ALA A N 1
ATOM 2466 C CA . ALA A 1 330 ? -8.200 -2.181 1.143 1.00 44.81 330 ALA A CA 1
ATOM 2467 C C . ALA A 1 330 ? -7.780 -1.026 2.047 1.00 44.81 330 ALA A C 1
ATOM 2469 O O . ALA A 1 330 ? -6.843 -1.152 2.832 1.00 44.81 330 ALA A O 1
ATOM 2470 N N . ALA A 1 331 ? -8.525 0.069 1.921 1.00 62.00 331 ALA A N 1
ATOM 2471 C CA . ALA A 1 331 ? -8.419 1.241 2.767 1.00 62.00 331 ALA A CA 1
ATOM 2472 C C . ALA A 1 331 ? -8.845 0.921 4.207 1.00 62.00 331 ALA A C 1
ATOM 2474 O O . ALA A 1 331 ? -9.970 0.455 4.421 1.00 62.00 331 ALA A O 1
ATOM 2475 N N . THR A 1 332 ? -7.989 1.225 5.179 1.00 69.25 332 THR A N 1
ATOM 2476 C CA . THR A 1 332 ? -8.336 1.217 6.604 1.00 69.25 332 THR A CA 1
ATOM 2477 C C . THR A 1 332 ? -8.219 2.641 7.121 1.00 69.25 332 THR A C 1
ATOM 2479 O O . THR A 1 332 ? -7.133 3.204 7.195 1.00 69.25 332 THR A O 1
ATOM 2482 N N . ILE A 1 333 ? -9.357 3.228 7.482 1.00 79.19 333 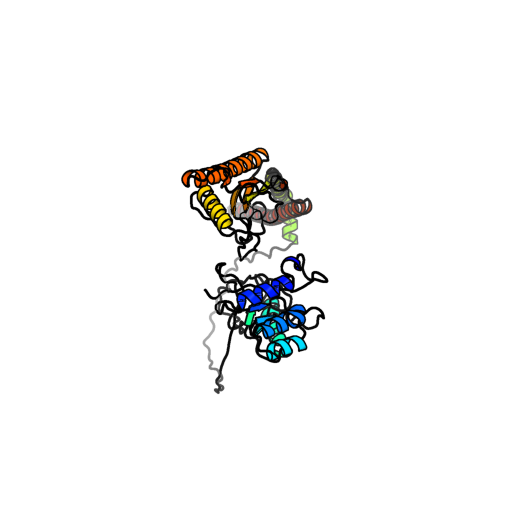ILE A N 1
ATOM 2483 C CA . ILE A 1 333 ? -9.427 4.563 8.079 1.00 79.19 333 ILE A CA 1
ATOM 2484 C C . ILE A 1 333 ? -9.912 4.372 9.517 1.00 79.19 333 ILE A C 1
ATOM 2486 O O . ILE A 1 333 ? -11.098 4.503 9.819 1.00 79.19 333 ILE A O 1
ATOM 2490 N N . ASP A 1 334 ? -8.989 3.967 10.389 1.00 82.12 334 ASP A N 1
ATOM 2491 C CA . ASP A 1 334 ? -9.226 3.730 11.818 1.00 82.12 334 ASP A CA 1
ATOM 2492 C C . ASP A 1 334 ? -8.997 4.981 12.682 1.00 82.12 334 ASP A C 1
ATOM 2494 O O . ASP A 1 334 ? -9.237 4.947 13.891 1.00 82.12 334 ASP A O 1
ATOM 2498 N N . LYS A 1 335 ? -8.553 6.086 12.066 1.00 87.88 335 LYS A N 1
ATOM 2499 C CA . LYS A 1 335 ? -8.226 7.347 12.734 1.00 87.88 335 LYS A CA 1
ATOM 2500 C C . LYS A 1 335 ? -8.693 8.582 11.972 1.00 87.88 335 LYS A C 1
ATOM 2502 O O . LYS A 1 335 ? -8.709 8.624 10.745 1.00 87.88 335 LYS A O 1
ATOM 2507 N N . ALA A 1 336 ? -8.979 9.632 12.728 1.00 92.06 336 ALA A N 1
ATOM 2508 C CA . ALA A 1 336 ? -9.271 10.976 12.263 1.00 92.06 336 ALA A CA 1
ATOM 2509 C C . ALA A 1 336 ? -7.969 11.740 11.967 1.00 92.06 336 ALA A C 1
ATOM 2511 O O . ALA A 1 336 ? -7.668 12.770 12.563 1.00 92.06 336 ALA A O 1
ATOM 2512 N N . GLU A 1 337 ? -7.156 11.194 11.072 1.00 93.12 337 GLU A N 1
ATOM 2513 C CA . GLU A 1 337 ? -5.914 11.798 10.595 1.00 93.12 337 GLU A CA 1
ATOM 2514 C C . GLU A 1 337 ? -6.108 12.162 9.111 1.00 93.12 337 GLU A C 1
ATOM 2516 O O . GLU A 1 337 ? -6.606 11.352 8.334 1.00 93.12 337 GLU A O 1
ATOM 2521 N N . ILE A 1 338 ? -5.767 13.391 8.712 1.00 93.19 338 ILE A N 1
ATOM 2522 C CA . ILE A 1 338 ? -5.719 13.818 7.303 1.00 93.19 338 ILE A CA 1
ATOM 2523 C C . ILE A 1 338 ? -4.260 13.804 6.863 1.00 93.19 338 ILE A C 1
ATOM 2525 O O . ILE A 1 338 ? -3.407 14.412 7.511 1.00 93.19 338 ILE A O 1
ATOM 2529 N N . GLU A 1 339 ? -3.983 13.132 5.754 1.00 91.00 339 GLU A N 1
ATOM 2530 C CA . GLU A 1 339 ? -2.675 13.084 5.121 1.00 91.00 339 GLU A CA 1
ATOM 2531 C C . GLU A 1 339 ? -2.599 14.056 3.939 1.00 91.00 339 GLU A C 1
ATOM 2533 O O . GLU A 1 339 ? -3.469 14.099 3.067 1.00 91.00 339 GLU A O 1
ATOM 2538 N N . VAL A 1 340 ? -1.507 14.815 3.900 1.00 91.62 340 VAL A N 1
ATOM 2539 C CA . VAL A 1 340 ? -1.146 15.751 2.840 1.00 91.62 340 VAL A CA 1
ATOM 2540 C C . VAL A 1 340 ? 0.168 15.281 2.220 1.00 91.62 340 VAL A C 1
ATOM 2542 O O . VAL A 1 340 ? 1.229 15.435 2.829 1.00 91.62 340 VAL A O 1
ATOM 2545 N N . GLN A 1 341 ? 0.117 14.724 1.006 1.00 90.06 341 GLN A N 1
ATOM 2546 C CA . GLN A 1 341 ? 1.330 14.481 0.216 1.00 90.06 341 GLN A CA 1
ATOM 2547 C C . GLN A 1 341 ? 1.556 15.638 -0.754 1.00 90.06 341 GLN A C 1
ATOM 2549 O O . GLN A 1 341 ? 0.640 16.046 -1.471 1.00 90.06 341 GLN A O 1
ATOM 2554 N N . VAL A 1 342 ? 2.789 16.132 -0.829 1.00 91.50 342 VAL A N 1
ATOM 2555 C CA . VAL A 1 342 ? 3.207 17.122 -1.831 1.00 91.50 342 VAL A CA 1
ATOM 2556 C C . VAL A 1 342 ? 4.530 16.668 -2.433 1.00 91.50 342 VAL A C 1
ATOM 2558 O O . VAL A 1 342 ? 5.491 16.430 -1.705 1.00 91.50 342 VAL A O 1
ATOM 2561 N N . VAL A 1 343 ? 4.580 16.566 -3.762 1.00 90.56 343 VAL A N 1
ATOM 2562 C CA . VAL A 1 343 ? 5.802 16.287 -4.530 1.00 90.56 343 VAL A CA 1
ATOM 2563 C C . VAL A 1 343 ? 6.010 17.389 -5.558 1.00 90.56 343 VAL A C 1
ATOM 2565 O O . VAL A 1 343 ? 5.055 17.801 -6.214 1.00 90.56 343 VAL A O 1
ATOM 2568 N N . GLY A 1 344 ? 7.248 17.856 -5.718 1.00 89.75 344 GLY A N 1
ATOM 2569 C CA . GLY A 1 344 ? 7.598 18.925 -6.654 1.00 89.75 344 GLY A CA 1
ATOM 2570 C C . GLY A 1 344 ? 9.084 18.971 -7.010 1.00 89.75 344 GLY A C 1
ATOM 2571 O O . GLY A 1 344 ? 9.901 18.206 -6.494 1.00 89.75 344 GLY A O 1
ATOM 2572 N N . ARG A 1 345 ? 9.447 19.894 -7.907 1.00 87.50 345 ARG A N 1
ATOM 2573 C CA . ARG A 1 345 ? 10.831 20.076 -8.386 1.00 87.50 345 ARG A CA 1
ATOM 2574 C C . ARG A 1 345 ? 11.733 20.909 -7.472 1.00 87.50 345 ARG A C 1
ATOM 2576 O O . ARG A 1 345 ? 12.947 20.801 -7.588 1.00 87.50 345 ARG A O 1
ATOM 2583 N N . THR A 1 346 ? 11.177 21.745 -6.597 1.00 89.38 346 THR A N 1
ATOM 2584 C CA . THR A 1 346 ? 11.948 22.643 -5.719 1.00 89.38 346 THR A CA 1
ATOM 2585 C C . THR A 1 346 ? 11.431 22.598 -4.286 1.00 89.38 346 THR A C 1
ATOM 2587 O O . THR A 1 346 ? 10.242 22.364 -4.059 1.00 89.38 346 THR A O 1
ATOM 2590 N N . LEU A 1 347 ? 12.329 22.844 -3.328 1.00 90.06 347 LEU A N 1
ATOM 2591 C CA . LEU A 1 347 ? 12.012 22.891 -1.900 1.00 90.06 347 LEU A CA 1
ATOM 2592 C C . LEU A 1 347 ? 10.938 23.947 -1.607 1.00 90.06 347 LEU A C 1
ATOM 2594 O O . LEU A 1 347 ? 9.877 23.609 -1.095 1.00 90.06 347 LEU A O 1
ATOM 2598 N N . ASP A 1 348 ? 11.178 25.185 -2.041 1.00 92.38 348 ASP A N 1
ATOM 2599 C CA . ASP A 1 348 ? 10.341 26.366 -1.813 1.00 92.38 348 ASP A CA 1
ATOM 2600 C C . ASP A 1 348 ? 8.885 26.155 -2.272 1.00 92.38 348 ASP A C 1
ATOM 2602 O O . ASP A 1 348 ? 7.939 26.614 -1.631 1.00 92.38 348 ASP A O 1
ATOM 2606 N N . TRP A 1 349 ? 8.689 25.443 -3.392 1.00 93.00 349 TRP A N 1
ATOM 2607 C CA . TRP A 1 349 ? 7.357 25.126 -3.913 1.00 93.00 349 TRP A CA 1
ATOM 2608 C C . TRP A 1 349 ? 6.657 24.077 -3.049 1.00 93.00 349 TRP A C 1
ATOM 2610 O O . TRP A 1 349 ? 5.472 24.227 -2.758 1.00 93.00 349 TRP A O 1
ATOM 2620 N N . VAL A 1 350 ? 7.379 23.035 -2.616 1.00 93.19 350 VAL A N 1
ATOM 2621 C CA . VAL A 1 350 ? 6.822 21.990 -1.744 1.00 93.19 350 VAL A CA 1
ATOM 2622 C C . VAL A 1 350 ? 6.472 22.569 -0.375 1.00 93.19 350 VAL A C 1
ATOM 2624 O O . VAL A 1 350 ? 5.357 22.347 0.082 1.00 93.19 350 VAL A O 1
ATOM 2627 N N . GLU A 1 351 ? 7.351 23.372 0.226 1.00 93.62 351 GLU A N 1
ATOM 2628 C CA . GLU A 1 351 ? 7.137 24.050 1.514 1.00 93.62 351 GLU A CA 1
ATOM 2629 C C . GLU A 1 351 ? 5.953 25.030 1.455 1.00 93.62 351 GLU A C 1
ATOM 2631 O O . GLU A 1 351 ? 5.005 24.928 2.237 1.00 93.62 351 GLU A O 1
ATOM 2636 N N . SER A 1 352 ? 5.934 25.929 0.461 1.00 95.50 352 SER A N 1
ATOM 2637 C CA . SER A 1 352 ? 4.829 26.878 0.273 1.00 95.50 352 SER A CA 1
ATOM 2638 C C . SER A 1 352 ? 3.490 26.167 0.052 1.00 95.50 352 SER A C 1
ATOM 2640 O O . SER A 1 352 ? 2.460 26.576 0.600 1.00 95.50 352 SER A O 1
ATOM 2642 N N . ARG A 1 353 ? 3.487 25.071 -0.718 1.00 95.19 353 ARG A N 1
ATOM 2643 C CA . ARG A 1 353 ? 2.273 24.306 -1.013 1.00 95.19 353 ARG A CA 1
ATOM 2644 C C . ARG A 1 353 ? 1.814 23.452 0.169 1.00 95.19 353 ARG A C 1
ATOM 2646 O O . ARG A 1 353 ? 0.610 23.362 0.393 1.00 95.19 353 ARG A O 1
ATOM 2653 N N . GLN A 1 354 ? 2.738 22.873 0.930 1.00 94.81 354 GLN A N 1
ATOM 2654 C CA . GLN A 1 354 ? 2.482 22.157 2.181 1.00 94.81 354 GLN A CA 1
ATOM 2655 C C . GLN A 1 354 ? 1.796 23.083 3.194 1.00 94.81 354 GLN A C 1
ATOM 2657 O O . GLN A 1 354 ? 0.692 22.770 3.642 1.00 94.81 354 GLN A O 1
ATOM 2662 N N . GLN A 1 355 ? 2.379 24.254 3.479 1.00 95.00 355 GLN A N 1
ATOM 2663 C CA . GLN A 1 355 ? 1.800 25.220 4.417 1.00 95.00 355 GLN A CA 1
ATOM 2664 C C . GLN A 1 355 ? 0.408 25.687 3.966 1.00 95.00 355 GLN A C 1
ATOM 2666 O O . GLN A 1 355 ? -0.543 25.628 4.742 1.00 95.00 355 GLN A O 1
ATOM 2671 N N . GLN A 1 356 ? 0.242 26.037 2.684 1.00 96.19 356 GLN A N 1
ATOM 2672 C CA . GLN A 1 356 ? -1.055 26.451 2.135 1.00 96.19 356 GLN A CA 1
ATOM 2673 C C . GLN A 1 356 ? -2.154 25.382 2.300 1.00 96.19 356 GLN A C 1
ATOM 2675 O O . GLN A 1 356 ? -3.333 25.720 2.438 1.00 96.19 356 GLN A O 1
ATOM 2680 N N . LEU A 1 357 ? -1.800 24.094 2.256 1.00 95.19 357 LEU A N 1
ATOM 2681 C CA . LEU A 1 357 ? -2.749 22.996 2.450 1.00 95.19 357 LEU A CA 1
ATOM 2682 C C . LEU A 1 357 ? -3.072 22.785 3.934 1.00 95.19 357 LEU A C 1
ATOM 2684 O O . LEU A 1 357 ? -4.245 22.608 4.254 1.00 95.19 357 LEU A O 1
ATOM 2688 N N . ILE A 1 358 ? -2.080 22.886 4.826 1.00 94.94 358 ILE A N 1
ATOM 2689 C CA . ILE A 1 358 ? -2.278 22.880 6.285 1.00 94.94 358 ILE A CA 1
ATOM 2690 C C . ILE A 1 358 ? -3.247 24.001 6.690 1.00 94.94 358 ILE A C 1
ATOM 2692 O O . ILE A 1 358 ? -4.287 23.725 7.290 1.00 94.94 358 ILE A O 1
ATOM 2696 N N . ASP A 1 359 ? -2.964 25.241 6.280 1.00 95.50 359 ASP A N 1
ATOM 2697 C CA . ASP A 1 359 ? -3.790 26.416 6.582 1.00 95.50 359 ASP A CA 1
ATOM 2698 C C . ASP A 1 359 ? -5.223 26.247 6.055 1.00 95.50 359 ASP A C 1
ATOM 2700 O O . ASP A 1 359 ? -6.197 26.559 6.748 1.00 95.50 359 ASP A O 1
ATOM 2704 N N . LYS A 1 360 ? -5.380 25.697 4.838 1.00 95.19 360 LYS A N 1
ATOM 2705 C CA . LYS A 1 360 ? -6.698 25.412 4.251 1.00 95.19 360 LYS A CA 1
ATOM 2706 C C . LYS A 1 360 ? -7.459 24.342 5.040 1.00 95.19 360 LYS A C 1
ATOM 2708 O O . LYS A 1 360 ? -8.670 24.478 5.209 1.00 95.19 360 LYS A O 1
ATOM 2713 N N . ILE A 1 361 ? -6.795 23.284 5.503 1.00 95.31 361 ILE A N 1
ATOM 2714 C CA . ILE A 1 361 ? -7.428 22.198 6.267 1.00 95.31 361 ILE A CA 1
ATOM 2715 C C . ILE A 1 361 ? -7.905 22.711 7.631 1.00 95.31 361 ILE A C 1
ATOM 2717 O O . ILE A 1 361 ? -9.073 22.516 7.972 1.00 95.31 361 ILE A O 1
ATOM 2721 N N . VAL A 1 362 ? -7.050 23.431 8.366 1.00 94.12 362 VAL A N 1
ATOM 2722 C CA . VAL A 1 362 ? -7.388 24.004 9.682 1.00 94.12 362 VAL A CA 1
ATOM 2723 C C . VAL A 1 362 ? -8.544 25.002 9.563 1.00 94.12 362 VAL A C 1
ATOM 2725 O O . VAL A 1 362 ? -9.583 24.809 10.193 1.00 94.12 362 VAL A O 1
ATOM 2728 N N . SER A 1 363 ? -8.439 25.996 8.675 1.00 94.19 363 SER A N 1
ATOM 2729 C CA . SER A 1 363 ? -9.499 27.004 8.488 1.00 94.19 363 SER A CA 1
ATOM 2730 C C . SER A 1 363 ? -10.822 26.420 7.962 1.00 94.19 363 SER A C 1
ATOM 2732 O O . SER A 1 363 ? -11.897 26.928 8.292 1.00 94.19 363 SER A O 1
ATOM 2734 N N . THR A 1 364 ? -10.788 25.319 7.197 1.00 94.19 364 THR A N 1
ATOM 2735 C CA . THR A 1 364 ? -12.006 24.584 6.800 1.00 94.19 364 THR A CA 1
ATOM 2736 C C . THR A 1 364 ? -12.664 23.913 8.009 1.00 94.19 364 THR A C 1
ATOM 2738 O O . THR A 1 364 ? -13.881 24.014 8.175 1.00 94.19 364 THR A O 1
ATOM 2741 N N . ALA A 1 365 ? -11.877 23.275 8.880 1.00 93.31 365 ALA A N 1
ATOM 2742 C CA . ALA A 1 365 ? -12.371 22.627 10.094 1.00 93.31 365 ALA A CA 1
ATOM 2743 C C . ALA A 1 365 ? -12.936 23.626 11.121 1.00 93.31 365 ALA A C 1
ATOM 2745 O O . ALA A 1 365 ? -13.959 23.357 11.753 1.00 93.31 365 ALA A O 1
ATOM 2746 N N . GLU A 1 366 ? -12.317 24.797 11.267 1.00 91.88 366 GLU A N 1
ATOM 2747 C CA . GLU A 1 366 ? -12.852 25.901 12.074 1.00 91.88 366 GLU A CA 1
ATOM 2748 C C . GLU A 1 366 ? -14.180 26.411 11.494 1.00 91.88 366 GLU A C 1
ATOM 2750 O O . GLU A 1 366 ? -15.175 26.525 12.212 1.00 91.88 366 GLU A O 1
ATOM 2755 N N . SER A 1 367 ? -14.230 26.633 10.175 1.00 91.19 367 SER A N 1
ATOM 2756 C CA . SER A 1 367 ? -15.422 27.135 9.478 1.00 91.19 367 SER A CA 1
ATOM 2757 C C . SER A 1 367 ? -16.628 26.198 9.595 1.00 91.19 367 SER A C 1
ATOM 2759 O O . SER A 1 367 ? -17.747 26.668 9.806 1.00 91.19 367 SER A O 1
ATOM 2761 N N . GLN A 1 368 ? -16.427 24.880 9.482 1.00 90.06 368 GLN A N 1
ATOM 2762 C CA . GLN A 1 368 ? -17.506 23.895 9.646 1.00 90.06 368 GLN A CA 1
ATOM 2763 C C . GLN A 1 368 ? -18.056 23.881 11.084 1.00 90.06 368 GLN A C 1
ATOM 2765 O O . GLN A 1 368 ? -19.270 23.828 11.281 1.00 90.06 368 GLN A O 1
ATOM 2770 N N . GLN A 1 369 ? -17.191 23.998 12.096 1.00 90.75 369 GLN A N 1
ATOM 2771 C CA . GLN A 1 369 ? -17.609 24.025 13.504 1.00 90.75 369 GLN A CA 1
ATOM 2772 C C . GLN A 1 369 ? -18.295 25.345 13.892 1.00 90.75 369 GLN A C 1
ATOM 2774 O O . GLN A 1 369 ? -19.256 25.340 14.664 1.00 90.75 369 GLN A O 1
ATOM 2779 N N . ALA A 1 370 ? -17.861 26.468 13.314 1.00 88.44 370 ALA A N 1
ATOM 2780 C CA . ALA A 1 370 ? -18.496 27.771 13.500 1.00 88.44 370 ALA A CA 1
ATOM 2781 C C . ALA A 1 370 ? -19.933 27.810 12.943 1.00 88.44 370 ALA A C 1
ATOM 2783 O O . ALA A 1 370 ? -20.823 28.359 13.590 1.00 88.44 370 ALA A O 1
ATOM 2784 N N . GLN A 1 371 ? -20.195 27.171 11.793 1.00 88.31 371 GLN A N 1
ATOM 2785 C CA . GLN A 1 371 ? -21.549 27.065 11.218 1.00 88.31 371 GLN A CA 1
ATOM 2786 C C . GLN A 1 371 ? -22.532 26.300 12.119 1.00 88.31 371 GLN A C 1
ATOM 2788 O O . GLN A 1 371 ? -23.731 26.572 12.094 1.00 88.31 371 GLN A O 1
ATOM 2793 N N . LEU A 1 372 ? -22.029 25.373 12.938 1.00 84.88 372 LEU A N 1
ATOM 2794 C CA . LEU A 1 372 ? -22.813 24.602 13.906 1.00 84.88 372 LEU A CA 1
ATOM 2795 C C . LEU A 1 372 ? -22.910 25.281 15.289 1.00 84.88 372 LEU A C 1
ATOM 2797 O O . LEU A 1 372 ? -23.424 24.680 16.228 1.00 84.88 372 LEU A O 1
ATOM 2801 N N . SER A 1 373 ? -22.448 26.533 15.423 1.00 84.38 373 SER A N 1
ATOM 2802 C CA . SER A 1 373 ? -22.412 27.297 16.683 1.00 84.38 373 SER A CA 1
ATOM 2803 C C . SER A 1 373 ? -21.649 26.606 17.828 1.00 84.38 373 SER A C 1
ATOM 2805 O O . SER A 1 373 ? -21.973 26.803 19.000 1.00 84.38 373 SER A O 1
ATOM 2807 N N . VAL A 1 374 ? -20.633 25.790 17.518 1.00 82.44 374 VAL A N 1
ATOM 2808 C CA . VAL A 1 374 ? -19.865 25.051 18.537 1.00 82.44 374 VAL A CA 1
ATOM 2809 C C . VAL A 1 374 ? -18.990 26.016 19.345 1.00 82.44 374 VAL A C 1
ATOM 2811 O O . VAL A 1 374 ? -18.121 26.696 18.789 1.00 82.44 374 VAL A O 1
ATOM 2814 N N . THR A 1 375 ? -19.211 26.057 20.661 1.00 81.31 375 THR A N 1
ATOM 2815 C CA . THR A 1 375 ? -18.407 26.805 21.644 1.00 81.31 375 THR A CA 1
ATOM 2816 C C . THR A 1 375 ? -16.964 26.310 21.680 1.00 81.31 375 THR A C 1
ATOM 2818 O O . THR A 1 375 ? -16.723 25.131 21.435 1.00 81.31 375 THR A O 1
ATOM 2821 N N . ASP A 1 376 ? -16.008 27.178 22.021 1.00 74.56 376 ASP A N 1
ATOM 2822 C CA . ASP A 1 376 ? -14.569 26.874 21.939 1.00 74.56 376 ASP A CA 1
ATOM 2823 C C . ASP A 1 376 ? -14.183 25.594 22.717 1.00 74.56 376 ASP A C 1
ATOM 2825 O O . ASP A 1 376 ? -13.563 24.700 22.142 1.00 74.56 376 ASP A O 1
ATOM 2829 N N . ASP A 1 377 ? -14.676 25.432 23.953 1.00 75.19 377 ASP A N 1
ATOM 2830 C CA . ASP A 1 377 ? -14.485 24.236 24.803 1.00 75.19 377 ASP A CA 1
ATOM 2831 C C . ASP A 1 377 ? -15.061 22.929 24.215 1.00 75.19 377 ASP A C 1
ATOM 2833 O O . ASP A 1 377 ? -14.803 21.838 24.722 1.00 75.19 377 ASP A O 1
ATOM 2837 N N . GLY A 1 378 ? -15.884 23.030 23.167 1.00 80.44 378 GLY A N 1
ATOM 2838 C CA . GLY A 1 378 ? -16.517 21.913 22.468 1.00 80.44 378 GLY A CA 1
ATOM 2839 C C . GLY A 1 378 ? -15.885 21.577 21.116 1.00 80.44 378 GLY A C 1
ATOM 2840 O O . GLY A 1 378 ? -16.364 20.651 20.459 1.00 80.44 378 GLY A O 1
ATOM 2841 N N . ARG A 1 379 ? -14.843 22.297 20.669 1.00 87.44 379 ARG A N 1
ATOM 2842 C CA . ARG A 1 379 ? -14.273 22.105 19.324 1.00 87.44 379 ARG A CA 1
ATOM 2843 C C . ARG A 1 379 ? -13.279 20.951 19.218 1.00 87.44 379 ARG A C 1
ATOM 2845 O O . ARG A 1 379 ? -12.350 20.805 20.012 1.00 87.44 379 ARG A O 1
ATOM 2852 N N . ILE A 1 380 ? -13.436 20.184 18.142 1.00 90.38 380 ILE A N 1
ATOM 2853 C CA . ILE A 1 380 ? -12.444 19.234 17.648 1.00 90.38 380 ILE A CA 1
ATOM 2854 C C . ILE A 1 380 ? -11.168 20.017 17.328 1.00 90.38 380 ILE A C 1
ATOM 2856 O O . ILE A 1 380 ? -11.172 20.950 16.521 1.00 90.38 380 ILE A O 1
ATOM 2860 N N . THR A 1 381 ? -10.080 19.625 17.984 1.00 88.94 381 THR A N 1
ATOM 2861 C CA . THR A 1 381 ? -8.757 20.237 17.865 1.00 88.94 381 THR A CA 1
ATOM 2862 C C . THR A 1 381 ? -7.997 19.576 16.720 1.00 88.94 381 THR A C 1
ATOM 2864 O O . THR A 1 381 ? -7.806 18.361 16.735 1.00 88.94 381 THR A O 1
ATOM 2867 N N . ALA A 1 382 ? -7.549 20.365 15.742 1.00 91.19 382 ALA A N 1
ATOM 2868 C CA . ALA A 1 382 ? -6.652 19.914 14.680 1.00 91.19 382 ALA A CA 1
ATOM 2869 C C . ALA A 1 382 ? -5.190 20.187 15.076 1.00 91.19 382 ALA A C 1
ATOM 2871 O O . ALA A 1 382 ? -4.862 21.284 15.524 1.00 91.19 382 ALA A O 1
ATOM 2872 N N . SER A 1 383 ? -4.304 19.203 14.915 1.00 89.94 383 SER A N 1
ATOM 2873 C CA . SER A 1 383 ? -2.890 19.313 15.288 1.00 89.94 383 SER A CA 1
ATOM 2874 C C . SER A 1 383 ? -1.985 18.667 14.239 1.00 89.94 383 SER A C 1
ATOM 2876 O O . SER A 1 383 ? -2.142 17.492 13.909 1.00 89.94 383 SER A O 1
ATOM 2878 N N . VAL A 1 384 ? -1.032 19.433 13.704 1.00 90.88 384 VAL A N 1
ATOM 2879 C CA . VAL A 1 384 ? -0.031 18.934 12.746 1.00 90.88 384 VAL A CA 1
ATOM 2880 C C . VAL A 1 384 ? 1.005 18.095 13.493 1.00 90.88 384 VAL A C 1
ATOM 2882 O O . VAL A 1 384 ? 1.588 18.565 14.469 1.00 90.88 384 VAL A O 1
ATOM 2885 N N . VAL A 1 385 ? 1.267 16.868 13.038 1.00 86.62 385 VAL A N 1
ATOM 2886 C CA . VAL A 1 385 ? 2.243 15.967 13.668 1.00 86.62 385 VAL A CA 1
ATOM 2887 C C . VAL A 1 385 ? 3.668 16.430 13.307 1.00 86.62 385 VAL A C 1
ATOM 2889 O O . VAL A 1 385 ? 4.070 16.256 12.154 1.00 86.62 385 VAL A O 1
ATOM 2892 N N . PRO A 1 386 ? 4.484 16.982 14.235 1.00 82.25 386 PRO A N 1
ATOM 2893 C CA . PRO A 1 386 ? 5.688 17.742 13.859 1.00 82.25 386 PRO A CA 1
ATOM 2894 C C . PRO A 1 386 ? 6.810 16.927 13.205 1.00 82.25 386 PRO A C 1
ATOM 2896 O O . PRO A 1 386 ? 7.675 17.487 12.544 1.00 82.25 386 PRO A O 1
ATOM 2899 N N . LEU A 1 387 ? 6.810 15.600 13.365 1.00 80.31 387 LEU A N 1
ATOM 2900 C CA . LEU A 1 387 ? 7.765 14.714 12.687 1.00 80.31 387 LEU A CA 1
ATOM 2901 C C . LEU A 1 387 ? 7.431 14.500 11.199 1.00 80.31 387 LEU A C 1
ATOM 2903 O O . LEU A 1 387 ? 8.280 14.036 10.449 1.00 80.31 387 LEU A O 1
ATOM 2907 N N . THR A 1 388 ? 6.215 14.851 10.770 1.00 84.00 388 THR A N 1
ATOM 2908 C CA . THR A 1 388 ? 5.702 14.619 9.407 1.00 84.00 388 THR A CA 1
ATOM 2909 C C . THR A 1 388 ? 5.800 15.851 8.497 1.00 84.00 388 THR A C 1
ATOM 2911 O O . THR A 1 388 ? 5.459 15.787 7.318 1.00 84.00 388 THR A O 1
ATOM 2914 N N . THR A 1 389 ? 6.278 16.987 9.013 1.00 85.88 389 THR A N 1
ATOM 2915 C CA . THR A 1 389 ? 6.469 18.215 8.221 1.00 85.88 389 THR A CA 1
ATOM 2916 C C . THR A 1 389 ? 7.785 18.238 7.442 1.00 85.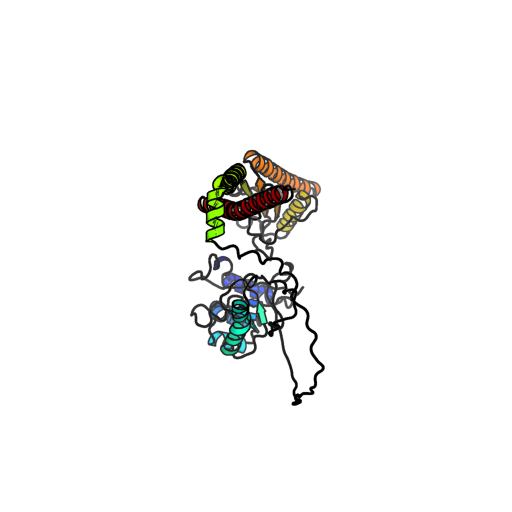88 389 THR A C 1
ATOM 2918 O O . THR A 1 389 ? 7.990 19.137 6.630 1.00 85.88 389 THR A O 1
ATOM 2921 N N . GLN A 1 390 ? 8.683 17.269 7.653 1.00 90.06 390 GLN A N 1
ATOM 2922 C CA . GLN A 1 390 ? 9.968 17.221 6.951 1.00 90.06 390 GLN A CA 1
ATOM 2923 C C . GLN A 1 390 ? 9.777 17.043 5.437 1.00 90.06 390 GLN A C 1
ATOM 2925 O O . GLN A 1 390 ? 8.878 16.328 4.987 1.00 90.06 390 GLN A O 1
ATOM 2930 N N . ILE A 1 391 ? 10.641 17.693 4.655 1.00 90.31 391 ILE A N 1
ATOM 2931 C CA . ILE A 1 391 ? 10.669 17.592 3.194 1.00 90.31 391 ILE A CA 1
ATOM 2932 C C . ILE A 1 391 ? 11.927 16.817 2.794 1.00 90.31 391 ILE A C 1
ATOM 2934 O O . ILE A 1 391 ? 13.052 17.271 3.001 1.00 90.31 391 ILE A O 1
ATOM 2938 N N . GLU A 1 392 ? 11.734 15.638 2.215 1.00 88.69 392 GLU A N 1
ATOM 2939 C CA . GLU A 1 392 ? 12.799 14.775 1.718 1.00 88.69 392 GLU A CA 1
ATOM 2940 C C . GLU A 1 392 ? 13.199 15.170 0.292 1.00 88.69 392 GLU A C 1
ATOM 2942 O O . GLU A 1 392 ? 12.347 15.454 -0.551 1.00 88.69 392 GLU A O 1
ATOM 2947 N N . HIS A 1 393 ? 14.499 15.134 -0.011 1.00 88.38 393 HIS A N 1
ATOM 2948 C CA . HIS A 1 393 ? 15.007 15.311 -1.371 1.00 88.38 393 HIS A CA 1
ATOM 2949 C C . HIS A 1 393 ? 15.367 13.954 -1.990 1.00 88.38 393 HIS A C 1
ATOM 2951 O O . HIS A 1 393 ? 16.443 13.396 -1.757 1.00 88.38 393 HIS A O 1
ATOM 2957 N N . VAL A 1 394 ? 14.452 13.418 -2.796 1.00 84.19 394 VAL A N 1
ATOM 2958 C CA . VAL A 1 394 ? 14.589 12.111 -3.439 1.00 84.19 394 VAL A CA 1
ATOM 2959 C C . VAL A 1 394 ? 15.449 12.242 -4.693 1.00 84.19 394 VAL A C 1
ATOM 2961 O O . VAL A 1 394 ? 15.075 12.915 -5.654 1.00 84.19 394 VAL A O 1
ATOM 2964 N N . THR A 1 395 ? 16.591 11.554 -4.711 1.00 82.81 395 THR A N 1
ATOM 2965 C CA . THR A 1 395 ? 17.525 11.534 -5.848 1.00 82.81 395 THR A CA 1
ATOM 2966 C C . THR A 1 395 ? 17.768 10.108 -6.355 1.00 82.81 395 THR A C 1
ATOM 2968 O O . THR A 1 395 ? 17.715 9.158 -5.570 1.00 82.81 395 THR A O 1
ATOM 2971 N N . PRO A 1 396 ? 18.039 9.907 -7.661 1.00 76.62 396 PRO A N 1
ATOM 2972 C CA . PRO A 1 396 ? 18.379 8.587 -8.187 1.00 76.62 396 PRO A CA 1
ATOM 2973 C C . PRO A 1 396 ? 19.672 8.040 -7.568 1.00 76.62 396 PRO A C 1
ATOM 2975 O O . PRO A 1 396 ? 20.670 8.752 -7.443 1.00 76.62 396 PRO A O 1
ATOM 2978 N N . SER A 1 397 ? 19.689 6.749 -7.232 1.00 81.06 397 SER A N 1
ATOM 2979 C CA . SER A 1 397 ? 20.890 6.102 -6.699 1.00 81.06 397 SER A CA 1
ATOM 2980 C C . SER A 1 397 ? 22.022 6.066 -7.736 1.00 81.06 397 SER A C 1
ATOM 2982 O O . SER A 1 397 ? 21.791 5.983 -8.945 1.00 81.06 397 SER A O 1
ATOM 2984 N N . ARG A 1 398 ? 23.280 6.069 -7.272 1.00 82.06 398 ARG A N 1
ATOM 2985 C CA . ARG A 1 398 ? 24.458 6.012 -8.163 1.00 82.06 398 ARG A CA 1
ATOM 2986 C C . ARG A 1 398 ? 24.434 4.793 -9.094 1.00 82.06 398 ARG A C 1
ATOM 2988 O O . ARG A 1 398 ? 24.847 4.906 -10.243 1.00 82.06 398 ARG A O 1
ATOM 2995 N N . SER A 1 399 ? 23.922 3.652 -8.626 1.00 81.06 399 SER A N 1
ATOM 2996 C CA . SER A 1 399 ? 23.738 2.451 -9.447 1.00 81.06 399 SER A CA 1
ATOM 2997 C C . SER A 1 399 ? 22.645 2.628 -10.504 1.00 81.06 399 SER A C 1
ATOM 2999 O O . SER A 1 399 ? 22.877 2.275 -11.656 1.00 81.06 399 SER A O 1
ATOM 3001 N N . ALA A 1 400 ? 21.499 3.233 -10.166 1.00 80.62 400 ALA A N 1
ATOM 3002 C CA . ALA A 1 400 ? 20.448 3.530 -11.142 1.00 80.62 400 ALA A CA 1
ATOM 3003 C C . ALA A 1 400 ? 20.944 4.474 -12.253 1.00 80.62 400 ALA A C 1
ATOM 3005 O O . ALA A 1 400 ? 20.680 4.224 -13.429 1.00 80.62 400 ALA A O 1
ATOM 3006 N N . LEU A 1 401 ? 21.728 5.502 -11.902 1.00 83.94 401 LEU A N 1
ATOM 3007 C CA . LEU A 1 401 ? 22.350 6.405 -12.877 1.00 83.94 401 LEU A CA 1
ATOM 3008 C C . LEU A 1 401 ? 23.329 5.671 -13.806 1.00 83.94 401 LEU A C 1
ATOM 3010 O O . LEU A 1 401 ? 23.248 5.833 -15.022 1.00 83.94 401 LEU A O 1
ATOM 3014 N N . VAL A 1 402 ? 24.219 4.830 -13.264 1.00 86.88 402 VAL A N 1
ATOM 3015 C CA . VAL A 1 402 ? 25.165 4.036 -14.072 1.00 86.88 402 VAL A CA 1
ATOM 3016 C C . VAL A 1 402 ? 24.429 3.084 -15.020 1.00 86.88 402 VAL A C 1
ATOM 3018 O O . VAL A 1 402 ? 24.774 3.021 -16.199 1.00 86.88 402 VAL A O 1
ATOM 3021 N N . THR A 1 403 ? 23.384 2.397 -14.550 1.00 86.44 403 THR A N 1
ATOM 3022 C CA . THR A 1 403 ? 22.561 1.509 -15.387 1.00 86.44 403 THR A CA 1
ATOM 3023 C C . THR A 1 403 ? 21.834 2.278 -16.494 1.00 86.44 403 THR A C 1
ATOM 3025 O O . THR A 1 403 ? 21.819 1.822 -17.637 1.00 86.44 403 THR A O 1
ATOM 3028 N N . ALA A 1 404 ? 21.287 3.464 -16.201 1.00 86.06 404 ALA A N 1
ATOM 3029 C CA . ALA A 1 404 ? 20.635 4.313 -17.198 1.00 86.06 404 ALA A CA 1
ATOM 3030 C C . ALA A 1 404 ? 21.616 4.795 -18.283 1.00 86.06 404 ALA A C 1
ATOM 3032 O O . ALA A 1 404 ? 21.329 4.657 -19.473 1.00 86.06 404 ALA A O 1
ATOM 3033 N N . PHE A 1 405 ? 22.806 5.276 -17.897 1.00 90.38 405 PHE A N 1
ATOM 3034 C CA . PHE A 1 405 ? 23.868 5.629 -18.847 1.00 90.38 405 PHE A CA 1
ATOM 3035 C C . PHE A 1 405 ? 24.298 4.425 -19.698 1.00 90.38 405 PHE A C 1
ATOM 3037 O O . PHE A 1 405 ? 24.395 4.544 -20.918 1.00 90.38 405 PHE A O 1
ATOM 3044 N N . ALA A 1 406 ? 24.518 3.256 -19.088 1.00 91.25 406 ALA A N 1
ATOM 3045 C CA . ALA A 1 406 ? 24.909 2.046 -19.809 1.00 91.25 406 ALA A CA 1
ATOM 3046 C C . ALA A 1 406 ? 23.845 1.607 -20.833 1.00 91.25 406 ALA A C 1
ATOM 3048 O O . ALA A 1 406 ? 24.188 1.278 -21.970 1.00 91.25 406 ALA A O 1
ATOM 3049 N N . ALA A 1 407 ? 22.559 1.666 -20.470 1.00 92.56 407 ALA A N 1
ATOM 3050 C CA . ALA A 1 407 ? 21.451 1.368 -21.374 1.00 92.56 407 ALA A CA 1
ATOM 3051 C C . ALA A 1 407 ? 21.378 2.361 -22.550 1.00 92.56 407 ALA A C 1
ATOM 3053 O O . ALA A 1 407 ? 21.283 1.940 -23.703 1.00 92.56 407 ALA A O 1
ATOM 3054 N N . MET A 1 408 ? 21.498 3.667 -22.284 1.00 93.56 408 MET A N 1
ATOM 3055 C CA . MET A 1 408 ? 21.501 4.709 -23.322 1.00 93.56 408 MET A CA 1
ATOM 3056 C C . MET A 1 408 ? 22.669 4.547 -24.307 1.00 93.56 408 MET A C 1
ATOM 3058 O O . MET A 1 408 ? 22.477 4.648 -25.520 1.00 93.56 408 MET A O 1
ATOM 3062 N N . LEU A 1 409 ? 23.867 4.224 -23.809 1.00 95.12 409 LEU A N 1
ATOM 3063 C CA . LEU A 1 409 ? 25.043 3.948 -24.642 1.00 95.12 409 LEU A CA 1
ATOM 3064 C C . LEU A 1 409 ? 24.875 2.661 -25.470 1.00 95.12 409 LEU A C 1
ATOM 3066 O O . LEU A 1 409 ? 25.237 2.643 -26.647 1.00 95.12 409 LEU A O 1
ATOM 3070 N N . ALA A 1 410 ? 24.284 1.604 -24.904 1.00 94.50 410 ALA A N 1
ATOM 3071 C CA . ALA A 1 410 ? 24.000 0.363 -25.627 1.00 94.50 410 ALA A CA 1
ATOM 3072 C C . ALA A 1 410 ? 22.977 0.571 -26.761 1.00 94.50 410 ALA A C 1
ATOM 3074 O O . ALA A 1 410 ? 23.193 0.102 -27.880 1.00 94.50 410 ALA A O 1
ATOM 3075 N N . VAL A 1 411 ? 21.905 1.332 -26.513 1.00 95.56 411 VAL A N 1
ATOM 3076 C CA . VAL A 1 411 ? 20.923 1.712 -27.544 1.00 95.56 411 VAL A CA 1
ATOM 3077 C C . VAL A 1 411 ? 21.582 2.554 -28.644 1.00 95.56 411 VAL A C 1
ATOM 3079 O O . VAL A 1 411 ? 21.390 2.270 -29.827 1.00 95.56 411 VAL A O 1
ATOM 3082 N N . ALA A 1 412 ? 22.424 3.528 -28.283 1.00 94.88 412 ALA A N 1
ATOM 3083 C CA . ALA A 1 412 ? 23.168 4.340 -29.247 1.00 94.88 412 ALA A CA 1
ATOM 3084 C C . ALA A 1 412 ? 24.119 3.507 -30.127 1.00 94.88 412 ALA A C 1
ATOM 3086 O O . ALA A 1 412 ? 24.193 3.734 -31.336 1.00 94.88 412 ALA A O 1
ATOM 3087 N N . LEU A 1 413 ? 24.800 2.506 -29.553 1.00 94.56 413 LEU A N 1
ATOM 3088 C CA . LEU A 1 413 ? 25.638 1.560 -30.299 1.00 94.56 413 LEU A CA 1
ATOM 3089 C C . LEU A 1 413 ? 24.822 0.704 -31.273 1.00 94.56 413 LEU A C 1
ATOM 3091 O O . LEU A 1 413 ? 25.235 0.547 -32.420 1.00 94.56 413 LEU A O 1
ATOM 3095 N N . LEU A 1 414 ? 23.665 0.182 -30.853 1.00 93.62 414 LEU A N 1
ATOM 3096 C CA . LEU A 1 414 ? 22.791 -0.628 -31.709 1.00 93.62 414 LEU A CA 1
ATOM 3097 C C . LEU A 1 414 ? 22.236 0.185 -32.888 1.00 93.62 414 LEU A C 1
ATOM 3099 O O . LEU A 1 414 ? 22.297 -0.269 -34.032 1.00 93.62 414 LEU A O 1
ATOM 3103 N N . ILE A 1 415 ? 21.760 1.410 -32.641 1.00 94.44 415 ILE A N 1
ATOM 3104 C CA . ILE A 1 415 ? 21.296 2.311 -33.707 1.00 94.44 415 ILE A CA 1
ATOM 3105 C C . ILE A 1 415 ? 22.471 2.700 -34.619 1.00 94.44 415 ILE A C 1
ATOM 3107 O O . ILE A 1 415 ? 22.340 2.665 -35.842 1.00 94.44 415 ILE A O 1
ATOM 3111 N N . GLY A 1 416 ? 23.645 2.998 -34.052 1.00 92.44 416 GLY A N 1
ATOM 3112 C CA . GLY A 1 416 ? 24.856 3.342 -34.802 1.00 92.44 416 GLY A CA 1
ATOM 3113 C C . GLY A 1 416 ? 25.395 2.207 -35.673 1.00 92.44 416 GLY A C 1
ATOM 3114 O O . GLY A 1 416 ? 25.890 2.460 -36.774 1.00 92.44 416 GLY A O 1
ATOM 3115 N N . ALA A 1 417 ? 25.244 0.959 -35.231 1.00 90.38 417 ALA A N 1
ATOM 3116 C CA . ALA A 1 417 ? 25.573 -0.234 -35.999 1.00 90.38 417 ALA A CA 1
ATOM 3117 C C . ALA A 1 417 ? 24.708 -0.348 -37.264 1.00 90.38 417 ALA A C 1
ATOM 3119 O O . ALA A 1 417 ? 25.236 -0.429 -38.377 1.00 90.38 417 ALA A O 1
ATOM 3120 N N . TRP A 1 418 ? 23.382 -0.262 -37.114 1.00 90.88 418 TRP A N 1
ATOM 3121 C CA . TRP A 1 418 ? 22.449 -0.304 -38.244 1.00 90.88 418 TRP A CA 1
ATOM 3122 C C . TRP A 1 418 ? 22.575 0.916 -39.163 1.00 90.88 418 TRP A C 1
ATOM 3124 O O . TRP A 1 418 ? 22.572 0.757 -40.385 1.00 90.88 418 TRP A O 1
ATOM 3134 N N . ALA A 1 419 ? 22.782 2.115 -38.609 1.00 91.12 419 ALA A N 1
ATOM 3135 C CA . ALA A 1 419 ? 23.047 3.324 -39.389 1.00 91.12 419 ALA A CA 1
ATOM 3136 C C . ALA A 1 419 ? 24.320 3.186 -40.244 1.00 91.12 419 ALA A C 1
ATOM 3138 O O . ALA A 1 419 ? 24.305 3.531 -41.425 1.00 91.12 419 ALA A O 1
ATOM 3139 N N . SER A 1 420 ? 25.397 2.615 -39.693 1.00 90.69 420 SER A N 1
ATOM 3140 C CA . SER A 1 420 ? 26.648 2.370 -40.429 1.00 90.69 420 SER A CA 1
ATOM 3141 C C . SER A 1 420 ? 26.444 1.429 -41.621 1.00 90.69 420 SER A C 1
ATOM 3143 O O . SER A 1 420 ? 26.921 1.714 -42.720 1.00 90.69 420 SER A O 1
ATOM 3145 N N . VAL A 1 421 ? 25.688 0.341 -41.428 1.00 90.12 421 VAL A N 1
ATOM 3146 C CA . VAL A 1 421 ? 25.339 -0.617 -42.495 1.00 90.12 421 VAL A CA 1
ATOM 3147 C C . VAL A 1 421 ? 24.436 0.028 -43.556 1.00 90.12 421 VAL A C 1
ATOM 3149 O O . VAL A 1 421 ? 24.660 -0.169 -44.750 1.00 90.12 421 VAL A O 1
ATOM 3152 N N . GLY A 1 422 ? 23.452 0.837 -43.148 1.00 87.69 422 GLY A N 1
ATOM 3153 C CA . GLY A 1 422 ? 22.576 1.577 -44.063 1.00 87.69 422 GLY A CA 1
ATOM 3154 C C . GLY A 1 422 ? 23.326 2.609 -44.913 1.00 87.69 422 GLY A C 1
ATOM 3155 O O . GLY A 1 422 ? 23.095 2.701 -46.120 1.00 87.69 422 GLY A O 1
ATOM 3156 N N . ILE A 1 423 ? 24.276 3.336 -44.314 1.00 89.00 423 ILE A N 1
ATOM 3157 C CA . ILE A 1 423 ? 25.149 4.287 -45.017 1.00 89.00 423 ILE A CA 1
ATOM 3158 C C . ILE A 1 423 ? 26.023 3.562 -46.048 1.00 89.00 423 ILE A C 1
ATOM 3160 O O . ILE A 1 423 ? 26.092 4.009 -47.193 1.00 89.00 423 ILE A O 1
ATOM 3164 N N . ASP A 1 424 ? 26.654 2.439 -45.686 1.00 85.50 424 ASP A N 1
ATOM 3165 C CA . ASP A 1 424 ? 27.475 1.670 -46.631 1.00 85.50 424 ASP A CA 1
ATOM 3166 C C . ASP A 1 424 ? 26.638 1.127 -47.801 1.00 85.50 424 ASP A C 1
ATOM 3168 O O . ASP A 1 424 ? 27.029 1.301 -48.955 1.00 85.50 424 ASP A O 1
ATOM 3172 N N . ARG A 1 425 ? 25.446 0.574 -47.535 1.00 85.62 425 ARG A N 1
ATOM 3173 C CA . ARG A 1 425 ? 24.499 0.134 -48.578 1.00 85.62 425 ARG A CA 1
ATOM 3174 C C . ARG A 1 425 ? 24.102 1.274 -49.523 1.00 85.62 425 ARG A C 1
ATOM 3176 O O . ARG A 1 425 ? 24.145 1.099 -50.740 1.00 85.62 425 ARG A O 1
ATOM 3183 N N . MET A 1 426 ? 23.758 2.449 -48.988 1.00 84.81 426 MET A N 1
ATOM 3184 C CA . MET A 1 426 ? 23.363 3.607 -49.801 1.00 84.81 426 MET A CA 1
ATOM 3185 C C . MET A 1 426 ? 24.520 4.155 -50.651 1.00 84.81 426 MET A C 1
ATOM 3187 O O . MET A 1 426 ? 24.288 4.615 -51.770 1.00 84.81 426 MET A O 1
ATOM 3191 N N . LEU A 1 427 ? 25.756 4.129 -50.143 1.00 82.50 427 LEU A N 1
ATOM 3192 C CA . LEU A 1 427 ? 26.926 4.608 -50.882 1.00 82.50 427 LEU A CA 1
ATOM 3193 C C . LEU A 1 427 ? 27.337 3.642 -52.000 1.00 82.50 427 LEU A C 1
ATOM 3195 O O . LEU A 1 427 ? 27.590 4.107 -53.111 1.00 82.50 427 LEU A O 1
ATOM 3199 N N . THR A 1 428 ? 27.324 2.327 -51.757 1.00 80.81 428 THR A N 1
ATOM 3200 C CA . THR A 1 428 ? 27.570 1.319 -52.805 1.00 80.81 428 THR A CA 1
ATOM 3201 C C . THR A 1 428 ? 26.516 1.422 -53.909 1.00 80.81 428 THR A C 1
ATOM 3203 O O . THR A 1 428 ? 26.862 1.695 -55.053 1.00 80.81 428 THR A O 1
ATOM 3206 N N . ALA A 1 429 ? 25.222 1.416 -53.561 1.00 76.56 429 ALA A N 1
ATOM 3207 C CA . ALA A 1 429 ? 24.134 1.533 -54.539 1.00 76.56 429 ALA A CA 1
ATOM 3208 C C . ALA A 1 429 ? 24.116 2.867 -55.324 1.00 76.56 429 ALA A C 1
ATOM 3210 O O . ALA A 1 429 ? 23.471 2.961 -56.371 1.00 76.56 429 ALA A O 1
ATOM 3211 N N . ARG A 1 430 ? 24.800 3.916 -54.838 1.00 73.88 430 ARG A N 1
ATOM 3212 C CA . ARG A 1 430 ? 25.058 5.155 -55.597 1.00 73.88 430 ARG A CA 1
ATOM 3213 C C . ARG A 1 430 ? 26.246 5.012 -56.549 1.00 73.88 430 ARG A C 1
ATOM 3215 O O . ARG A 1 430 ? 26.171 5.522 -57.664 1.00 73.88 430 ARG A O 1
ATOM 3222 N N . HIS A 1 431 ? 27.311 4.330 -56.129 1.00 73.81 431 HIS A N 1
ATOM 3223 C CA . HIS A 1 431 ? 28.481 4.054 -56.963 1.00 73.81 431 HIS A CA 1
ATOM 3224 C C . HIS A 1 431 ? 28.124 3.146 -58.147 1.00 73.81 431 HIS A C 1
ATOM 3226 O O . HIS A 1 431 ? 28.457 3.476 -59.284 1.00 73.81 431 HIS A O 1
ATOM 3232 N N . ASP A 1 432 ? 27.361 2.079 -57.903 1.00 71.81 432 ASP A N 1
ATOM 3233 C CA . ASP A 1 432 ? 26.946 1.122 -58.933 1.00 71.81 432 ASP A CA 1
ATOM 3234 C C . ASP A 1 432 ? 26.156 1.829 -60.046 1.00 71.81 432 ASP A C 1
ATOM 3236 O O . ASP A 1 432 ? 26.559 1.798 -61.211 1.00 71.81 432 ASP A O 1
ATOM 3240 N N . ARG A 1 433 ? 25.115 2.595 -59.672 1.00 69.06 433 ARG A N 1
ATOM 3241 C CA . ARG A 1 433 ? 24.298 3.408 -60.597 1.00 69.06 433 ARG A CA 1
ATOM 3242 C C . ARG A 1 433 ? 25.120 4.428 -61.387 1.00 69.06 433 ARG A C 1
ATOM 3244 O O . ARG A 1 433 ? 24.850 4.635 -62.567 1.00 69.06 433 ARG A O 1
ATOM 3251 N N . ALA A 1 434 ? 26.103 5.072 -60.755 1.00 67.25 434 ALA A N 1
ATOM 3252 C CA . ALA A 1 434 ? 26.999 5.998 -61.443 1.00 67.25 434 ALA A CA 1
ATOM 3253 C C . ALA A 1 434 ? 27.901 5.267 -62.455 1.00 67.25 434 ALA A C 1
ATOM 3255 O O . ALA A 1 434 ? 28.102 5.761 -63.563 1.00 67.25 434 ALA A O 1
ATOM 3256 N N . SER A 1 435 ? 28.396 4.073 -62.111 1.00 67.38 435 SER A N 1
ATOM 3257 C CA . SER A 1 435 ? 29.246 3.268 -62.993 1.00 67.38 435 SER A CA 1
ATOM 3258 C C . SER A 1 435 ? 28.484 2.685 -64.189 1.00 67.38 435 SER A C 1
ATOM 3260 O O . SER A 1 435 ? 29.013 2.670 -65.299 1.00 67.38 435 SER A O 1
ATOM 3262 N N . ASP A 1 436 ? 27.224 2.281 -64.010 1.00 64.19 436 ASP A N 1
ATOM 3263 C CA . ASP A 1 436 ? 26.380 1.808 -65.111 1.00 64.19 436 ASP A CA 1
ATOM 3264 C C . ASP A 1 436 ? 25.926 2.964 -66.010 1.00 64.19 436 ASP A C 1
ATOM 3266 O O . ASP A 1 436 ? 25.937 2.827 -67.232 1.00 64.19 436 ASP A O 1
ATOM 3270 N N . SER A 1 437 ? 25.643 4.145 -65.443 1.00 61.56 437 SER A N 1
ATOM 3271 C CA . SER A 1 437 ? 25.385 5.354 -66.237 1.00 61.56 437 SER A CA 1
ATOM 3272 C C . SER A 1 437 ? 26.593 5.794 -67.074 1.00 61.56 437 SER A C 1
ATOM 3274 O O . SER A 1 437 ? 26.395 6.433 -68.104 1.00 61.56 437 SER A O 1
ATOM 3276 N N . ALA A 1 438 ? 27.821 5.464 -66.658 1.00 58.88 438 ALA A N 1
ATOM 3277 C CA . ALA A 1 438 ? 29.033 5.709 -67.439 1.00 58.88 438 ALA A CA 1
ATOM 3278 C C . ALA A 1 438 ? 29.247 4.644 -68.533 1.00 58.88 438 ALA A C 1
ATOM 3280 O O . ALA A 1 438 ? 29.595 4.984 -69.660 1.00 58.88 438 ALA A O 1
ATOM 3281 N N . LYS A 1 439 ? 28.980 3.360 -68.245 1.00 58.38 439 LYS A N 1
ATOM 3282 C CA . LYS A 1 439 ? 29.038 2.271 -69.246 1.00 58.38 439 LYS A CA 1
ATOM 3283 C C . LYS A 1 439 ? 27.949 2.387 -70.318 1.00 58.38 439 LYS A C 1
ATOM 3285 O O . LYS A 1 439 ? 28.151 1.936 -71.437 1.00 58.38 439 LYS A O 1
ATOM 3290 N N . GLY A 1 440 ? 26.815 3.012 -69.998 1.00 54.81 440 GLY A N 1
ATOM 3291 C CA . GLY A 1 440 ? 25.774 3.367 -70.967 1.00 54.81 440 GLY A CA 1
ATOM 3292 C C . GLY A 1 440 ? 26.144 4.517 -71.916 1.00 54.81 440 GLY A C 1
ATOM 3293 O O . GLY A 1 440 ? 25.311 4.900 -72.732 1.00 54.81 440 GLY A O 1
ATOM 3294 N N . GLN A 1 441 ? 27.352 5.088 -71.806 1.00 52.50 441 GLN A N 1
ATOM 3295 C CA . GLN A 1 441 ? 27.850 6.190 -72.638 1.00 52.50 441 GLN A CA 1
ATOM 3296 C C . GLN A 1 441 ? 29.185 5.852 -73.331 1.00 52.50 441 GLN A C 1
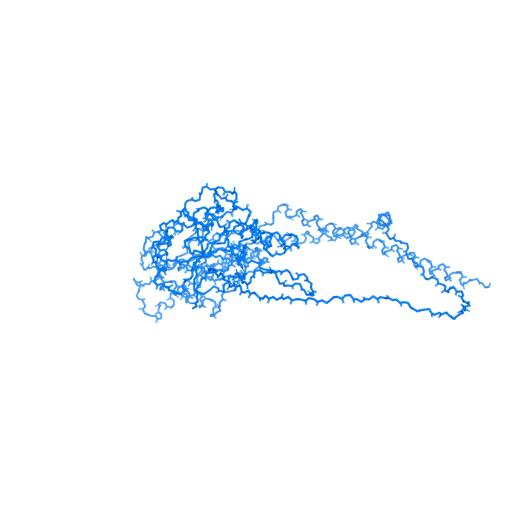ATOM 3298 O O . GLN A 1 441 ? 30.115 6.657 -73.357 1.00 52.50 441 GLN A O 1
ATOM 3303 N N . THR A 1 442 ? 29.261 4.673 -73.950 1.00 48.34 442 THR A N 1
ATOM 3304 C CA . THR A 1 442 ? 30.211 4.390 -75.042 1.00 48.34 442 THR A CA 1
ATOM 3305 C C . THR A 1 442 ? 29.427 4.127 -76.334 1.00 48.34 442 THR A C 1
ATOM 3307 O O . THR A 1 442 ? 28.487 3.331 -76.269 1.00 48.34 442 THR A O 1
ATOM 3310 N N . PRO A 1 443 ? 29.753 4.808 -77.452 1.00 52.41 443 PRO A N 1
ATOM 3311 C CA . PRO A 1 443 ? 28.974 4.772 -78.696 1.00 52.41 443 PRO A CA 1
ATOM 3312 C C . PRO A 1 443 ? 29.153 3.479 -79.507 1.00 52.41 443 PRO A C 1
ATOM 3314 O O . PRO A 1 443 ? 30.226 2.846 -79.381 1.00 52.41 443 PRO A O 1
#

Radius of gyration: 33.52 Å; Cα contacts (8 Å, |Δi|>4): 663; chains: 1; bounding box: 58×73×105 Å

Mean predicted aligned error: 19.91 Å

Solvent-accessible surface area (backbone atoms only — not comparable to full-atom values): 25318 Å² total; per-residue (Å²): 124,78,23,24,66,66,42,45,41,56,43,81,84,90,68,76,90,48,97,74,48,66,80,52,42,38,48,51,84,51,52,53,54,49,52,63,66,45,63,86,36,92,48,50,56,36,29,34,40,69,28,29,38,35,49,60,77,48,46,47,60,59,30,56,78,61,75,54,64,38,32,39,15,32,24,44,66,38,34,88,38,94,67,22,41,29,45,64,46,39,36,47,45,44,73,76,65,32,47,53,28,25,27,21,27,84,62,61,59,56,54,79,59,52,76,68,53,47,41,41,34,60,52,51,15,36,51,51,42,24,64,40,33,72,43,84,43,42,20,34,44,52,27,87,61,34,78,59,84,80,73,97,63,100,71,87,88,69,92,66,57,78,34,68,35,64,68,59,76,66,66,61,50,41,53,51,82,69,67,71,93,86,91,86,90,90,85,89,88,83,90,87,80,87,85,91,85,87,88,90,83,86,91,83,93,76,82,88,83,75,87,78,76,80,77,79,78,91,43,71,71,56,40,56,51,28,29,66,79,33,45,66,47,30,49,51,36,37,51,51,38,52,50,52,51,53,57,63,57,65,67,69,47,33,28,34,34,60,28,40,36,40,36,26,40,47,98,53,47,98,86,40,98,76,18,41,34,66,33,70,69,45,29,53,46,46,49,54,38,43,31,56,75,49,73,71,42,80,63,89,81,56,88,47,67,86,49,59,56,63,76,73,67,42,60,63,52,78,48,60,40,67,38,68,78,49,54,62,68,39,84,31,72,70,42,12,29,40,29,35,36,34,30,16,71,42,64,70,61,34,52,56,51,49,52,55,51,52,54,49,49,53,54,44,49,51,51,59,40,54,76,69,69,56,51,79,86,69,36,72,40,77,44,72,46,79,86,28,69,56,72,47,78,50,62,83,50,73,65,59,52,51,51,50,53,52,50,44,46,51,52,20,46,55,53,13,34,53,49,14,43,52,50,52,52,56,51,49,61,48,50,52,54,52,52,51,60,51,67,74,69,66,136

Organism: NCBI:txid1162970